Protein AF-0000000066257982 (afdb_homodimer)

Sequence (738 aa):
MASWPELIGALLARESLDSARTAWAMDQIMAGAATPAQIAGFAVALRAKGETPAEIGGLIAAMRAHAAPLRIPDEIRARAVDTCGTGGDRSNTVNLSTMAALVVAGAGVPVIKHGNRAASSACGSADLLAELGVAIDLPPAGVEACLRAAGIAFCFARIFHPAMRHVGGPRAEIGVPTAFNILGPLTNPAEPGAQAVGVADARLAPVVAQVLADRGTRALVFRGDDGLDELTPTTTSTIWVIPGGQPSAAGEAAGQTAAPPRREQFDPRDVGIHVPDIAVLRGADAPHNAAVTRALLAGEPGPVRDTVLLAAAASLVAAAGPTDAAITEQIAAALPRAAHAIDSGAAAAVLDRWTDASQAAAAAAAIARMASWPELIGALLARESLDSARTAWAMDQIMAGAATPAQIAGFAVALRAKGETPAEIGGLIAAMRAHAAPLRIPDEIRARAVDTCGTGGDRSNTVNLSTMAALVVAGAGVPVIKHGNRAASSACGSADLLAELGVAIDLPPAGVEACLRAAGIAFCFARIFHPAMRHVGGPRAEIGVPTAFNILGPLTNPAEPGAQAVGVADARLAPVVAQVLADRGTRALVFRGDDGLDELTPTTTSTIWVIPGGQPSAAGEAAGQTAAPPRREQFDPRDVGIHVPDIAVLRGADAPHNAAVTRALLAGEPGPVRDTVLLAAAASLVAAAGPTDAAITEQIAAALPRAAHAIDSGAAAAVLDRWTDASQAAAAAAAIAR

InterPro domains:
  IPR000312 Glycosyl transferase, family 3 [PF00591] (78-347)
  IPR005940 Anthranilate phosphoribosyl transferase [MF_00211] (6-357)
  IPR005940 Anthranilate phosphoribosyl transferase [PTHR43285] (3-359)
  IPR005940 Anthranilate phosphoribosyl transferase [TIGR01245] (10-355)
  IPR017459 Glycosyl transferase family 3, N-terminal domain [PF02885] (6-67)
  IPR035902 Nucleoside phosphorylase/phosphoribosyltransferase catalytic domain superfamily [G3DSA:3.40.1030.10] (75-364)
  IPR035902 Nucleoside phosphorylase/phosphoribosyltransferase catalytic domain superfamily [SSF52418] (80-359)
  IPR036320 Glycosyl transferase family 3, N-terminal domain superfamily [SSF47648] (4-70)

Solvent-accessible surface area (backbone atoms only — not comparable to full-atom values): 35624 Å² total; per-residue (Å²): 132,94,45,61,32,57,53,37,44,37,21,59,70,63,42,85,59,49,31,69,56,31,18,50,53,38,42,35,36,49,70,61,70,50,51,48,14,36,50,21,23,42,42,38,22,40,50,56,57,56,77,47,39,50,31,52,47,11,35,37,52,31,51,46,72,64,29,51,77,49,86,65,59,66,72,57,25,52,46,9,25,22,43,31,40,40,50,82,45,77,68,39,47,41,56,45,49,58,52,12,44,39,25,34,26,27,56,71,39,38,24,52,30,40,41,39,63,50,86,79,48,64,36,20,55,47,42,29,39,43,63,68,50,30,54,56,89,48,56,51,70,30,33,45,48,11,30,71,69,29,33,32,31,58,48,36,40,70,69,35,38,55,41,53,64,64,47,49,62,30,49,62,55,34,51,57,91,38,69,74,51,53,42,63,57,67,41,42,67,69,57,44,30,9,28,22,31,16,29,25,51,77,82,48,37,63,35,54,43,42,37,37,36,30,60,15,26,9,23,33,31,27,22,11,74,85,34,36,31,36,72,33,41,63,49,43,19,43,33,33,47,23,49,43,54,75,43,38,62,72,78,53,76,92,80,68,72,50,76,78,56,51,74,45,79,38,51,33,64,82,66,75,35,75,36,94,54,73,71,80,39,50,41,46,47,30,67,55,39,33,52,53,46,53,40,37,36,71,48,47,81,53,68,60,44,52,40,23,35,51,48,18,7,42,32,50,38,10,39,72,38,49,68,90,62,59,64,63,58,49,33,52,68,30,33,60,53,30,49,45,8,27,69,72,35,36,15,41,49,29,52,51,38,27,22,52,35,19,45,51,31,47,54,53,52,60,70,72,107,131,93,45,61,31,56,54,36,44,37,20,59,70,64,41,83,58,51,30,69,58,31,18,50,53,36,42,34,36,49,70,61,71,50,50,47,14,36,52,21,23,43,42,38,19,40,49,56,55,56,78,46,38,51,31,52,48,12,34,36,53,31,52,46,71,64,29,50,77,50,84,66,59,65,72,56,24,52,45,9,25,23,43,32,42,41,50,83,44,77,69,40,48,41,56,43,49,57,52,13,43,38,26,35,27,27,55,69,38,38,26,51,31,40,40,40,63,50,86,80,47,65,36,20,55,46,42,30,40,43,66,67,49,28,55,56,89,48,57,53,68,29,34,44,49,11,30,72,69,28,32,32,31,61,49,37,40,71,70,36,39,55,42,54,65,64,45,49,61,31,49,62,55,33,50,56,91,40,68,74,52,53,41,64,56,67,40,42,67,69,58,43,30,9,28,21,31,16,28,25,50,75,82,48,38,63,34,54,41,41,39,36,37,31,58,16,27,8,22,32,31,27,22,11,72,86,33,35,30,36,72,33,40,63,48,44,19,43,33,33,46,24,47,43,54,75,42,34,56,66,80,64,69,90,81,65,72,50,76,79,58,50,74,45,79,39,51,32,63,82,68,74,36,74,35,93,54,71,72,80,40,49,41,46,47,30,67,53,37,33,50,53,47,52,41,36,36,70,48,46,81,54,68,60,43,52,39,24,36,52,48,18,6,40,33,50,36,9,39,72,38,47,69,92,60,59,64,64,58,49,33,51,68,30,32,60,53,30,48,44,8,26,69,72,34,37,15,42,49,29,51,53,38,27,23,52,35,19,44,50,32,47,53,51,51,60,69,73,104

Secondary structure (DSSP, 8-state):
---HHHHHHHHHTTPPP-HHHHHHHHHHHHTT-S-HHHHHHHHHHHHHH---HHHHHHHHHHHHHTSPP----HHHHHH-EE----------B--HHHHHHHHHHHTT--EEEEE-S-SSSS--HHHHHHHHT---S--HHHHHHHHHHHSEEEEEHHHH-GGGHHHHHHHHHH-S--THHHHHHH--TT--SEEEEE---TTTHHHHHHHHHHHT-EEEEEEETTS-SS--SSS-EEEEEE---S---SSSSTT-PPPPPEEEEE-GGGGT---S-GGGGB--SHHHHHHHHHHHHTT--SHHHHHHHHHHHHHHHHHH---SS-HHHHHHHHHHHHHHHHHTSHHHHHHHHHHHHHHHHHHHHHHH-/---HHHHHHHHHTTPPP-HHHHHHHHHHHHTT-S-HHHHHHHHHHHHHH---HHHHHHHHHHHHHTSPP----HHHHHH-EE----------B--HHHHHHHHHHHTT--EEEEE-S-SSSS--HHHHHHHHT------HHHHHHHHHHHSEEEEEHHHH-GGGHHHHHHHHHH-S--THHHHHHH--TT--SEEEEE---TTTHHHHHHHHHHHT-EEEEEEETTS-SS--SSS-EEEEEE---S----SSSTT-PPPPPEEEEE-GGGGT---S-GGGGB--SHHHHHHHHHHHHTT--SHHHHHHHHHHHHHHHHHH---SS-HHHHHHHHHHHHHHHHHTSHHHHHHHHHHHHHHHHHHHHHHH-

Foldseek 3Di:
DADLCVQLVCLQVLHADALQNLLVVLLCLLVLNADLCSLLSNQVSCVVSADALRNLLSNLVNQLVSWAAADDDPVLQQLEEEQEALDDLLLQFQALSLLLQLLLVLLPTQYEYEWEADDRHQGINQLQLVLLQFQAQFANVLQNLLCVFQSYGYDYCCRTRVSCVSNVVSCVVVVDDGSVSGSRRVNRNSNHQFYEYFYLDPSCQQSSLQNCLLQQRQYKYKADPSRDSACDQAFKMKIFGHQGDDRNPPPDDDDDRPDRTDIDMDHNVLLPGHDNDSVVRRAHHNVRSNVVSVCQLQPPDDNSVSRSLLSNLRRNCSSVGPDPDDVNVSSSVSSVSSSCSSVVSSSVVSSVSSSVSSVVSVVVVVVVD/DADLCVQLVCLQVLHDDALQNLLVVLLCLLVLNADLCSLLSNQVSCVVSADALRSLLSNLVNQLVSWAAADDDPVLQQLEEEQEALDDLLLQFQALSLLLQLLLVLLPTAYEYEWEADDRHQGINQLQLVLLQFQAQFANVLQNLLCVFQSYGYDYCCRTRVSCVSNVVSCVVVVDDGSVSGSRRVNRNSNHQFYEYFYLDPRCQQSSLQNCLLQQRQYKYKADPSRDSACDQAFKMKIFGHQGDDRNPPVPDDDDGPDRTDIDIDHNVLLPGHDNDSVVRRAHHNVRSNVVSVCQLQPPDDNSVSRSLLSNLRRNCSSVGPDPDDVNVSSSVSSVSSSCSSVVSSSVVSSVSSSVSSVVSVVVVVVVD

Nearest PDB structures (foldseek):
  4zof-assembly1_B  TM=9.644E-01  e=3.241E-35  Mycobacterium tuberculosis H37Ra
  4zok-assembly1_B  TM=9.610E-01  e=4.147E-34  Mycobacterium tuberculosis H37Ra
  3twp-assembly2_B  TM=9.619E-01  e=1.072E-33  Mycobacterium tuberculosis
  5c2l-assembly1_B  TM=9.338E-01  e=2.385E-33  Mycobacterium tuberculosis H37Rv
  4m0r-assembly1_A  TM=9.349E-01  e=1.241E-32  Mycobacterium tuberculosis

Structure (mmCIF, N/CA/C/O backbone):
data_AF-0000000066257982-model_v1
#
loop_
_entity.id
_entity.type
_entity.pdbx_description
1 polymer 'Anthranilate phosphoribosyltransferase'
#
loop_
_atom_site.group_PDB
_atom_site.id
_atom_site.type_symbol
_atom_site.label_atom_id
_atom_site.label_alt_id
_atom_site.label_comp_id
_atom_site.label_asym_id
_atom_site.label_entity_id
_atom_site.label_seq_id
_atom_site.pdbx_PDB_ins_code
_atom_site.Cartn_x
_atom_site.Cartn_y
_atom_site.Cartn_z
_atom_site.occupancy
_atom_site.B_iso_or_equiv
_atom_site.auth_seq_id
_atom_site.auth_comp_id
_atom_site.auth_asym_id
_atom_site.auth_atom_id
_atom_site.pdbx_PDB_model_num
ATOM 1 N N . MET A 1 1 ? -21.641 -2.793 2.893 1 73.31 1 MET A N 1
ATOM 2 C CA . MET A 1 1 ? -21.047 -3.152 1.609 1 73.31 1 MET A CA 1
ATOM 3 C C . MET A 1 1 ? -19.547 -2.891 1.615 1 73.31 1 MET A C 1
ATOM 5 O O . MET A 1 1 ? -19.078 -1.96 2.273 1 73.31 1 MET A O 1
ATOM 9 N N . ALA A 1 2 ? -18.734 -3.85 0.991 1 91 2 ALA A N 1
ATOM 10 C CA . ALA A 1 2 ? -17.281 -3.744 0.947 1 91 2 ALA A CA 1
ATOM 11 C C . ALA A 1 2 ? -16.844 -2.5 0.179 1 91 2 ALA A C 1
ATOM 13 O O . ALA A 1 2 ? -17.5 -2.102 -0.791 1 91 2 ALA A O 1
ATOM 14 N N . SER A 1 3 ? -15.961 -1.744 0.708 1 97.88 3 SER A N 1
ATOM 15 C CA . SER A 1 3 ? -15.359 -0.593 0.042 1 97.88 3 SER A CA 1
ATOM 16 C C . SER A 1 3 ? -13.836 -0.628 0.14 1 97.88 3 SER A C 1
ATOM 18 O O . SER A 1 3 ? -13.281 -1.307 1.006 1 97.88 3 SER A O 1
ATOM 20 N N . TRP A 1 4 ? -13.203 0.033 -0.777 1 98.62 4 TRP A N 1
ATOM 21 C CA . TRP A 1 4 ? -11.742 0.035 -0.82 1 98.62 4 TRP A CA 1
ATOM 22 C C . TRP A 1 4 ? -11.164 0.583 0.479 1 98.62 4 TRP A C 1
ATOM 24 O O . TRP A 1 4 ? -10.266 -0.022 1.067 1 98.62 4 TRP A O 1
ATOM 34 N N . PRO A 1 5 ? -11.711 1.767 1.055 1 98.38 5 PRO A N 1
ATOM 35 C CA . PRO A 1 5 ? -11.172 2.248 2.33 1 98.38 5 PRO A CA 1
ATOM 36 C C . PRO A 1 5 ? -11.344 1.236 3.461 1 98.38 5 PRO A C 1
ATOM 38 O O . PRO A 1 5 ? -10.453 1.09 4.305 1 98.38 5 PRO A O 1
ATOM 41 N N . GLU A 1 6 ? -12.43 0.55 3.441 1 98.31 6 GLU A N 1
ATOM 42 C CA . GLU A 1 6 ? -12.672 -0.456 4.469 1 98.31 6 GLU A CA 1
ATOM 43 C C . GLU A 1 6 ? -11.672 -1.605 4.363 1 98.31 6 GLU A C 1
ATOM 45 O O . GLU A 1 6 ? -11.109 -2.043 5.371 1 98.31 6 GLU A O 1
ATOM 50 N N . LEU A 1 7 ? -11.43 -2.137 3.146 1 98.81 7 LEU A N 1
ATOM 51 C CA . LEU A 1 7 ? -10.516 -3.258 2.953 1 98.81 7 LEU A CA 1
ATOM 52 C C . LEU A 1 7 ? -9.086 -2.852 3.281 1 98.81 7 LEU A C 1
ATOM 54 O O . LEU A 1 7 ? -8.398 -3.539 4.039 1 98.81 7 LEU A O 1
ATOM 58 N N . ILE A 1 8 ? -8.656 -1.735 2.707 1 98.88 8 ILE A N 1
ATOM 59 C CA . ILE A 1 8 ? -7.285 -1.274 2.91 1 98.88 8 ILE A CA 1
ATOM 60 C C . ILE A 1 8 ? -7.074 -0.92 4.383 1 98.88 8 ILE A C 1
ATOM 62 O O . ILE A 1 8 ? -6.035 -1.242 4.961 1 98.88 8 ILE A O 1
ATOM 66 N N . GLY A 1 9 ? -8.094 -0.267 4.992 1 98.62 9 GLY A N 1
ATOM 67 C CA . GLY A 1 9 ? -8.016 0.058 6.41 1 98.62 9 GLY A CA 1
ATOM 68 C C . GLY A 1 9 ? -7.883 -1.165 7.297 1 98.62 9 GLY A C 1
ATOM 69 O O . GLY A 1 9 ? -7.07 -1.179 8.219 1 98.62 9 GLY A O 1
ATOM 70 N N . ALA A 1 10 ? -8.703 -2.203 7.031 1 98.69 10 ALA A N 1
ATOM 71 C CA . ALA A 1 10 ? -8.633 -3.443 7.797 1 98.69 10 ALA A CA 1
ATOM 72 C C . ALA A 1 10 ? -7.254 -4.078 7.688 1 98.69 10 ALA A C 1
ATOM 74 O O . ALA A 1 10 ? -6.676 -4.508 8.688 1 98.69 10 ALA A O 1
ATOM 75 N N . LEU A 1 11 ? -6.73 -4.121 6.492 1 98.88 11 LEU A N 1
ATOM 76 C CA . LEU A 1 11 ? -5.418 -4.719 6.266 1 98.88 11 LEU A CA 1
ATOM 77 C C . LEU A 1 11 ? -4.328 -3.934 6.988 1 98.88 11 LEU A C 1
ATOM 79 O O . LEU A 1 11 ? -3.426 -4.523 7.586 1 98.88 11 LEU A O 1
ATOM 83 N N . LEU A 1 12 ? -4.406 -2.604 6.953 1 98.62 12 LEU A N 1
ATOM 84 C CA . LEU A 1 12 ? -3.43 -1.762 7.633 1 98.62 12 LEU A CA 1
ATOM 85 C C . LEU A 1 12 ? -3.533 -1.92 9.148 1 98.62 12 LEU A C 1
ATOM 87 O O . LEU A 1 12 ? -2.561 -1.687 9.867 1 98.62 12 LEU A O 1
ATOM 91 N N . ALA A 1 13 ? -4.699 -2.305 9.633 1 98.12 13 ALA A N 1
ATOM 92 C CA . ALA A 1 13 ? -4.898 -2.598 11.047 1 98.12 13 ALA A CA 1
ATOM 93 C C . ALA A 1 13 ? -4.488 -4.031 11.375 1 98.12 13 ALA A C 1
ATOM 95 O O . ALA A 1 13 ? -4.738 -4.516 12.484 1 98.12 13 ALA A O 1
ATOM 96 N N . ARG A 1 14 ? -4.004 -4.793 10.398 1 98.31 14 ARG A N 1
ATOM 97 C CA . ARG A 1 14 ? -3.514 -6.16 10.531 1 98.31 14 ARG A CA 1
ATOM 98 C C . ARG A 1 14 ? -4.664 -7.133 10.75 1 98.31 14 ARG A C 1
ATOM 100 O O . ARG A 1 14 ? -4.512 -8.141 11.438 1 98.31 14 ARG A O 1
ATOM 107 N N . GLU A 1 15 ? -5.797 -6.754 10.25 1 98.56 15 GLU A N 1
ATOM 108 C CA . GLU A 1 15 ? -6.961 -7.633 10.258 1 98.56 15 GLU A CA 1
ATOM 109 C C . GLU A 1 15 ? -7.098 -8.383 8.938 1 98.56 15 GLU A C 1
ATOM 111 O O . GLU A 1 15 ? -7.07 -7.773 7.867 1 98.56 15 GLU A O 1
ATOM 116 N N . SER A 1 16 ? -7.262 -9.703 9.062 1 98.62 16 SER A N 1
ATOM 117 C CA . SER A 1 16 ? -7.426 -10.5 7.852 1 98.62 16 SER A CA 1
ATOM 118 C C . SER A 1 16 ? -8.828 -10.336 7.27 1 98.62 16 SER A C 1
ATOM 120 O O . SER A 1 16 ? -9.797 -10.203 8.008 1 98.62 16 SER A O 1
ATOM 122 N N . LEU A 1 17 ? -8.859 -10.32 6.008 1 98.56 17 LEU A N 1
ATOM 123 C CA . LEU A 1 17 ? -10.141 -10.312 5.305 1 98.56 17 LEU A CA 1
ATOM 124 C C . LEU A 1 17 ? -10.648 -11.727 5.082 1 98.56 17 LEU A C 1
ATOM 126 O O . LEU A 1 17 ? -9.852 -12.672 5 1 98.56 17 LEU A O 1
ATOM 130 N N . ASP A 1 18 ? -11.93 -11.875 5.031 1 97.69 18 ASP A N 1
ATOM 131 C CA . ASP A 1 18 ? -12.469 -13.172 4.617 1 97.69 18 ASP A CA 1
ATOM 132 C C . ASP A 1 18 ? -12.484 -13.297 3.096 1 97.69 18 ASP A C 1
ATOM 134 O O . ASP A 1 18 ? -12.172 -12.344 2.385 1 97.69 18 ASP A O 1
ATOM 138 N N . SER A 1 19 ? -12.859 -14.461 2.635 1 97.81 19 SER A N 1
ATOM 139 C CA . SER A 1 19 ? -12.828 -14.758 1.207 1 97.81 19 SER A CA 1
ATOM 140 C C . SER A 1 19 ? -13.82 -13.891 0.441 1 97.81 19 SER A C 1
ATOM 142 O O . SER A 1 19 ? -13.547 -13.484 -0.691 1 97.81 19 SER A O 1
ATOM 144 N N . ALA A 1 20 ? -14.914 -13.602 0.999 1 98.06 20 ALA A N 1
ATOM 145 C CA . ALA A 1 20 ? -15.93 -12.797 0.327 1 98.06 20 ALA A CA 1
ATOM 146 C C . ALA A 1 20 ? -15.422 -11.383 0.055 1 98.06 20 ALA A C 1
ATOM 148 O O . ALA A 1 20 ? -15.68 -10.82 -1.011 1 98.06 20 ALA A O 1
ATOM 149 N N . ARG A 1 21 ? -14.695 -10.797 1.01 1 98.5 21 ARG A N 1
ATOM 150 C CA . ARG A 1 21 ? -14.188 -9.438 0.875 1 98.5 21 ARG A CA 1
ATOM 151 C C . ARG A 1 21 ? -13.078 -9.375 -0.169 1 98.5 21 ARG A C 1
ATOM 153 O O . ARG A 1 21 ? -13.023 -8.43 -0.964 1 98.5 21 ARG A O 1
ATOM 160 N N . THR A 1 22 ? -12.203 -10.367 -0.177 1 98.69 22 THR A N 1
ATOM 161 C CA . THR A 1 22 ? -11.156 -10.344 -1.194 1 98.69 22 THR A CA 1
ATOM 162 C C . THR A 1 22 ? -11.734 -10.68 -2.568 1 98.69 22 THR A C 1
ATOM 164 O O . THR A 1 22 ? -11.258 -10.172 -3.586 1 98.69 22 THR A O 1
ATOM 167 N N . ALA A 1 23 ? -12.781 -11.523 -2.627 1 98.69 23 ALA A N 1
ATOM 168 C CA . ALA A 1 23 ? -13.469 -11.766 -3.893 1 98.69 23 ALA A CA 1
ATOM 169 C C . ALA A 1 23 ? -14.07 -10.477 -4.441 1 98.69 23 ALA A C 1
ATOM 171 O O . ALA A 1 23 ? -14 -10.211 -5.645 1 98.69 23 ALA A O 1
ATOM 172 N N . TRP A 1 24 ? -14.664 -9.656 -3.572 1 98.75 24 TRP A N 1
ATOM 173 C CA . TRP A 1 24 ? -15.203 -8.367 -3.99 1 98.75 24 TRP A CA 1
ATOM 174 C C . TRP A 1 24 ? -14.117 -7.496 -4.613 1 98.75 24 TRP A C 1
ATOM 176 O O . TRP A 1 24 ? -14.32 -6.918 -5.688 1 98.75 24 TRP A O 1
ATOM 186 N N . ALA A 1 25 ? -12.984 -7.395 -3.936 1 98.81 25 ALA A N 1
ATOM 187 C CA . ALA A 1 25 ? -11.875 -6.586 -4.438 1 98.81 25 ALA A CA 1
ATOM 188 C C . ALA A 1 25 ? -11.445 -7.047 -5.828 1 98.81 25 ALA A C 1
ATOM 190 O O . ALA A 1 25 ? -11.305 -6.23 -6.742 1 98.81 25 ALA A O 1
ATOM 191 N N . MET A 1 26 ? -11.281 -8.352 -5.977 1 98.81 26 MET A N 1
ATOM 192 C CA . MET A 1 26 ? -10.828 -8.898 -7.254 1 98.81 26 MET A CA 1
ATOM 193 C C . MET A 1 26 ? -11.883 -8.695 -8.336 1 98.81 26 MET A C 1
ATOM 195 O O . MET A 1 26 ? -11.547 -8.461 -9.5 1 98.81 26 MET A O 1
ATOM 199 N N . ASP A 1 27 ? -13.125 -8.844 -7.98 1 98.62 27 ASP A N 1
ATOM 200 C CA . ASP A 1 27 ? -14.203 -8.594 -8.93 1 98.62 27 ASP A CA 1
ATOM 201 C C . ASP A 1 27 ? -14.148 -7.16 -9.453 1 98.62 27 ASP A C 1
ATOM 203 O O . ASP A 1 27 ? -14.32 -6.926 -10.648 1 98.62 27 ASP A O 1
ATOM 207 N N . GLN A 1 28 ? -13.93 -6.172 -8.523 1 98.69 28 GLN A N 1
ATOM 208 C CA . GLN A 1 28 ? -13.781 -4.781 -8.93 1 98.69 28 GLN A CA 1
ATOM 209 C C . GLN A 1 28 ? -12.617 -4.617 -9.906 1 98.69 28 GLN A C 1
ATOM 211 O O . GLN A 1 28 ? -12.734 -3.893 -10.898 1 98.69 28 GLN A O 1
ATOM 216 N N . ILE A 1 29 ? -11.547 -5.27 -9.609 1 98.75 29 ILE A N 1
ATOM 217 C CA . ILE A 1 29 ? -10.344 -5.168 -10.43 1 98.75 29 ILE A CA 1
ATOM 218 C C . ILE A 1 29 ? -10.602 -5.777 -11.805 1 98.75 29 ILE A C 1
ATOM 220 O O . ILE A 1 29 ? -10.328 -5.148 -12.828 1 98.75 29 ILE A O 1
ATOM 224 N N . MET A 1 30 ? -11.188 -6.984 -11.836 1 98.25 30 MET A N 1
ATOM 225 C CA . MET A 1 30 ? -11.398 -7.711 -13.086 1 98.25 30 MET A CA 1
ATOM 226 C C . MET A 1 30 ? -12.438 -7.012 -13.953 1 98.25 30 MET A C 1
ATOM 228 O O . MET A 1 30 ? -12.383 -7.09 -15.188 1 98.25 30 MET A O 1
ATOM 232 N N . ALA A 1 31 ? -13.336 -6.312 -13.336 1 98.12 31 ALA A N 1
ATOM 233 C CA . ALA A 1 31 ? -14.375 -5.586 -14.07 1 98.12 31 ALA A CA 1
ATOM 234 C C . ALA A 1 31 ? -13.844 -4.254 -14.594 1 98.12 31 ALA A C 1
ATOM 236 O O . ALA A 1 31 ? -14.547 -3.527 -15.297 1 98.12 31 ALA A O 1
ATOM 237 N N . GLY A 1 32 ? -12.648 -3.896 -14.219 1 98.12 32 GLY A N 1
ATOM 238 C CA . GLY A 1 32 ? -12.07 -2.627 -14.633 1 98.12 32 GLY A CA 1
ATOM 239 C C . GLY A 1 32 ? -12.594 -1.446 -13.836 1 98.12 32 GLY A C 1
ATOM 240 O O . GLY A 1 32 ? -12.5 -0.3 -14.281 1 98.12 32 GLY A O 1
ATOM 241 N N . ALA A 1 33 ? -13.156 -1.739 -12.688 1 98.5 33 ALA A N 1
ATOM 242 C CA . ALA A 1 33 ? -13.789 -0.697 -11.891 1 98.5 33 ALA A CA 1
ATOM 243 C C . ALA A 1 33 ? -12.836 -0.146 -10.836 1 98.5 33 ALA A C 1
ATOM 245 O O . ALA A 1 33 ? -13.102 0.891 -10.227 1 98.5 33 ALA A O 1
ATOM 246 N N . ALA A 1 34 ? -11.711 -0.767 -10.555 1 98.75 34 ALA A N 1
ATOM 247 C CA . ALA A 1 34 ? -10.727 -0.323 -9.562 1 98.75 34 ALA A CA 1
ATOM 248 C C . ALA A 1 34 ? -9.664 0.567 -10.211 1 98.75 34 ALA A C 1
ATOM 250 O O . ALA A 1 34 ? -9.188 0.28 -11.305 1 98.75 34 ALA A O 1
ATOM 251 N N . THR A 1 35 ? -9.32 1.67 -9.578 1 98.75 35 THR A N 1
ATOM 252 C CA . THR A 1 35 ? -8.273 2.555 -10.07 1 98.75 35 THR A CA 1
ATOM 253 C C . THR A 1 35 ? -6.891 1.961 -9.789 1 98.75 35 THR A C 1
ATOM 255 O O . THR A 1 35 ? -6.746 1.081 -8.938 1 98.75 35 THR A O 1
ATOM 258 N N . PRO A 1 36 ? -5.832 2.453 -10.516 1 98.81 36 PRO A N 1
ATOM 259 C CA . PRO A 1 36 ? -4.469 1.988 -10.234 1 98.81 36 PRO A CA 1
ATOM 260 C C . PRO A 1 36 ? -4.066 2.178 -8.773 1 98.81 36 PRO A C 1
ATOM 262 O O . PRO A 1 36 ? -3.404 1.312 -8.195 1 98.81 36 PRO A O 1
ATOM 265 N N . ALA A 1 37 ? -4.496 3.248 -8.148 1 98.94 37 ALA A N 1
ATOM 266 C CA . ALA A 1 37 ? -4.18 3.516 -6.75 1 98.94 37 ALA A CA 1
ATOM 267 C C . ALA A 1 37 ? -4.84 2.49 -5.832 1 98.94 37 ALA A C 1
ATOM 269 O O . ALA A 1 37 ? -4.219 2.006 -4.883 1 98.94 37 ALA A O 1
ATOM 270 N N . GLN A 1 38 ? -6.09 2.203 -6.133 1 98.94 38 GLN A N 1
ATOM 271 C CA . GLN A 1 38 ? -6.816 1.213 -5.348 1 98.94 38 GLN A CA 1
ATOM 272 C C . GLN A 1 38 ? -6.176 -0.166 -5.469 1 98.94 38 GLN A C 1
ATOM 274 O O . GLN A 1 38 ? -5.988 -0.86 -4.465 1 98.94 38 GLN A O 1
ATOM 279 N N . ILE A 1 39 ? -5.793 -0.544 -6.691 1 98.94 39 ILE A N 1
ATOM 280 C CA . ILE A 1 39 ? -5.168 -1.837 -6.949 1 98.94 39 ILE A CA 1
ATOM 281 C C . ILE A 1 39 ? -3.846 -1.931 -6.191 1 98.94 39 ILE A C 1
ATOM 283 O O . ILE A 1 39 ? -3.611 -2.893 -5.453 1 98.94 39 ILE A O 1
ATOM 287 N N . ALA A 1 40 ? -3.016 -0.893 -6.316 1 98.88 40 ALA A N 1
ATOM 288 C CA . ALA A 1 40 ? -1.704 -0.877 -5.676 1 98.88 40 ALA A CA 1
ATOM 289 C C . ALA A 1 40 ? -1.84 -0.825 -4.156 1 98.88 40 ALA A C 1
ATOM 291 O O . ALA A 1 40 ? -1.158 -1.562 -3.439 1 98.88 40 ALA A O 1
ATOM 292 N N . GLY A 1 41 ? -2.748 0.061 -3.674 1 98.94 41 GLY A N 1
ATOM 293 C CA . GLY A 1 41 ? -2.961 0.157 -2.238 1 98.94 41 GLY A CA 1
ATOM 294 C C . 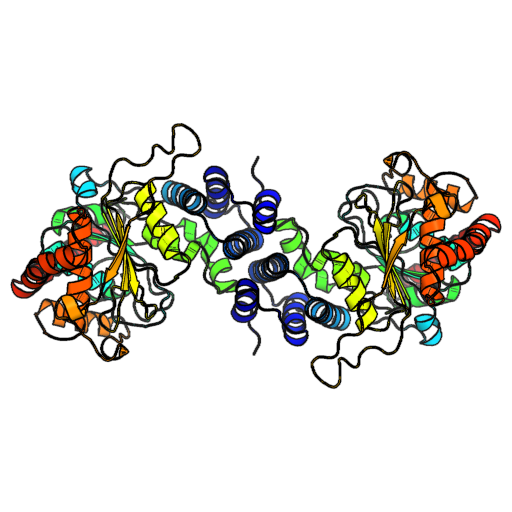GLY A 1 41 ? -3.402 -1.151 -1.611 1 98.94 41 GLY A C 1
ATOM 295 O O . GLY A 1 41 ? -2.891 -1.549 -0.562 1 98.94 41 GLY A O 1
ATOM 296 N N . PHE A 1 42 ? -4.344 -1.819 -2.277 1 98.88 42 PHE A N 1
ATOM 297 C CA . PHE A 1 42 ? -4.859 -3.094 -1.796 1 98.88 42 PHE A CA 1
ATOM 298 C C . PHE A 1 42 ? -3.771 -4.16 -1.812 1 98.88 42 PHE A C 1
ATOM 300 O O . PHE A 1 42 ? -3.553 -4.848 -0.812 1 98.88 42 PHE A O 1
ATOM 307 N N . ALA A 1 43 ? -3.059 -4.281 -2.912 1 98.94 43 ALA A N 1
ATOM 308 C CA . ALA A 1 43 ? -2.037 -5.312 -3.074 1 98.94 43 ALA A CA 1
ATOM 309 C C . ALA A 1 43 ? -0.91 -5.133 -2.062 1 98.94 43 ALA A C 1
ATOM 311 O O . ALA A 1 43 ? -0.457 -6.102 -1.448 1 98.94 43 ALA A O 1
ATOM 312 N N . VAL A 1 44 ? -0.471 -3.908 -1.856 1 98.94 44 VAL A N 1
ATOM 313 C CA . VAL A 1 44 ? 0.64 -3.607 -0.959 1 98.94 44 VAL A CA 1
ATOM 314 C C . VAL A 1 44 ? 0.206 -3.818 0.49 1 98.94 44 VAL A C 1
ATOM 316 O O . VAL A 1 44 ? 0.958 -4.375 1.295 1 98.94 44 VAL A O 1
ATOM 319 N N . ALA A 1 45 ? -1.046 -3.375 0.835 1 98.94 45 ALA A N 1
ATOM 320 C CA . ALA A 1 45 ? -1.549 -3.576 2.191 1 98.94 45 ALA A CA 1
ATOM 321 C C . ALA A 1 45 ? -1.657 -5.062 2.523 1 98.94 45 ALA A C 1
ATOM 323 O O . ALA A 1 45 ? -1.294 -5.488 3.623 1 98.94 45 ALA A O 1
ATOM 324 N N . LEU A 1 46 ? -2.166 -5.789 1.576 1 98.88 46 LEU A N 1
ATOM 325 C CA . LEU A 1 46 ? -2.303 -7.23 1.764 1 98.88 46 LEU A CA 1
ATOM 326 C C . LEU A 1 46 ? -0.943 -7.875 2.002 1 98.88 46 LEU A C 1
ATOM 328 O O . LEU A 1 46 ? -0.789 -8.688 2.922 1 98.88 46 LEU A O 1
ATOM 332 N N . ARG A 1 47 ? 0.038 -7.543 1.211 1 98.81 47 ARG A N 1
ATOM 333 C CA . ARG A 1 47 ? 1.396 -8.062 1.345 1 98.81 47 ARG A CA 1
ATOM 334 C C . ARG A 1 47 ? 2.006 -7.66 2.684 1 98.81 47 ARG A C 1
ATOM 336 O O . ARG A 1 47 ? 2.633 -8.477 3.355 1 98.81 47 ARG A O 1
ATOM 343 N N . ALA A 1 48 ? 1.833 -6.422 3.068 1 98.81 48 ALA A N 1
ATOM 344 C CA . ALA A 1 48 ? 2.408 -5.918 4.312 1 98.81 48 ALA A CA 1
ATOM 345 C C . ALA A 1 48 ? 1.842 -6.664 5.52 1 98.81 48 ALA A C 1
ATOM 347 O O . ALA A 1 48 ? 2.566 -6.949 6.477 1 98.81 48 ALA A O 1
ATOM 348 N N . LYS A 1 49 ? 0.582 -6.957 5.555 1 98.5 49 LYS A N 1
ATOM 349 C CA . LYS A 1 49 ? -0.088 -7.656 6.648 1 98.5 49 LYS A CA 1
ATOM 350 C C . LYS A 1 49 ? 0.346 -9.117 6.711 1 98.5 49 LYS A C 1
ATOM 352 O O . LYS A 1 49 ? 0.495 -9.68 7.801 1 98.5 49 LYS A O 1
ATOM 357 N N . GLY A 1 50 ? 0.537 -9.703 5.465 1 98.62 50 GLY A N 1
ATOM 358 C CA . GLY A 1 50 ? 0.705 -11.141 5.324 1 98.62 50 GLY A CA 1
ATOM 359 C C . GLY A 1 50 ? -0.547 -11.844 4.828 1 98.62 50 GLY A C 1
ATOM 360 O O . GLY A 1 50 ? -1.583 -11.82 5.496 1 98.62 50 GLY A O 1
ATOM 361 N N . GLU A 1 51 ? -0.525 -12.516 3.73 1 98.62 51 GLU A N 1
ATOM 362 C CA . GLU A 1 51 ? -1.664 -13.125 3.053 1 98.62 51 GLU A CA 1
ATOM 363 C C . GLU A 1 51 ? -2.117 -14.398 3.773 1 98.62 51 GLU A C 1
ATOM 365 O O . GLU A 1 51 ? -1.29 -15.172 4.258 1 98.62 51 GLU A O 1
ATOM 370 N N . THR A 1 52 ? -3.361 -14.633 3.873 1 98.44 52 THR A N 1
ATOM 371 C CA . THR A 1 52 ? -3.902 -15.883 4.402 1 98.44 52 THR A CA 1
ATOM 372 C C . THR A 1 52 ? -4.496 -16.734 3.281 1 98.44 52 THR A C 1
ATOM 374 O O . THR A 1 52 ? -4.836 -16.219 2.215 1 98.44 52 THR A O 1
ATOM 377 N N . PRO A 1 53 ? -4.676 -18.047 3.547 1 98.19 53 PRO A N 1
ATOM 378 C CA . PRO A 1 53 ? -5.297 -18.922 2.541 1 98.19 53 PRO A CA 1
ATOM 379 C C . PRO A 1 53 ? -6.711 -18.469 2.17 1 98.19 53 PRO A C 1
ATOM 381 O O . PRO A 1 53 ? -7.094 -18.531 0.998 1 98.19 53 PRO A O 1
ATOM 384 N N . ALA A 1 54 ? -7.465 -18.016 3.145 1 97.88 54 ALA A N 1
ATOM 385 C CA . ALA A 1 54 ? -8.828 -17.562 2.875 1 97.88 54 ALA A CA 1
ATOM 386 C C . ALA A 1 54 ? -8.828 -16.344 1.947 1 97.88 54 ALA A C 1
ATOM 388 O O . ALA A 1 54 ? -9.641 -16.266 1.024 1 97.88 54 ALA A O 1
ATOM 389 N N . GLU A 1 55 ? -7.934 -15.383 2.225 1 98.69 55 GLU A N 1
ATOM 390 C CA . GLU A 1 55 ? -7.812 -14.195 1.387 1 98.69 55 GLU A CA 1
ATOM 391 C C . GLU A 1 55 ? -7.434 -14.562 -0.045 1 98.69 55 GLU A C 1
ATOM 393 O O . GLU A 1 55 ? -8.039 -14.07 -0.999 1 98.69 55 GLU A O 1
ATOM 398 N N . ILE A 1 56 ? -6.457 -15.453 -0.198 1 98.75 56 ILE A N 1
ATOM 399 C CA . ILE A 1 56 ? -6.031 -15.906 -1.515 1 98.75 56 ILE A CA 1
ATOM 400 C C . ILE A 1 56 ? -7.168 -16.672 -2.189 1 98.75 56 ILE A C 1
ATOM 402 O O . ILE A 1 56 ? -7.398 -16.516 -3.393 1 98.75 56 ILE A O 1
ATOM 406 N N . GLY A 1 57 ? -7.887 -17.484 -1.398 1 98.06 57 GLY A N 1
ATOM 407 C CA . GLY A 1 57 ? -9.023 -18.219 -1.933 1 98.06 57 GLY A CA 1
ATOM 408 C C . GLY A 1 57 ? -10.07 -17.328 -2.568 1 98.06 57 GLY A C 1
ATOM 409 O O . GLY A 1 57 ? -10.602 -17.641 -3.635 1 98.06 57 GLY A O 1
ATOM 410 N N . GLY A 1 58 ? -10.352 -16.188 -1.896 1 98.38 58 GLY A N 1
ATOM 411 C CA . GLY A 1 58 ? -11.312 -15.242 -2.457 1 98.38 58 GLY A CA 1
ATOM 412 C C . GLY A 1 58 ? -10.844 -14.625 -3.762 1 98.38 58 GLY A C 1
ATOM 413 O O . GLY A 1 58 ? -11.625 -14.477 -4.699 1 98.38 58 GLY A O 1
ATOM 414 N N . LEU A 1 59 ? -9.562 -14.25 -3.834 1 98.75 59 LEU A N 1
ATOM 415 C CA . LEU A 1 59 ? -9 -13.703 -5.066 1 98.75 59 LEU A CA 1
ATOM 416 C C . LEU A 1 59 ? -9.117 -14.711 -6.207 1 98.75 59 LEU A C 1
ATOM 418 O O . LEU A 1 59 ? -9.516 -14.352 -7.316 1 98.75 59 LEU A O 1
ATOM 422 N N . ILE A 1 60 ? -8.828 -15.961 -5.945 1 98.31 60 ILE A N 1
ATOM 423 C CA . ILE A 1 60 ? -8.875 -17.031 -6.93 1 98.31 60 ILE A CA 1
ATOM 424 C C . ILE A 1 60 ? -10.305 -17.219 -7.434 1 98.31 60 ILE A C 1
ATOM 426 O O . ILE A 1 60 ? -10.531 -17.312 -8.641 1 98.31 60 ILE A O 1
ATOM 430 N N . ALA A 1 61 ? -11.219 -17.281 -6.516 1 97.38 61 ALA A N 1
ATOM 431 C CA . ALA A 1 61 ? -12.617 -17.516 -6.883 1 97.38 61 ALA A CA 1
ATOM 432 C C . ALA A 1 61 ? -13.102 -16.453 -7.871 1 97.38 61 ALA A C 1
ATOM 434 O O . ALA A 1 61 ? -13.727 -16.781 -8.883 1 97.38 61 ALA A O 1
ATOM 435 N N . ALA A 1 62 ? -12.805 -15.219 -7.574 1 98 62 ALA A N 1
ATOM 436 C CA . ALA A 1 62 ? -13.219 -14.133 -8.453 1 98 62 ALA A CA 1
ATOM 437 C C . ALA A 1 62 ? -12.516 -14.211 -9.805 1 98 62 ALA A C 1
ATOM 439 O O . ALA A 1 62 ? -13.125 -14 -10.852 1 98 62 ALA A O 1
ATOM 440 N N . MET A 1 63 ? -11.234 -14.5 -9.805 1 97.69 63 MET A N 1
ATOM 441 C CA . MET A 1 63 ? -10.477 -14.594 -11.047 1 97.69 63 MET A CA 1
ATOM 442 C C . MET A 1 63 ? -11.016 -15.711 -11.93 1 97.69 63 MET A C 1
ATOM 444 O O . MET A 1 63 ? -11.156 -15.539 -13.148 1 97.69 63 MET A O 1
ATOM 448 N N . ARG A 1 64 ? -11.352 -16.797 -11.352 1 96.12 64 ARG A N 1
ATOM 449 C CA . ARG A 1 64 ? -11.891 -17.922 -12.109 1 96.12 64 ARG A CA 1
ATOM 450 C C . ARG A 1 64 ? -13.266 -17.594 -12.672 1 96.12 64 ARG A C 1
ATOM 452 O O . ARG A 1 64 ? -13.609 -18.016 -13.781 1 96.12 64 ARG A O 1
ATOM 459 N N . ALA A 1 65 ? -14.008 -16.875 -11.898 1 95.94 65 ALA A N 1
ATOM 460 C CA . ALA A 1 65 ? -15.344 -16.484 -12.352 1 95.94 65 ALA A CA 1
ATOM 461 C C . ALA A 1 65 ? -15.266 -15.594 -13.586 1 95.94 65 ALA A C 1
ATOM 463 O O . ALA A 1 65 ? -16.188 -15.57 -14.406 1 95.94 65 ALA A O 1
ATOM 464 N N . HIS A 1 66 ? -14.18 -14.93 -13.773 1 97.06 66 HIS A N 1
ATOM 465 C CA . HIS A 1 66 ? -14.023 -14.016 -14.898 1 97.06 66 HIS A CA 1
ATOM 466 C C . HIS A 1 66 ? -13.219 -14.664 -16.031 1 97.06 66 HIS A C 1
ATOM 468 O O . HIS A 1 66 ? -12.992 -14.039 -17.062 1 97.06 66 HIS A O 1
ATOM 474 N N . ALA A 1 67 ? -12.742 -15.906 -15.859 1 96.56 67 ALA A N 1
ATOM 475 C CA . ALA A 1 67 ? -11.93 -16.594 -16.859 1 96.56 67 ALA A CA 1
ATOM 476 C C . ALA A 1 67 ? -12.797 -17.094 -18.016 1 96.56 67 ALA A C 1
ATOM 478 O O . ALA A 1 67 ? -14 -17.281 -17.859 1 96.56 67 ALA A O 1
ATOM 479 N N . ALA A 1 68 ? -12.195 -17.234 -19.203 1 95.25 68 ALA A N 1
ATOM 480 C CA . ALA A 1 68 ? -12.883 -17.891 -20.328 1 95.25 68 ALA A CA 1
ATOM 481 C C . ALA A 1 68 ? -13.234 -19.344 -19.969 1 95.25 68 ALA A C 1
ATOM 483 O O . ALA A 1 68 ? -12.438 -20.062 -19.359 1 95.25 68 ALA A O 1
ATOM 484 N N . PRO A 1 69 ? -14.352 -19.719 -20.328 1 91 69 PRO A N 1
ATOM 485 C CA . PRO A 1 69 ? -14.797 -21.078 -19.969 1 91 69 PRO A CA 1
ATOM 486 C C . PRO A 1 69 ? -14.047 -22.172 -20.734 1 91 69 PRO A C 1
ATOM 488 O O . PRO A 1 69 ? -13.805 -22.031 -21.938 1 91 69 PRO A O 1
ATOM 491 N N . LEU A 1 70 ? -13.594 -23.094 -20.031 1 93.88 70 LEU A N 1
ATOM 492 C CA . LEU A 1 70 ? -12.961 -24.281 -20.594 1 93.88 70 LEU A CA 1
ATOM 493 C C . LEU A 1 70 ? -13.68 -25.547 -20.141 1 93.88 70 LEU A C 1
ATOM 495 O O . LEU A 1 70 ? -13.828 -25.781 -18.938 1 93.88 70 LEU A O 1
ATOM 499 N N . ARG A 1 71 ? -14.148 -26.297 -21.125 1 89.19 71 ARG A N 1
ATOM 500 C CA . ARG A 1 71 ? -14.922 -27.5 -20.828 1 89.19 71 ARG A CA 1
ATOM 501 C C . ARG A 1 71 ? -14.055 -28.75 -20.969 1 89.19 71 ARG A C 1
ATOM 503 O O . ARG A 1 71 ? -13.695 -29.141 -22.078 1 89.19 71 ARG A O 1
ATOM 510 N N . ILE A 1 72 ? -13.734 -29.281 -19.844 1 94.44 72 ILE A N 1
ATOM 511 C CA . ILE A 1 72 ? -12.961 -30.516 -19.766 1 94.44 72 ILE A CA 1
ATOM 512 C C . ILE A 1 72 ? -13.812 -31.609 -19.109 1 94.44 72 ILE A C 1
ATOM 514 O O . ILE A 1 72 ? -14.445 -31.391 -18.078 1 94.44 72 ILE A O 1
ATOM 518 N N . PRO A 1 73 ? -13.883 -32.781 -19.75 1 94.56 73 PRO A N 1
ATOM 519 C CA . PRO A 1 73 ? -14.594 -33.875 -19.078 1 94.56 73 PRO A CA 1
ATOM 520 C C . PRO A 1 73 ? -14.086 -34.125 -17.656 1 94.56 73 PRO A C 1
ATOM 522 O O . PRO A 1 73 ? -12.875 -34.062 -17.406 1 94.56 73 PRO A O 1
ATOM 525 N N . ASP A 1 74 ? -14.984 -34.5 -16.766 1 95.81 74 ASP A N 1
ATOM 526 C CA . ASP A 1 74 ? -14.672 -34.625 -15.352 1 95.81 74 ASP A CA 1
ATOM 527 C C . ASP A 1 74 ? -13.609 -35.719 -15.125 1 95.81 74 ASP A C 1
ATOM 529 O O . ASP A 1 74 ? -12.742 -35.562 -14.266 1 95.81 74 ASP A O 1
ATOM 533 N N . GLU A 1 75 ? -13.734 -36.719 -15.891 1 95.75 75 GLU A N 1
ATOM 534 C CA . GLU A 1 75 ? -12.797 -37.812 -15.727 1 95.75 75 GLU A CA 1
ATOM 535 C C . GLU A 1 75 ? -11.375 -37.375 -16.078 1 95.75 75 GLU A C 1
ATOM 537 O O . GLU A 1 75 ? -10.414 -37.75 -15.391 1 95.75 75 GLU A O 1
ATOM 542 N N . ILE A 1 76 ? -11.242 -36.625 -17.141 1 96.69 76 ILE A N 1
ATOM 543 C CA . ILE A 1 76 ? -9.938 -36.125 -17.562 1 96.69 76 ILE A CA 1
ATOM 544 C C . ILE A 1 76 ? -9.422 -35.094 -16.562 1 96.69 76 ILE A C 1
ATOM 546 O O . ILE A 1 76 ? -8.258 -35.125 -16.156 1 96.69 76 ILE A O 1
ATOM 550 N N . ARG A 1 77 ? -10.352 -34.219 -16.125 1 96.56 77 ARG A N 1
ATOM 551 C CA . ARG A 1 77 ? -10.023 -33.188 -15.141 1 96.56 77 ARG A CA 1
ATOM 552 C C . ARG A 1 77 ? -9.445 -33.812 -13.875 1 96.56 77 ARG A C 1
ATOM 554 O O . ARG A 1 77 ? -8.414 -33.375 -13.367 1 96.56 77 ARG A O 1
ATOM 561 N N . ALA A 1 78 ? -10.062 -34.844 -13.391 1 96.38 78 ALA A N 1
ATOM 562 C CA . ALA A 1 78 ? -9.672 -35.5 -12.141 1 96.38 78 ALA A CA 1
ATOM 563 C C . ALA A 1 78 ? -8.273 -36.094 -12.258 1 96.38 78 ALA A C 1
ATOM 565 O O . ALA A 1 78 ? -7.52 -36.125 -11.281 1 96.38 78 ALA A O 1
ATOM 566 N N . ARG A 1 79 ? -7.914 -36.5 -13.445 1 97.44 79 ARG A N 1
ATOM 567 C CA . ARG A 1 79 ? -6.648 -37.188 -13.641 1 97.44 79 ARG A CA 1
ATOM 568 C C . ARG A 1 79 ? -5.543 -36.219 -14.039 1 97.44 79 ARG A C 1
ATOM 570 O O . ARG A 1 79 ? -4.359 -36.562 -13.945 1 97.44 79 ARG A O 1
ATOM 577 N N . ALA A 1 80 ? -5.938 -35.062 -14.461 1 98.56 80 ALA A N 1
ATOM 578 C CA . ALA A 1 80 ? -4.988 -34.125 -15.055 1 98.56 80 ALA A CA 1
ATOM 579 C C . ALA A 1 80 ? -4.148 -33.438 -13.977 1 98.56 80 ALA A C 1
ATOM 581 O O . ALA A 1 80 ? -4.605 -33.281 -12.844 1 98.56 80 ALA A O 1
ATOM 582 N N . VAL A 1 81 ? -2.951 -33.094 -14.344 1 98.75 81 VAL A N 1
ATOM 583 C CA . VAL A 1 81 ? -2.041 -32.406 -13.438 1 98.75 81 VAL A CA 1
ATOM 584 C C . VAL A 1 81 ? -1.54 -31.125 -14.094 1 98.75 81 VAL A C 1
ATOM 586 O O . VAL A 1 81 ? -1.374 -31.078 -15.32 1 98.75 81 VAL A O 1
ATOM 589 N N . ASP A 1 82 ? -1.414 -30.078 -13.336 1 98.5 82 ASP A N 1
ATOM 590 C CA . ASP A 1 82 ? -0.756 -28.828 -13.727 1 98.5 82 ASP A CA 1
ATOM 591 C C . ASP A 1 82 ? 0.645 -28.734 -13.125 1 98.5 82 ASP A C 1
ATOM 593 O O . ASP A 1 82 ? 0.833 -29 -11.938 1 98.5 82 ASP A O 1
ATOM 597 N N . THR A 1 83 ? 1.621 -28.328 -13.867 1 96.44 83 THR A N 1
ATOM 598 C CA . THR A 1 83 ? 3.01 -28.266 -13.422 1 96.44 83 THR A CA 1
ATOM 599 C C . THR A 1 83 ? 3.484 -26.812 -13.328 1 96.44 83 THR A C 1
ATOM 601 O O . THR A 1 83 ? 4.684 -26.562 -13.234 1 96.44 83 THR A O 1
ATOM 604 N N . CYS A 1 84 ? 2.596 -25.891 -13.422 1 89.19 84 CYS A N 1
ATOM 605 C CA . CYS A 1 84 ? 2.943 -24.469 -13.438 1 89.19 84 CYS A CA 1
ATOM 606 C C . CYS A 1 84 ? 3.484 -24.016 -12.086 1 89.19 84 CYS A C 1
ATOM 608 O O . CYS A 1 84 ? 2.885 -24.312 -11.047 1 89.19 84 CYS A O 1
ATOM 610 N N . GLY A 1 85 ? 4.602 -23.344 -12.07 1 91.38 85 GLY A N 1
ATOM 611 C CA . GLY A 1 85 ? 5.164 -22.703 -10.891 1 91.38 85 GLY A CA 1
ATOM 612 C C . GLY A 1 85 ? 4.879 -21.219 -10.812 1 91.38 85 GLY A C 1
ATOM 613 O O . GLY A 1 85 ? 4.277 -20.656 -11.727 1 91.38 85 GLY A O 1
ATOM 614 N N . THR A 1 86 ? 5.297 -20.656 -9.766 1 92.5 86 THR A N 1
ATOM 615 C CA . THR A 1 86 ? 5.031 -19.234 -9.562 1 92.5 86 THR A CA 1
ATOM 616 C C . THR A 1 86 ? 6.039 -18.375 -10.328 1 92.5 86 THR A C 1
ATOM 618 O O . THR A 1 86 ? 5.793 -17.203 -10.586 1 92.5 86 THR A O 1
ATOM 621 N N . GLY A 1 87 ? 7.164 -18.969 -10.609 1 89.69 87 GLY A N 1
ATOM 622 C CA . GLY A 1 87 ? 8.258 -18.125 -11.047 1 89.69 87 GLY A CA 1
ATOM 623 C C . GLY A 1 87 ? 8.773 -17.188 -9.969 1 89.69 87 GLY A C 1
ATOM 624 O O . GLY A 1 87 ? 8.492 -17.391 -8.781 1 89.69 87 GLY A O 1
ATOM 625 N N . GLY A 1 88 ? 9.742 -16.328 -10.422 1 88.31 88 GLY A N 1
ATOM 626 C CA . GLY A 1 88 ? 10.195 -15.273 -9.531 1 88.31 88 GLY A CA 1
ATOM 627 C C . GLY A 1 88 ? 11.422 -15.656 -8.727 1 88.31 88 GLY A C 1
ATOM 628 O O . GLY A 1 88 ? 11.844 -14.906 -7.84 1 88.31 88 GLY A O 1
ATOM 629 N N . ASP A 1 89 ? 11.969 -16.797 -9.039 1 89.5 89 ASP A N 1
ATOM 630 C CA . ASP A 1 89 ? 13.148 -17.203 -8.289 1 89.5 89 ASP A CA 1
ATOM 631 C C . ASP A 1 89 ? 14.406 -16.531 -8.844 1 89.5 89 ASP A C 1
ATOM 633 O O . ASP A 1 89 ? 15.461 -16.547 -8.195 1 89.5 89 ASP A O 1
ATOM 637 N N . ARG A 1 90 ? 14.328 -15.891 -10.047 1 85.19 90 ARG A N 1
ATOM 638 C CA . ARG A 1 90 ? 15.375 -15.109 -10.695 1 85.19 90 ARG A CA 1
ATOM 639 C C . ARG A 1 90 ? 16.594 -15.977 -11.008 1 85.19 90 ARG A C 1
ATOM 641 O O . ARG A 1 90 ? 17.703 -15.477 -11.086 1 85.19 90 ARG A O 1
ATOM 648 N N . SER A 1 91 ? 16.391 -17.281 -11.109 1 89.38 91 SER A N 1
ATOM 649 C CA . SER A 1 91 ? 17.484 -18.203 -11.367 1 89.38 91 SER A CA 1
ATOM 650 C C . SER A 1 91 ? 17.75 -18.328 -12.867 1 89.38 91 SER A C 1
ATOM 652 O O . SER A 1 91 ? 18.844 -18.766 -13.273 1 89.38 91 SER A O 1
ATOM 654 N N . ASN A 1 92 ? 16.797 -18.062 -13.664 1 92.38 92 ASN A N 1
ATOM 655 C CA . ASN A 1 92 ? 16.906 -18.078 -15.117 1 92.38 92 ASN A CA 1
ATOM 656 C C . ASN A 1 92 ? 17.297 -19.453 -15.641 1 92.38 92 ASN A C 1
ATOM 658 O O . ASN A 1 92 ? 18.156 -19.562 -16.516 1 92.38 92 ASN A O 1
ATOM 662 N N . THR A 1 93 ? 16.812 -20.469 -15.031 1 93.94 93 THR A N 1
ATOM 663 C CA . THR A 1 93 ? 17.031 -21.828 -15.539 1 93.94 93 THR A CA 1
ATOM 664 C C . THR A 1 93 ? 16.25 -22.047 -16.828 1 93.94 93 THR A C 1
ATOM 666 O O . THR A 1 93 ? 15.391 -21.25 -17.188 1 93.94 93 THR A O 1
ATOM 669 N N . VAL A 1 94 ? 16.656 -23.141 -17.531 1 95.81 94 VAL A N 1
ATOM 670 C CA . VAL A 1 94 ? 15.836 -23.578 -18.641 1 95.81 94 VAL A CA 1
ATOM 671 C C . VAL A 1 94 ? 14.422 -23.875 -18.156 1 95.81 94 VAL A C 1
ATOM 673 O O . VAL A 1 94 ? 14.188 -24.047 -16.969 1 95.81 94 VAL A O 1
ATOM 676 N N . ASN A 1 95 ? 13.453 -23.859 -19.016 1 95.44 95 ASN A N 1
ATOM 677 C CA . ASN A 1 95 ? 12.055 -24.047 -18.641 1 95.44 95 ASN A CA 1
ATOM 678 C C . ASN A 1 95 ? 11.758 -25.484 -18.234 1 95.44 95 ASN A C 1
ATOM 680 O O . ASN A 1 95 ? 11.086 -26.203 -18.969 1 95.44 95 ASN A O 1
ATOM 684 N N . LEU A 1 96 ? 12.148 -25.812 -17.062 1 96.75 96 LEU A N 1
ATOM 685 C CA . LEU A 1 96 ? 12.133 -27.172 -16.531 1 96.75 96 LEU A CA 1
ATOM 686 C C . LEU A 1 96 ? 10.703 -27.688 -16.391 1 96.75 96 LEU A C 1
ATOM 688 O O . LEU A 1 96 ? 10.422 -28.844 -16.703 1 96.75 96 LEU A O 1
ATOM 692 N N . SER A 1 97 ? 9.781 -26.844 -15.961 1 96.75 97 SER A N 1
ATOM 693 C CA . SER A 1 97 ? 8.422 -27.281 -15.672 1 96.75 97 SER A CA 1
ATOM 694 C C . SER A 1 97 ? 7.684 -27.672 -16.953 1 96.75 97 SER A C 1
ATOM 696 O O . SER A 1 97 ? 6.875 -28.594 -16.938 1 96.75 97 SER A O 1
ATOM 698 N N . THR A 1 98 ? 7.926 -26.891 -18.062 1 98 98 THR A N 1
ATOM 699 C CA . THR A 1 98 ? 7.301 -27.25 -19.328 1 98 98 THR A CA 1
ATOM 700 C C . THR A 1 98 ? 7.859 -28.562 -19.859 1 98 98 THR A C 1
ATOM 702 O O . THR A 1 98 ? 7.113 -29.375 -20.406 1 98 98 THR A O 1
ATOM 705 N N . MET A 1 99 ? 9.172 -28.766 -19.719 1 98.62 99 MET A N 1
ATOM 706 C CA . MET A 1 99 ? 9.766 -30.047 -20.094 1 98.62 99 MET A CA 1
ATOM 707 C C . MET A 1 99 ? 9.164 -31.188 -19.266 1 98.62 99 MET A C 1
ATOM 709 O O . MET A 1 99 ? 8.859 -32.25 -19.812 1 98.62 99 MET A O 1
ATOM 713 N N . ALA A 1 100 ? 9.039 -30.922 -17.984 1 98.81 100 ALA A N 1
ATOM 714 C CA . ALA A 1 100 ? 8.422 -31.922 -17.125 1 98.81 100 ALA A CA 1
ATOM 715 C C . ALA A 1 100 ? 7.008 -32.25 -17.594 1 98.81 100 ALA A C 1
ATOM 717 O O . ALA A 1 100 ? 6.582 -33.406 -17.516 1 98.81 100 ALA A O 1
ATOM 718 N N . ALA A 1 101 ? 6.258 -31.266 -18.031 1 98.88 101 ALA A N 1
ATOM 719 C CA . ALA A 1 101 ? 4.902 -31.484 -18.531 1 98.88 101 ALA A CA 1
ATOM 720 C C . ALA A 1 101 ? 4.887 -32.5 -19.672 1 98.88 101 ALA A C 1
ATOM 722 O O . ALA A 1 101 ? 4.023 -33.375 -19.734 1 98.88 101 ALA A O 1
ATOM 723 N N . LEU A 1 102 ? 5.816 -32.375 -20.641 1 98.88 102 LEU A N 1
ATOM 724 C CA . LEU A 1 102 ? 5.922 -33.281 -21.766 1 98.88 102 LEU A CA 1
ATOM 725 C C . LEU A 1 102 ? 6.207 -34.688 -21.281 1 98.88 102 LEU A C 1
ATOM 727 O O . LEU A 1 102 ? 5.605 -35.656 -21.766 1 98.88 102 LEU A O 1
ATOM 731 N N . VAL A 1 103 ? 7.117 -34.812 -20.328 1 98.94 103 VAL A N 1
ATOM 732 C CA . VAL A 1 103 ? 7.512 -36.094 -19.797 1 98.94 103 VAL A CA 1
ATOM 733 C C . VAL A 1 103 ? 6.328 -36.75 -19.094 1 98.94 103 VAL A C 1
ATOM 735 O O . VAL A 1 103 ? 6.055 -37.938 -19.281 1 98.94 103 VAL A O 1
ATOM 738 N N . VAL A 1 104 ? 5.613 -36.031 -18.281 1 98.94 104 VAL A N 1
ATOM 739 C CA . VAL A 1 104 ? 4.461 -36.531 -17.547 1 98.94 104 VAL A CA 1
ATOM 740 C C . VAL A 1 104 ? 3.381 -37 -18.516 1 98.94 104 VAL A C 1
ATOM 742 O O . VAL A 1 104 ? 2.799 -38.062 -18.344 1 98.94 104 VAL A O 1
ATOM 745 N N . ALA A 1 105 ? 3.088 -36.219 -19.562 1 98.94 105 ALA A N 1
ATOM 746 C CA . ALA A 1 105 ? 2.133 -36.625 -20.578 1 98.94 105 ALA A CA 1
ATOM 747 C C . ALA A 1 105 ? 2.594 -37.875 -21.281 1 98.94 105 ALA A C 1
ATOM 749 O O . ALA A 1 105 ? 1.787 -38.781 -21.562 1 98.94 105 ALA A O 1
ATOM 750 N N . GLY A 1 106 ? 3.867 -37.969 -21.578 1 98.88 106 GLY A N 1
ATOM 751 C CA . GLY A 1 106 ? 4.441 -39.156 -22.188 1 98.88 106 GLY A CA 1
ATOM 752 C C . GLY A 1 106 ? 4.312 -40.375 -21.312 1 98.88 106 GLY A C 1
ATOM 753 O O . GLY A 1 106 ? 4.344 -41.5 -21.812 1 98.88 106 GLY A O 1
ATOM 754 N N . ALA A 1 107 ? 4.23 -40.125 -20.047 1 98.88 107 ALA A N 1
ATOM 755 C CA . ALA A 1 107 ? 4.062 -41.219 -19.094 1 98.88 107 ALA A CA 1
ATOM 756 C C . ALA A 1 107 ? 2.594 -41.625 -18.969 1 98.88 107 ALA A C 1
ATOM 758 O O . ALA A 1 107 ? 2.246 -42.5 -18.172 1 98.88 107 ALA A O 1
ATOM 759 N N . GLY A 1 108 ? 1.731 -40.906 -19.688 1 98.5 108 GLY A N 1
ATOM 760 C CA . GLY A 1 108 ? 0.346 -41.344 -19.781 1 98.5 108 GLY A CA 1
ATOM 761 C C . GLY A 1 108 ? -0.585 -40.594 -18.859 1 98.5 108 GLY A C 1
ATOM 762 O O . GLY A 1 108 ? -1.749 -40.969 -18.703 1 98.5 108 GLY A O 1
ATOM 763 N N . VAL A 1 109 ? -0.172 -39.594 -18.203 1 98.81 109 VAL A N 1
ATOM 764 C CA . VAL A 1 109 ? -0.988 -38.75 -17.328 1 98.81 109 VAL A CA 1
ATOM 765 C C . VAL A 1 109 ? -1.4 -37.469 -18.078 1 98.81 109 VAL A C 1
ATOM 767 O O . VAL A 1 109 ? -0.552 -36.781 -18.625 1 98.81 109 VAL A O 1
ATOM 770 N N . PRO A 1 110 ? -2.703 -37.156 -18.172 1 98.81 110 PRO A N 1
ATOM 771 C CA . PRO A 1 110 ? -3.104 -35.938 -18.828 1 98.81 110 PRO A CA 1
ATOM 772 C C . PRO A 1 110 ? -2.533 -34.688 -18.156 1 98.81 110 PRO A C 1
ATOM 774 O O . PRO A 1 110 ? -2.49 -34.625 -16.922 1 98.81 110 PRO A O 1
ATOM 777 N N . VAL A 1 111 ? -2.041 -33.75 -18.953 1 98.88 111 VAL A N 1
ATOM 778 C CA . VAL A 1 111 ? -1.476 -32.531 -18.422 1 98.88 111 VAL A CA 1
ATOM 779 C C . VAL A 1 111 ? -2.246 -31.328 -18.984 1 98.88 111 VAL A C 1
ATOM 781 O O . VAL A 1 111 ? -2.473 -31.234 -20.203 1 98.88 111 VAL A O 1
ATOM 784 N N . ILE A 1 112 ? -2.738 -30.469 -18.172 1 98.56 112 ILE A N 1
ATOM 785 C CA . ILE A 1 112 ? -3.264 -29.156 -18.547 1 98.56 112 ILE A CA 1
ATOM 786 C C . ILE A 1 112 ? -2.447 -28.062 -17.859 1 98.56 112 ILE A C 1
ATOM 788 O O . ILE A 1 112 ? -2.689 -27.734 -16.688 1 98.56 112 ILE A O 1
ATOM 792 N N . LYS A 1 113 ? -1.513 -27.516 -18.562 1 98.31 113 LYS A N 1
ATOM 793 C CA . LYS A 1 113 ? -0.575 -26.547 -17.984 1 98.31 113 LYS A CA 1
ATOM 794 C C . LYS A 1 113 ? -1.07 -25.109 -18.188 1 98.31 113 LYS A C 1
ATOM 796 O O . LYS A 1 113 ? -1.475 -24.734 -19.297 1 98.31 113 LYS A O 1
ATOM 801 N N . HIS A 1 114 ? -1.185 -24.438 -17.125 1 97.38 114 HIS A N 1
ATOM 802 C CA . HIS A 1 114 ? -1.421 -23 -17.172 1 97.38 114 HIS A CA 1
ATOM 803 C C . HIS A 1 114 ? -0.108 -22.219 -17.25 1 97.38 114 HIS A C 1
ATOM 805 O O . HIS A 1 114 ? 0.932 -22.719 -16.812 1 97.38 114 HIS A O 1
ATOM 811 N N . GLY A 1 115 ? -0.107 -21.109 -17.938 1 95.38 115 GLY A N 1
ATOM 812 C CA . GLY A 1 115 ? 1.144 -20.375 -18.016 1 95.38 115 GLY A CA 1
ATOM 813 C C . GLY A 1 115 ? 1.041 -19.094 -18.812 1 95.38 115 GLY A C 1
ATOM 814 O O . GLY A 1 115 ? -0.05 -18.703 -19.25 1 95.38 115 GLY A O 1
ATOM 815 N N . ASN A 1 116 ? 2.162 -18.469 -18.891 1 93.75 116 ASN A N 1
ATOM 816 C CA . ASN A 1 116 ? 2.281 -17.172 -19.547 1 93.75 116 ASN A CA 1
ATOM 817 C C . ASN A 1 116 ? 3.658 -16.984 -20.172 1 93.75 116 ASN A C 1
ATOM 819 O O . ASN A 1 116 ? 4.477 -17.906 -20.172 1 93.75 116 ASN A O 1
ATOM 823 N N . ARG A 1 117 ? 3.801 -15.875 -20.859 1 90.94 117 ARG A N 1
ATOM 824 C CA . ARG A 1 117 ? 5.117 -15.453 -21.312 1 90.94 117 ARG A CA 1
ATOM 825 C C . ARG A 1 117 ? 6.004 -15.047 -20.141 1 90.94 117 ARG A C 1
ATOM 827 O O . ARG A 1 117 ? 5.523 -14.883 -19.016 1 90.94 117 ARG A O 1
ATOM 834 N N . ALA A 1 118 ? 7.273 -14.938 -20.453 1 84.81 118 ALA A N 1
ATOM 835 C CA . ALA A 1 118 ? 8.234 -14.609 -19.406 1 84.81 118 ALA A CA 1
ATOM 836 C C . ALA A 1 118 ? 7.953 -13.227 -18.828 1 84.81 118 ALA A C 1
ATOM 838 O O . ALA A 1 118 ? 7.758 -12.258 -19.562 1 84.81 118 ALA A O 1
ATOM 839 N N . ALA A 1 119 ? 7.969 -13.164 -17.469 1 72.69 119 ALA A N 1
ATOM 840 C CA . ALA A 1 119 ? 7.93 -11.883 -16.766 1 72.69 119 ALA A CA 1
ATOM 841 C C . ALA A 1 119 ? 9.305 -11.508 -16.234 1 72.69 119 ALA A C 1
ATOM 843 O O . ALA A 1 119 ? 9.734 -10.359 -16.344 1 72.69 119 ALA A O 1
ATOM 844 N N . SER A 1 120 ? 9.984 -12.516 -15.617 1 70.88 120 SER A N 1
ATOM 845 C CA . SER A 1 120 ? 11.273 -12.266 -14.984 1 70.88 120 SER A CA 1
ATOM 846 C C . SER A 1 120 ? 12.359 -13.172 -15.562 1 70.88 120 SER A C 1
ATOM 848 O O . SER A 1 120 ? 13.547 -12.938 -15.352 1 70.88 120 SER A O 1
ATOM 850 N N . SER A 1 121 ? 11.945 -14.258 -16.297 1 77.31 121 SER A N 1
ATOM 851 C CA . SER A 1 121 ? 12.898 -15.164 -16.922 1 77.31 121 SER A CA 1
ATOM 852 C C . SER A 1 121 ? 13.148 -14.797 -18.375 1 77.31 121 SER A C 1
ATOM 854 O O . SER A 1 121 ? 12.492 -13.906 -18.922 1 77.31 121 SER A O 1
ATOM 856 N N . ALA A 1 122 ? 14.102 -15.539 -18.938 1 83.81 122 ALA A N 1
ATOM 857 C CA . ALA A 1 122 ? 14.43 -15.273 -20.328 1 83.81 122 ALA A CA 1
ATOM 858 C C . ALA A 1 122 ? 13.445 -15.977 -21.266 1 83.81 122 ALA A C 1
ATOM 860 O O . ALA A 1 122 ? 13.297 -15.586 -22.422 1 83.81 122 ALA A O 1
ATOM 861 N N . CYS A 1 123 ? 12.766 -17.016 -20.672 1 92 123 CYS A N 1
ATOM 862 C CA . CYS A 1 123 ? 11.875 -17.828 -21.5 1 92 123 CYS A CA 1
ATOM 863 C C . CYS A 1 123 ? 10.758 -18.438 -20.656 1 92 123 CYS A C 1
ATOM 865 O O . CYS A 1 123 ? 11.008 -19.312 -19.828 1 92 123 CYS A O 1
ATOM 867 N N . GLY A 1 124 ? 9.562 -18 -20.891 1 93.25 124 GLY A N 1
ATOM 868 C CA . GLY A 1 124 ? 8.406 -18.578 -20.219 1 93.25 124 GLY A CA 1
ATOM 869 C C . GLY A 1 124 ? 7.84 -19.781 -20.938 1 93.25 124 GLY A C 1
ATOM 870 O O . GLY A 1 124 ? 8.359 -20.203 -21.969 1 93.25 124 GLY A O 1
ATOM 871 N N . SER A 1 125 ? 6.832 -20.406 -20.359 1 96.19 125 SER A N 1
ATOM 872 C CA . SER A 1 125 ? 6.211 -21.594 -20.922 1 96.19 125 SER A CA 1
ATOM 873 C C . SER A 1 125 ? 5.664 -21.312 -22.328 1 96.19 125 SER A C 1
ATOM 875 O O . SER A 1 125 ? 5.852 -22.109 -23.25 1 96.19 125 SER A O 1
ATOM 877 N N . ALA A 1 126 ? 4.992 -20.125 -22.453 1 96.94 126 ALA A N 1
ATOM 878 C CA . ALA A 1 126 ? 4.41 -19.75 -23.75 1 96.94 126 ALA A CA 1
ATOM 879 C C . ALA A 1 126 ? 5.496 -19.562 -24.797 1 96.94 126 ALA A C 1
ATOM 881 O O . ALA A 1 126 ? 5.336 -19.984 -25.953 1 96.94 126 ALA A O 1
ATOM 882 N N . ASP A 1 127 ? 6.59 -18.938 -24.469 1 97.12 127 ASP A N 1
ATOM 883 C CA . ASP A 1 127 ? 7.703 -18.703 -25.375 1 97.12 127 ASP A CA 1
ATOM 884 C C . ASP A 1 127 ? 8.305 -20.016 -25.875 1 97.12 127 ASP A C 1
ATOM 886 O O . ASP A 1 127 ? 8.539 -20.188 -27.078 1 97.12 127 ASP A O 1
ATOM 890 N N . LEU A 1 128 ? 8.547 -20.891 -24.984 1 98 128 LEU A N 1
ATOM 891 C CA . LEU A 1 128 ? 9.141 -22.188 -25.312 1 98 128 LEU A CA 1
ATOM 892 C C . LEU A 1 128 ? 8.219 -22.984 -26.219 1 98 128 LEU A C 1
ATOM 894 O O . LEU A 1 128 ? 8.664 -23.516 -27.25 1 98 128 LEU A O 1
ATOM 898 N N . LEU A 1 129 ? 6.957 -23.062 -25.812 1 98.62 129 LEU A N 1
ATOM 899 C CA . LEU A 1 129 ? 6 -23.875 -26.562 1 98.62 129 LEU A CA 1
ATOM 900 C C . LEU A 1 129 ? 5.844 -23.344 -27.984 1 98.62 129 LEU A C 1
ATOM 902 O O . LEU A 1 129 ? 5.812 -24.125 -28.938 1 98.62 129 LEU A O 1
ATOM 906 N N . ALA A 1 130 ? 5.75 -22.047 -28.078 1 98.38 130 ALA A N 1
ATOM 907 C CA . ALA A 1 130 ? 5.66 -21.438 -29.406 1 98.38 130 ALA A CA 1
ATOM 908 C C . ALA A 1 130 ? 6.879 -21.797 -30.25 1 98.38 130 ALA A C 1
ATOM 910 O O . ALA A 1 130 ? 6.746 -22.109 -31.438 1 98.38 130 ALA A O 1
ATOM 911 N N . GLU A 1 131 ? 8.047 -21.703 -29.688 1 98.38 131 GLU A N 1
ATOM 912 C CA . GLU A 1 131 ? 9.289 -22.016 -30.375 1 98.38 131 GLU A CA 1
ATOM 913 C C . GLU A 1 131 ? 9.328 -23.469 -30.812 1 98.38 131 GLU A C 1
ATOM 915 O O . GLU A 1 131 ? 9.914 -23.812 -31.844 1 98.38 131 GLU A O 1
ATOM 920 N N . LEU A 1 132 ? 8.703 -24.375 -30.047 1 98.75 132 LEU A N 1
ATOM 921 C CA . LEU A 1 132 ? 8.688 -25.797 -30.328 1 98.75 132 LEU A CA 1
ATOM 922 C C . LEU A 1 132 ? 7.625 -26.141 -31.375 1 98.75 132 LEU A C 1
ATOM 924 O O . LEU A 1 132 ? 7.535 -27.281 -31.812 1 98.75 132 LEU A O 1
ATOM 928 N N . GLY A 1 133 ? 6.773 -25.156 -31.688 1 98.5 133 GLY A N 1
ATOM 929 C CA . GLY A 1 133 ? 5.836 -25.344 -32.781 1 98.5 133 GLY A CA 1
ATOM 930 C C . GLY A 1 133 ? 4.398 -25.5 -32.312 1 98.5 133 GLY A C 1
ATOM 931 O O . GLY A 1 133 ? 3.492 -25.672 -33.125 1 98.5 133 GLY A O 1
ATOM 932 N N . VAL A 1 134 ? 4.168 -25.406 -31.062 1 98.81 134 VAL A N 1
ATOM 933 C CA . VAL A 1 134 ? 2.814 -25.484 -30.516 1 98.81 134 VAL A CA 1
ATOM 934 C C . VAL A 1 134 ? 2.105 -24.141 -30.688 1 98.81 134 VAL A C 1
ATOM 936 O O . VAL A 1 134 ? 2.645 -23.109 -30.297 1 98.81 134 VAL A O 1
ATOM 939 N N . ALA A 1 135 ? 0.901 -24.125 -31.266 1 98.62 135 ALA A N 1
ATOM 940 C CA . ALA A 1 135 ? 0.079 -22.922 -31.266 1 98.62 135 ALA A CA 1
ATOM 941 C C . ALA A 1 135 ? -0.441 -22.609 -29.859 1 98.62 135 ALA A C 1
ATOM 943 O O . ALA A 1 135 ? -1.207 -23.391 -29.297 1 98.62 135 ALA A O 1
ATOM 944 N N . ILE A 1 136 ? -0.068 -21.484 -29.328 1 97.62 136 ILE A N 1
ATOM 945 C CA . ILE A 1 136 ? -0.332 -21.25 -27.906 1 97.62 136 ILE A CA 1
ATOM 946 C C . ILE A 1 136 ? -1.577 -20.375 -27.75 1 97.62 136 ILE A C 1
ATOM 948 O O . ILE A 1 136 ? -2.223 -20.391 -26.703 1 97.62 136 ILE A O 1
ATOM 952 N N . ASP A 1 137 ? -1.918 -19.578 -28.75 1 96.94 137 ASP A N 1
ATOM 953 C CA . ASP A 1 137 ? -3.02 -18.625 -28.641 1 96.94 137 ASP A CA 1
ATOM 954 C C . ASP A 1 137 ? -4.32 -19.234 -29.156 1 96.94 137 ASP A C 1
ATOM 956 O O . ASP A 1 137 ? -4.996 -18.641 -30 1 96.94 137 ASP A O 1
ATOM 960 N N . LEU A 1 138 ? -4.695 -20.328 -28.672 1 97.75 138 LEU A N 1
ATOM 961 C CA . LEU A 1 138 ? -5.887 -21.047 -29.078 1 97.75 138 LEU A CA 1
ATOM 962 C C . LEU A 1 138 ? -7.09 -20.656 -28.234 1 97.75 138 LEU A C 1
ATOM 964 O O . LEU A 1 138 ? -6.965 -20.438 -27.031 1 97.75 138 LEU A O 1
ATOM 968 N N . PRO A 1 139 ? -8.289 -20.562 -28.859 1 96.69 139 PRO A N 1
ATOM 969 C CA . PRO A 1 139 ? -9.5 -20.484 -28.047 1 96.69 139 PRO A CA 1
ATOM 970 C C . PRO A 1 139 ? -9.758 -21.766 -27.25 1 96.69 139 PRO A C 1
ATOM 972 O O . PRO A 1 139 ? -9.133 -22.797 -27.516 1 96.69 139 PRO A O 1
ATOM 975 N N . PRO A 1 140 ? -10.672 -21.734 -26.312 1 96.88 140 PRO A N 1
ATOM 976 C CA . PRO A 1 140 ? -10.93 -22.891 -25.453 1 96.88 140 PRO A CA 1
ATOM 977 C C . PRO A 1 140 ? -11.164 -24.172 -26.25 1 96.88 140 PRO A C 1
ATOM 979 O O . PRO A 1 140 ? -10.633 -25.234 -25.891 1 96.88 140 PRO A O 1
ATOM 982 N N . ALA A 1 141 ? -11.883 -24.078 -27.328 1 96.19 141 ALA A N 1
ATOM 983 C CA . ALA A 1 141 ? -12.18 -25.266 -28.125 1 96.19 141 ALA A CA 1
ATOM 984 C C . ALA A 1 141 ? -10.898 -25.891 -28.672 1 96.19 141 ALA A C 1
ATOM 986 O O . ALA A 1 141 ? -10.797 -27.125 -28.797 1 96.19 141 ALA A O 1
ATOM 987 N N . GLY A 1 142 ? -10 -25.078 -29.109 1 97.81 142 GLY A N 1
ATOM 988 C CA . GLY A 1 142 ? -8.719 -25.578 -29.594 1 97.81 142 GLY A CA 1
ATOM 989 C C . GLY A 1 142 ? -7.895 -26.25 -28.516 1 97.81 142 GLY A C 1
ATOM 990 O O . GLY A 1 142 ? -7.223 -27.25 -28.766 1 97.81 142 GLY A O 1
ATOM 991 N N . VAL A 1 143 ? -7.906 -25.703 -27.312 1 98.19 143 VAL A N 1
ATOM 992 C CA . VAL A 1 143 ? -7.203 -26.266 -26.156 1 98.19 143 VAL A CA 1
ATOM 993 C C . VAL A 1 143 ? -7.781 -27.641 -25.828 1 98.19 143 VAL A C 1
ATOM 995 O O . VAL A 1 143 ? -7.035 -28.594 -25.578 1 98.19 143 VAL A O 1
ATOM 998 N N . GLU A 1 144 ? -9.102 -27.781 -25.891 1 97.38 144 GLU A N 1
ATOM 999 C CA . GLU A 1 144 ? -9.781 -29.062 -25.672 1 97.38 144 GLU A CA 1
ATOM 1000 C C . GLU A 1 144 ? -9.359 -30.094 -26.703 1 97.38 144 GLU A C 1
ATOM 1002 O O . GLU A 1 144 ? -9.133 -31.266 -26.375 1 97.38 144 GLU A O 1
ATOM 1007 N N . ALA A 1 145 ? -9.281 -29.656 -27.938 1 97.06 145 ALA A N 1
ATOM 1008 C CA . ALA A 1 145 ? -8.883 -30.547 -29.031 1 97.06 145 ALA A CA 1
ATOM 1009 C C . ALA A 1 145 ? -7.469 -31.062 -28.812 1 97.06 145 ALA A C 1
ATOM 1011 O O . ALA A 1 145 ? -7.184 -32.219 -29.094 1 97.06 145 ALA A O 1
ATOM 1012 N N . CYS A 1 146 ? -6.574 -30.219 -28.391 1 98.5 146 CYS A N 1
ATOM 1013 C CA . CYS A 1 146 ? -5.195 -30.625 -28.109 1 98.5 146 CYS A CA 1
ATOM 1014 C C . CYS A 1 146 ? -5.145 -31.672 -27.016 1 98.5 146 CYS A C 1
ATOM 1016 O O . CYS A 1 146 ? -4.418 -32.656 -27.141 1 98.5 146 CYS A O 1
ATOM 1018 N N . LEU A 1 147 ? -5.926 -31.406 -25.953 1 98.31 147 LEU A N 1
ATOM 1019 C CA . LEU A 1 147 ? -5.957 -32.344 -24.844 1 98.31 147 LEU A CA 1
ATOM 1020 C C . LEU A 1 147 ? -6.426 -33.719 -25.312 1 98.31 147 LEU A C 1
ATOM 1022 O O . LEU A 1 147 ? -5.855 -34.75 -24.922 1 98.31 147 LEU A O 1
ATOM 1026 N N . ARG A 1 148 ? -7.41 -33.781 -26.156 1 96.75 148 ARG A N 1
ATOM 1027 C CA . ARG A 1 148 ? -7.957 -35.031 -26.672 1 96.75 148 ARG A CA 1
ATOM 1028 C C . ARG A 1 148 ? -6.941 -35.75 -27.547 1 96.75 148 ARG A C 1
ATOM 1030 O O . ARG A 1 148 ? -6.781 -36.969 -27.453 1 96.75 148 ARG A O 1
ATOM 1037 N N . ALA A 1 149 ? -6.27 -35.031 -28.328 1 98.12 149 ALA A N 1
ATOM 1038 C CA . ALA A 1 149 ? -5.414 -35.625 -29.359 1 98.12 149 ALA A CA 1
ATOM 1039 C C . ALA A 1 149 ? -4.062 -36.031 -28.781 1 98.12 149 ALA A C 1
ATOM 1041 O O . ALA A 1 149 ? -3.473 -37.031 -29.203 1 98.12 149 ALA A O 1
ATOM 1042 N N . ALA A 1 150 ? -3.58 -35.25 -27.797 1 98.5 150 ALA A N 1
ATOM 1043 C CA . ALA A 1 150 ? -2.18 -35.406 -27.406 1 98.5 150 ALA A CA 1
ATOM 1044 C C . ALA A 1 150 ? -2.049 -35.719 -25.922 1 98.5 150 ALA A C 1
ATOM 1046 O O . ALA A 1 150 ? -0.967 -36.094 -25.453 1 98.5 150 ALA A O 1
ATOM 1047 N N . GLY A 1 151 ? -3.137 -35.594 -25.172 1 98.25 151 GLY A N 1
ATOM 1048 C CA . GLY A 1 151 ? -3.086 -35.844 -23.734 1 98.25 151 GLY A CA 1
ATOM 1049 C C . GLY A 1 151 ? -2.482 -34.688 -22.953 1 98.25 151 GLY A C 1
ATOM 1050 O O . GLY A 1 151 ? -2.236 -34.812 -21.75 1 98.25 151 GLY A O 1
ATOM 1051 N N . ILE A 1 152 ? -2.166 -33.594 -23.625 1 98.69 152 ILE A N 1
ATOM 1052 C CA . ILE A 1 152 ? -1.57 -32.406 -23.031 1 98.69 152 ILE A CA 1
ATOM 1053 C C . ILE A 1 152 ? -2.164 -31.156 -23.656 1 98.69 152 ILE A C 1
ATOM 1055 O O . ILE A 1 152 ? -2.533 -31.156 -24.844 1 98.69 152 ILE A O 1
ATOM 1059 N N . ALA A 1 153 ? -2.342 -30.109 -22.875 1 98.19 153 ALA A N 1
ATOM 1060 C CA . ALA A 1 153 ? -2.859 -28.828 -23.344 1 98.19 153 ALA A CA 1
ATOM 1061 C C . ALA A 1 153 ? -2.24 -27.672 -22.578 1 98.19 153 ALA A C 1
ATOM 1063 O O . ALA A 1 153 ? -1.676 -27.859 -21.5 1 98.19 153 ALA A O 1
ATOM 1064 N N . PHE A 1 154 ? -2.314 -26.484 -23.141 1 98.5 154 PHE A N 1
ATOM 1065 C CA . PHE A 1 154 ? -1.78 -25.25 -22.562 1 98.5 154 PHE A CA 1
ATOM 1066 C C . PHE A 1 154 ? -2.859 -24.188 -22.469 1 98.5 154 PHE A C 1
ATOM 1068 O O . PHE A 1 154 ? -3.484 -23.844 -23.484 1 98.5 154 PHE A O 1
ATOM 1075 N N . CYS A 1 155 ? -3.145 -23.781 -21.297 1 98.25 155 CYS A N 1
ATOM 1076 C CA . CYS A 1 155 ? -4.031 -22.641 -21.078 1 98.25 155 CYS A CA 1
ATOM 1077 C C . CYS A 1 155 ? -3.238 -21.344 -20.969 1 98.25 155 CYS A C 1
ATOM 1079 O O . CYS A 1 155 ? -2.73 -21.016 -19.906 1 98.25 155 CYS A O 1
ATOM 1081 N N . PHE A 1 156 ? -3.207 -20.609 -22.047 1 97.88 156 PHE A N 1
ATOM 1082 C CA . PHE A 1 156 ? -2.465 -19.344 -22.109 1 97.88 156 PHE A CA 1
ATOM 1083 C C . PHE A 1 156 ? -3.166 -18.266 -21.312 1 97.88 156 PHE A C 1
ATOM 1085 O O . PHE A 1 156 ? -4.285 -17.859 -21.641 1 97.88 156 PHE A O 1
ATOM 1092 N N . ALA A 1 157 ? -2.492 -17.797 -20.328 1 96.81 157 ALA A N 1
ATOM 1093 C CA . ALA A 1 157 ? -3.098 -16.891 -19.375 1 96.81 157 ALA A CA 1
ATOM 1094 C C . ALA A 1 157 ? -3.746 -15.695 -20.078 1 96.81 157 ALA A C 1
ATOM 1096 O O . ALA A 1 157 ? -4.82 -15.242 -19.672 1 96.81 157 ALA A O 1
ATOM 1097 N N . ARG A 1 158 ? -3.199 -15.172 -21.172 1 95.62 158 ARG A N 1
ATOM 1098 C CA . ARG A 1 158 ? -3.699 -13.992 -21.859 1 95.62 158 ARG A CA 1
ATOM 1099 C C . ARG A 1 158 ? -5.051 -14.273 -22.516 1 95.62 158 ARG A C 1
ATOM 1101 O O . ARG A 1 158 ? -5.867 -13.359 -22.672 1 95.62 158 ARG A O 1
ATOM 1108 N N . ILE A 1 159 ? -5.262 -15.516 -22.875 1 96.88 159 ILE A N 1
ATOM 1109 C CA . ILE A 1 159 ? -6.516 -15.891 -23.516 1 96.88 159 ILE A CA 1
ATOM 1110 C C . ILE A 1 159 ? -7.586 -16.156 -22.469 1 96.88 159 ILE A C 1
ATOM 1112 O O . ILE A 1 159 ? -8.734 -15.75 -22.625 1 96.88 159 ILE A O 1
ATOM 1116 N N . PHE A 1 160 ? -7.215 -16.75 -21.406 1 97.75 160 PHE A N 1
ATOM 1117 C CA . PHE A 1 160 ? -8.203 -17.281 -20.469 1 97.75 160 PHE A CA 1
ATOM 1118 C C . PHE A 1 160 ? -8.477 -16.266 -19.344 1 97.75 160 PHE A C 1
ATOM 1120 O O . PHE A 1 160 ? -9.5 -16.359 -18.672 1 97.75 160 PHE A O 1
ATOM 1127 N N . HIS A 1 161 ? -7.562 -15.344 -19.109 1 97.44 161 HIS A N 1
ATOM 1128 C CA . HIS A 1 161 ? -7.727 -14.312 -18.094 1 97.44 161 HIS A CA 1
ATOM 1129 C C . HIS A 1 161 ? -7.5 -12.922 -18.688 1 97.44 161 HIS A C 1
ATOM 1131 O O . HIS A 1 161 ? -6.645 -12.172 -18.203 1 97.44 161 HIS A O 1
ATOM 1137 N N . PRO A 1 162 ? -8.266 -12.539 -19.656 1 96.19 162 PRO A N 1
ATOM 1138 C CA . PRO A 1 162 ? -8.047 -11.242 -20.312 1 96.19 162 PRO A CA 1
ATOM 1139 C C . PRO A 1 162 ? -8.219 -10.07 -19.344 1 96.19 162 PRO A C 1
ATOM 1141 O O . PRO A 1 162 ? -7.594 -9.023 -19.531 1 96.19 162 PRO A O 1
ATOM 1144 N N . ALA A 1 163 ? -8.977 -10.227 -18.281 1 96.69 163 ALA A N 1
ATOM 1145 C CA . ALA A 1 163 ? -9.258 -9.156 -17.328 1 96.69 163 ALA A CA 1
ATOM 1146 C C . ALA A 1 163 ? -8.008 -8.781 -16.547 1 96.69 163 ALA A C 1
ATOM 1148 O O . ALA A 1 163 ? -7.969 -7.727 -15.898 1 96.69 163 ALA A O 1
ATOM 1149 N N . MET A 1 164 ? -6.984 -9.617 -16.578 1 96.38 164 MET A N 1
ATOM 1150 C CA . MET A 1 164 ? -5.746 -9.336 -15.852 1 96.38 164 MET A CA 1
ATOM 1151 C C . MET A 1 164 ? -5.031 -8.125 -16.453 1 96.38 164 MET A C 1
ATOM 1153 O O . MET A 1 164 ? -4.113 -7.578 -15.836 1 96.38 164 MET A O 1
ATOM 1157 N N . ARG A 1 165 ? -5.457 -7.684 -17.656 1 96.06 165 ARG A N 1
ATOM 1158 C CA . ARG A 1 165 ? -4.91 -6.469 -18.25 1 96.06 165 ARG A CA 1
ATOM 1159 C C . ARG A 1 165 ? -5.113 -5.266 -17.344 1 96.06 165 ARG A C 1
ATOM 1161 O O . ARG A 1 165 ? -4.355 -4.297 -17.406 1 96.06 165 ARG A O 1
ATOM 1168 N N . HIS A 1 166 ? -6.102 -5.332 -16.469 1 97.19 166 HIS A N 1
ATOM 1169 C CA . HIS A 1 166 ? -6.434 -4.215 -15.602 1 97.19 166 HIS A CA 1
ATOM 1170 C C . HIS A 1 166 ? -5.418 -4.082 -14.469 1 97.19 166 HIS A C 1
ATOM 1172 O O . HIS A 1 166 ? -5.363 -3.051 -13.797 1 97.19 166 HIS A O 1
ATOM 1178 N N . VAL A 1 167 ? -4.602 -5.094 -14.242 1 97.19 167 VAL A N 1
ATOM 1179 C CA . VAL A 1 167 ? -3.713 -5.059 -13.086 1 97.19 167 VAL A CA 1
ATOM 1180 C C . VAL A 1 167 ? -2.262 -4.961 -13.555 1 97.19 167 VAL A C 1
ATOM 1182 O O . VAL A 1 167 ? -1.378 -4.582 -12.781 1 97.19 167 VAL A O 1
ATOM 1185 N N . GLY A 1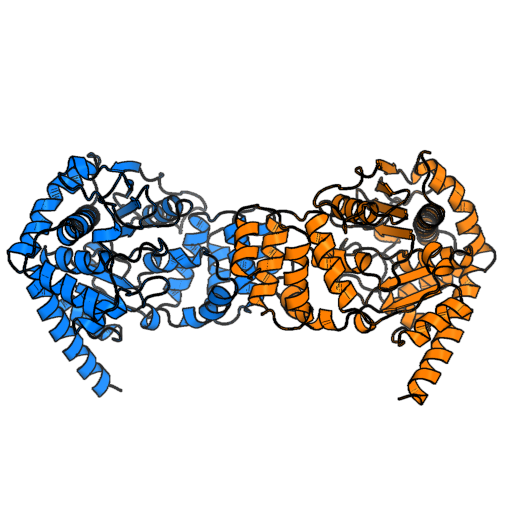 168 ? -2.018 -5.234 -14.828 1 96.56 168 GLY A N 1
ATOM 1186 C CA . GLY A 1 168 ? -0.659 -5.262 -15.352 1 96.56 168 GLY A CA 1
ATOM 1187 C C . GLY A 1 168 ? 0.107 -3.98 -15.078 1 96.56 168 GLY A C 1
ATOM 1188 O O . GLY A 1 168 ? 1.231 -4.02 -14.57 1 96.56 168 GLY A O 1
ATOM 1189 N N . GLY A 1 169 ? -0.507 -2.826 -15.406 1 97.19 169 GLY A N 1
ATOM 1190 C CA . GLY A 1 169 ? 0.117 -1.526 -15.211 1 97.19 169 GLY A CA 1
ATOM 1191 C C . GLY A 1 169 ? 0.541 -1.275 -13.781 1 97.19 169 GLY A C 1
ATOM 1192 O O . GLY A 1 169 ? 1.73 -1.114 -13.492 1 97.19 169 GLY A O 1
ATOM 1193 N N . PRO A 1 170 ? -0.419 -1.32 -12.828 1 98.56 170 PRO A N 1
ATOM 1194 C CA . PRO A 1 170 ? -0.097 -1.086 -11.422 1 98.56 170 PRO A CA 1
ATOM 1195 C C . PRO A 1 170 ? 0.967 -2.045 -10.891 1 98.56 170 PRO A C 1
ATOM 1197 O O . PRO A 1 170 ? 1.845 -1.637 -10.125 1 98.56 170 PRO A O 1
ATOM 1200 N N . ARG A 1 171 ? 0.925 -3.279 -11.258 1 97.75 171 ARG A N 1
ATOM 1201 C CA . ARG A 1 171 ? 1.911 -4.254 -10.805 1 97.75 171 ARG A CA 1
ATOM 1202 C C . ARG A 1 171 ? 3.311 -3.879 -11.273 1 97.75 171 ARG A C 1
ATOM 1204 O O . ARG A 1 171 ? 4.27 -3.926 -10.5 1 97.75 171 ARG A O 1
ATOM 1211 N N . ALA A 1 172 ? 3.424 -3.529 -12.516 1 97 172 ALA A N 1
ATOM 1212 C CA . ALA A 1 172 ? 4.719 -3.146 -13.078 1 97 172 ALA A CA 1
ATOM 1213 C C . ALA A 1 172 ? 5.25 -1.877 -12.422 1 97 172 ALA A C 1
ATOM 1215 O O . ALA A 1 172 ? 6.453 -1.74 -12.203 1 97 172 ALA A O 1
ATOM 1216 N N . GLU A 1 173 ? 4.402 -0.972 -12.133 1 98.44 173 GLU A N 1
ATOM 1217 C CA . GLU A 1 173 ? 4.77 0.332 -11.586 1 98.44 173 GLU A CA 1
ATOM 1218 C C . GLU A 1 173 ? 5.273 0.208 -10.156 1 98.44 173 GLU A C 1
ATOM 1220 O O . GLU A 1 173 ? 6.25 0.86 -9.773 1 98.44 173 GLU A O 1
ATOM 1225 N N . ILE A 1 174 ? 4.613 -0.579 -9.305 1 98.19 174 ILE A N 1
ATOM 1226 C CA . ILE A 1 174 ? 5.09 -0.737 -7.934 1 98.19 174 ILE A CA 1
ATOM 1227 C C . ILE A 1 174 ? 6.332 -1.629 -7.918 1 98.19 174 ILE A C 1
ATOM 1229 O O . ILE A 1 174 ? 7.234 -1.431 -7.105 1 98.19 174 ILE A O 1
ATOM 1233 N N . GLY A 1 175 ? 6.332 -2.672 -8.727 1 97 175 GLY A N 1
ATOM 1234 C CA . GLY A 1 175 ? 7.547 -3.402 -9.047 1 97 175 GLY A CA 1
ATOM 1235 C C . GLY A 1 175 ? 8 -4.332 -7.941 1 97 175 GLY A C 1
ATOM 1236 O O . GLY A 1 175 ? 9.195 -4.582 -7.785 1 97 175 GLY A O 1
ATOM 1237 N N . VAL A 1 176 ? 7.078 -4.754 -7.055 1 97.06 176 VAL A N 1
ATOM 1238 C CA . VAL A 1 176 ? 7.406 -5.695 -5.988 1 97.06 176 VAL A CA 1
ATOM 1239 C C . VAL A 1 176 ? 6.461 -6.891 -6.047 1 97.06 176 VAL A C 1
ATOM 1241 O O . VAL A 1 176 ? 5.332 -6.777 -6.535 1 97.06 176 VAL A O 1
ATOM 1244 N N . PRO A 1 177 ? 6.875 -8.055 -5.57 1 96.19 177 PRO A N 1
ATOM 1245 C CA . PRO A 1 177 ? 5.98 -9.211 -5.531 1 96.19 177 PRO A CA 1
ATOM 1246 C C . PRO A 1 177 ? 4.812 -9.023 -4.566 1 96.19 177 PRO A C 1
ATOM 1248 O O . PRO A 1 177 ? 4.988 -8.461 -3.482 1 96.19 177 PRO A O 1
ATOM 1251 N N . THR A 1 178 ? 3.658 -9.398 -4.969 1 97.5 178 THR A N 1
ATOM 1252 C CA . THR A 1 178 ? 2.43 -9.383 -4.184 1 97.5 178 THR A CA 1
ATOM 1253 C C . THR A 1 178 ? 1.671 -10.695 -4.344 1 97.5 178 THR A C 1
ATOM 1255 O O . THR A 1 178 ? 2.189 -11.656 -4.926 1 97.5 178 THR A O 1
ATOM 1258 N N . ALA A 1 179 ? 0.472 -10.75 -3.84 1 98.06 179 ALA A N 1
ATOM 1259 C CA . ALA A 1 179 ? -0.374 -11.93 -3.971 1 98.06 179 ALA A CA 1
ATOM 1260 C C . ALA A 1 179 ? -0.572 -12.305 -5.438 1 98.06 179 ALA A C 1
ATOM 1262 O O . ALA A 1 179 ? -0.754 -13.477 -5.77 1 98.06 179 ALA A O 1
ATOM 1263 N N . PHE A 1 180 ? -0.454 -11.32 -6.301 1 97.44 180 PHE A N 1
ATOM 1264 C CA . PHE A 1 180 ? -0.699 -11.547 -7.719 1 97.44 180 PHE A CA 1
ATOM 1265 C C . PHE A 1 180 ? 0.352 -12.484 -8.305 1 97.44 180 PHE A C 1
ATOM 1267 O O . PHE A 1 180 ? 0.134 -13.094 -9.359 1 97.44 180 PHE A O 1
ATOM 1274 N N . ASN A 1 181 ? 1.494 -12.641 -7.578 1 95.5 181 ASN A N 1
ATOM 1275 C CA . ASN A 1 181 ? 2.594 -13.453 -8.086 1 95.5 181 ASN A CA 1
ATOM 1276 C C . ASN A 1 181 ? 2.324 -14.945 -7.895 1 95.5 181 ASN A C 1
ATOM 1278 O O . ASN A 1 181 ? 3.02 -15.781 -8.469 1 95.5 181 ASN A O 1
ATOM 1282 N N . ILE A 1 182 ? 1.276 -15.273 -7.125 1 97.31 182 ILE A N 1
ATOM 1283 C CA . ILE A 1 182 ? 1.015 -16.688 -6.902 1 97.31 182 ILE A CA 1
ATOM 1284 C C . ILE A 1 182 ? -0.35 -17.062 -7.48 1 97.31 182 ILE A C 1
ATOM 1286 O O . ILE A 1 182 ? -0.762 -18.219 -7.422 1 97.31 182 ILE A O 1
ATOM 1290 N N . LEU A 1 183 ? -1.053 -16.109 -8.055 1 97.75 183 LEU A N 1
ATOM 1291 C CA . LEU A 1 183 ? -2.4 -16.406 -8.523 1 97.75 183 LEU A CA 1
ATOM 1292 C C . LEU A 1 183 ? -2.359 -17.188 -9.836 1 97.75 183 LEU A C 1
ATOM 1294 O O . LEU A 1 183 ? -3.256 -18 -10.109 1 97.75 183 LEU A O 1
ATOM 1298 N N . GLY A 1 184 ? -1.348 -16.984 -10.625 1 95.12 184 GLY A N 1
ATOM 1299 C CA . GLY A 1 184 ? -1.218 -17.688 -11.891 1 95.12 184 GLY A CA 1
ATOM 1300 C C . GLY A 1 184 ? -1.423 -19.188 -11.758 1 95.12 184 GLY A C 1
ATOM 1301 O O . GLY A 1 184 ? -2.402 -19.734 -12.273 1 95.12 184 GLY A O 1
ATOM 1302 N N . PRO A 1 185 ? -0.592 -19.797 -11.008 1 96 185 PRO A N 1
ATOM 1303 C CA . PRO A 1 185 ? -0.689 -21.25 -10.859 1 96 185 PRO A CA 1
ATOM 1304 C C . PRO A 1 185 ? -1.972 -21.688 -10.156 1 96 185 PRO A C 1
ATOM 1306 O O . PRO A 1 185 ? -2.379 -22.844 -10.273 1 96 185 PRO A O 1
ATOM 1309 N N . LEU A 1 186 ? -2.646 -20.812 -9.516 1 97.94 186 LEU A N 1
ATOM 1310 C CA . LEU A 1 186 ? -3.779 -21.203 -8.688 1 97.94 186 LEU A CA 1
ATOM 1311 C C . LEU A 1 186 ? -5.098 -20.969 -9.414 1 97.94 186 LEU A C 1
ATOM 1313 O O . LEU A 1 186 ? -6.164 -21.312 -8.914 1 97.94 186 LEU A O 1
ATOM 1317 N N . THR A 1 187 ? -5.02 -20.438 -10.617 1 97.5 187 THR A N 1
ATOM 1318 C CA . THR A 1 187 ? -6.262 -20.031 -11.266 1 97.5 187 THR A CA 1
ATOM 1319 C C . THR A 1 187 ? -6.422 -20.734 -12.609 1 97.5 187 THR A C 1
ATOM 1321 O O . THR A 1 187 ? -7.09 -20.234 -13.508 1 97.5 187 THR A O 1
ATOM 1324 N N . ASN A 1 188 ? -5.738 -21.859 -12.773 1 97.31 188 ASN A N 1
ATOM 1325 C CA . ASN A 1 188 ? -5.941 -22.672 -13.969 1 97.31 188 ASN A CA 1
ATOM 1326 C C . ASN A 1 188 ? -7.426 -22.891 -14.25 1 97.31 188 ASN A C 1
ATOM 1328 O O . ASN A 1 188 ? -8.148 -23.453 -13.422 1 97.31 188 ASN A O 1
ATOM 1332 N N . PRO A 1 189 ? -7.875 -22.422 -15.461 1 96.62 189 PRO A N 1
ATOM 1333 C CA . PRO A 1 189 ? -9.312 -22.484 -15.734 1 96.62 189 PRO A CA 1
ATOM 1334 C C . PRO A 1 189 ? -9.828 -23.922 -15.859 1 96.62 189 PRO A C 1
ATOM 1336 O O . PRO A 1 189 ? -11.031 -24.156 -15.75 1 96.62 189 PRO A O 1
ATOM 1339 N N . ALA A 1 190 ? -8.969 -24.875 -16.094 1 96.75 190 ALA A N 1
ATOM 1340 C CA . ALA A 1 190 ? -9.367 -26.281 -16.219 1 96.75 190 ALA A CA 1
ATOM 1341 C C . ALA A 1 190 ? -9.578 -26.922 -14.859 1 96.75 190 ALA A C 1
ATOM 1343 O O . ALA A 1 190 ? -10.18 -28 -14.758 1 96.75 190 ALA A O 1
ATOM 1344 N N . GLU A 1 191 ? -8.961 -26.328 -13.82 1 95.56 191 GLU A N 1
ATOM 1345 C CA . GLU A 1 191 ? -9.055 -26.828 -12.453 1 95.56 191 GLU A CA 1
ATOM 1346 C C . GLU A 1 191 ? -8.641 -28.297 -12.375 1 95.56 191 GLU A C 1
ATOM 1348 O O . GLU A 1 191 ? -9.367 -29.125 -11.836 1 95.56 191 GLU A O 1
ATOM 1353 N N . PRO A 1 192 ? -7.477 -28.562 -12.82 1 97.25 192 PRO A N 1
ATOM 1354 C CA . PRO A 1 192 ? -7.055 -29.969 -12.789 1 97.25 192 PRO A CA 1
ATOM 1355 C C . PRO A 1 192 ? -7.074 -30.547 -11.383 1 97.25 192 PRO A C 1
ATOM 1357 O O . PRO A 1 192 ? -6.883 -29.828 -10.398 1 97.25 192 PRO A O 1
ATOM 1360 N N . GLY A 1 193 ? -7.238 -31.828 -11.305 1 97.44 193 GLY A N 1
ATOM 1361 C CA . GLY A 1 193 ? -7.371 -32.5 -10.031 1 97.44 193 GLY A CA 1
ATOM 1362 C C . GLY A 1 193 ? -6.066 -32.625 -9.266 1 97.44 193 GLY A C 1
ATOM 1363 O O . GLY A 1 193 ? -6.062 -32.906 -8.07 1 97.44 193 GLY A O 1
ATOM 1364 N N . ALA A 1 194 ? -4.988 -32.312 -9.914 1 98.56 194 ALA A N 1
ATOM 1365 C CA . ALA A 1 194 ? -3.68 -32.406 -9.273 1 98.56 194 ALA A CA 1
ATOM 1366 C C . ALA A 1 194 ? -2.771 -31.281 -9.719 1 98.56 194 ALA A C 1
ATOM 1368 O O . ALA A 1 194 ? -2.986 -30.672 -10.773 1 98.56 194 ALA A O 1
ATOM 1369 N N . GLN A 1 195 ? -1.788 -31.031 -8.859 1 98.62 195 GLN A N 1
ATOM 1370 C CA . GLN A 1 195 ? -0.837 -29.969 -9.203 1 98.62 195 GLN A CA 1
ATOM 1371 C C . GLN A 1 195 ? 0.524 -30.234 -8.562 1 98.62 195 GLN A C 1
ATOM 1373 O O . GLN A 1 195 ? 0.602 -30.672 -7.414 1 98.62 195 GLN A O 1
ATOM 1378 N N . ALA A 1 196 ? 1.548 -30.094 -9.281 1 98.69 196 ALA A N 1
ATOM 1379 C CA . ALA A 1 196 ? 2.912 -29.906 -8.797 1 98.69 196 ALA A CA 1
ATOM 1380 C C . ALA A 1 196 ? 3.373 -28.469 -9 1 98.69 196 ALA A C 1
ATOM 1382 O O . ALA A 1 196 ? 3.535 -28.016 -10.133 1 98.69 196 ALA A O 1
ATOM 1383 N N . VAL A 1 197 ? 3.553 -27.766 -7.898 1 98.25 197 VAL A N 1
ATOM 1384 C CA . VAL A 1 197 ? 3.768 -26.328 -8.07 1 98.25 197 VAL A CA 1
ATOM 1385 C C . VAL A 1 197 ? 4.957 -25.891 -7.223 1 98.25 197 VAL A C 1
ATOM 1387 O O . VAL A 1 197 ? 4.992 -26.125 -6.012 1 98.25 197 VAL A O 1
ATOM 1390 N N . GLY A 1 198 ? 5.949 -25.297 -7.875 1 97.94 198 GLY A N 1
ATOM 1391 C CA . GLY A 1 198 ? 7.055 -24.641 -7.199 1 97.94 198 GLY A CA 1
ATOM 1392 C C . GLY A 1 198 ? 6.75 -23.203 -6.812 1 97.94 198 GLY A C 1
ATOM 1393 O O . GLY A 1 198 ? 6.168 -22.453 -7.598 1 97.94 198 GLY A O 1
ATOM 1394 N N . VAL A 1 199 ? 7.121 -22.844 -5.602 1 98.06 199 VAL A N 1
ATOM 1395 C CA . VAL A 1 199 ? 6.871 -21.5 -5.09 1 98.06 199 VAL A CA 1
ATOM 1396 C C . VAL A 1 199 ? 8.188 -20.859 -4.645 1 98.06 199 VAL A C 1
ATOM 1398 O O . VAL A 1 199 ? 8.844 -21.375 -3.732 1 98.06 199 VAL A O 1
ATOM 1401 N N . ALA A 1 200 ? 8.523 -19.766 -5.254 1 95.88 200 ALA A N 1
ATOM 1402 C CA . ALA A 1 200 ? 9.797 -19.109 -4.945 1 95.88 200 ALA A CA 1
ATOM 1403 C C . ALA A 1 200 ? 9.727 -18.391 -3.607 1 95.88 200 ALA A C 1
ATOM 1405 O O . ALA A 1 200 ? 10.688 -18.406 -2.834 1 95.88 200 ALA A O 1
ATOM 1406 N N . ASP A 1 201 ? 8.594 -17.75 -3.381 1 96.12 201 ASP A N 1
ATOM 1407 C CA . ASP A 1 201 ? 8.414 -16.938 -2.178 1 96.12 201 ASP A CA 1
ATOM 1408 C C . ASP A 1 201 ? 8.203 -17.812 -0.95 1 96.12 201 ASP A C 1
ATOM 1410 O O . ASP A 1 201 ? 7.156 -18.453 -0.805 1 96.12 201 ASP A O 1
ATOM 1414 N N . ALA A 1 202 ? 9.156 -17.797 -0.047 1 96.88 202 ALA A N 1
ATOM 1415 C CA . ALA A 1 202 ? 9.141 -18.656 1.134 1 96.88 202 ALA A CA 1
ATOM 1416 C C . ALA A 1 202 ? 7.922 -18.359 2.006 1 96.88 202 ALA A C 1
ATOM 1418 O O . ALA A 1 202 ? 7.371 -19.266 2.637 1 96.88 202 ALA A O 1
ATOM 1419 N N . ARG A 1 203 ? 7.48 -17.109 2.012 1 95.81 203 ARG A N 1
ATOM 1420 C CA . ARG A 1 203 ? 6.336 -16.719 2.822 1 95.81 203 ARG A CA 1
ATOM 1421 C C . ARG A 1 203 ? 5.043 -17.312 2.275 1 95.81 203 ARG A C 1
ATOM 1423 O O . ARG A 1 203 ? 4.145 -17.672 3.041 1 95.81 203 ARG A O 1
ATOM 1430 N N . LEU A 1 204 ? 4.961 -17.484 0.994 1 98 204 LEU A N 1
ATOM 1431 C CA . LEU A 1 204 ? 3.688 -17.797 0.352 1 98 204 LEU A CA 1
ATOM 1432 C C . LEU A 1 204 ? 3.564 -19.281 0.073 1 98 204 LEU A C 1
ATOM 1434 O O . LEU A 1 204 ? 2.467 -19.781 -0.181 1 98 204 LEU A O 1
ATOM 1438 N N . ALA A 1 205 ? 4.68 -20 0.168 1 98.19 205 ALA A N 1
ATOM 1439 C CA . ALA A 1 205 ? 4.656 -21.438 -0.131 1 98.19 205 ALA A CA 1
ATOM 1440 C C . ALA A 1 205 ? 3.646 -22.156 0.752 1 98.19 205 ALA A C 1
ATOM 1442 O O . ALA A 1 205 ? 2.777 -22.875 0.252 1 98.19 205 ALA A O 1
ATOM 1443 N N . PRO A 1 206 ? 3.674 -21.938 2.078 1 98.12 206 PRO A N 1
ATOM 1444 C CA . PRO A 1 206 ? 2.67 -22.609 2.906 1 98.12 206 PRO A CA 1
ATOM 1445 C C . PRO A 1 206 ? 1.248 -22.125 2.613 1 98.12 206 PRO A C 1
ATOM 1447 O O . PRO A 1 206 ? 0.295 -22.906 2.75 1 98.12 206 PRO A O 1
ATOM 1450 N N . VAL A 1 207 ? 1.063 -20.859 2.211 1 98.5 207 VAL A N 1
ATOM 1451 C CA . VAL A 1 207 ? -0.245 -20.328 1.864 1 98.5 207 VAL A CA 1
ATOM 1452 C C . VAL A 1 207 ? -0.792 -21.031 0.63 1 98.5 207 VAL A C 1
ATOM 1454 O O . VAL A 1 207 ? -1.946 -21.469 0.615 1 98.5 207 VAL A O 1
ATOM 1457 N N . VAL A 1 208 ? 0.044 -21.203 -0.369 1 98.56 208 VAL A N 1
ATOM 1458 C CA . VAL A 1 208 ? -0.328 -21.906 -1.593 1 98.56 208 VAL A CA 1
ATOM 1459 C C . VAL A 1 208 ? -0.729 -23.344 -1.262 1 98.56 208 VAL A C 1
ATOM 1461 O O . VAL A 1 208 ? -1.751 -23.828 -1.745 1 98.56 208 VAL A O 1
ATOM 1464 N N . ALA A 1 209 ? 0.054 -23.984 -0.409 1 98.44 209 ALA A N 1
ATOM 1465 C CA . ALA A 1 209 ? -0.225 -25.359 -0.016 1 98.44 209 ALA A CA 1
ATOM 1466 C C . ALA A 1 209 ? -1.59 -25.469 0.657 1 98.44 209 ALA A C 1
ATOM 1468 O O . ALA A 1 209 ? -2.377 -26.359 0.331 1 98.44 209 ALA A O 1
ATOM 1469 N N . GLN A 1 210 ? -1.84 -24.562 1.541 1 98.06 210 GLN A N 1
ATOM 1470 C CA . GLN A 1 210 ? -3.1 -24.625 2.275 1 98.06 210 GLN A CA 1
ATOM 1471 C C . GLN A 1 210 ? -4.285 -24.344 1.354 1 98.06 210 GLN A C 1
ATOM 1473 O O . GLN A 1 210 ? -5.352 -24.938 1.508 1 98.06 210 GLN A O 1
ATOM 1478 N N . VAL A 1 211 ? -4.121 -23.438 0.469 1 97.81 211 VAL A N 1
ATOM 1479 C CA . VAL A 1 211 ? -5.18 -23.141 -0.492 1 97.81 211 VAL A CA 1
ATOM 1480 C C . VAL A 1 211 ? -5.531 -24.391 -1.279 1 97.81 211 VAL A C 1
ATOM 1482 O O . VAL A 1 211 ? -6.711 -24.719 -1.455 1 97.81 211 VAL A O 1
ATOM 1485 N N . LEU A 1 212 ? -4.562 -25.078 -1.76 1 97.69 212 LEU A N 1
ATOM 1486 C CA . LEU A 1 212 ? -4.801 -26.312 -2.523 1 97.69 212 LEU A CA 1
ATOM 1487 C C . LEU A 1 212 ? -5.43 -27.375 -1.646 1 97.69 212 LEU A C 1
ATOM 1489 O O . LEU A 1 212 ? -6.32 -28.109 -2.092 1 97.69 212 LEU A O 1
ATOM 1493 N N . ALA A 1 213 ? -4.961 -27.5 -0.424 1 97.12 213 ALA A N 1
ATOM 1494 C CA . ALA A 1 213 ? -5.562 -28.438 0.516 1 97.12 213 ALA A CA 1
ATOM 1495 C C . ALA A 1 213 ? -7.043 -28.125 0.731 1 97.12 213 ALA A C 1
ATOM 1497 O O . ALA A 1 213 ? -7.883 -29.016 0.707 1 97.12 213 ALA A O 1
ATOM 1498 N N . ASP A 1 214 ? -7.32 -26.859 0.927 1 96.06 214 ASP A N 1
ATOM 1499 C CA . ASP A 1 214 ? -8.688 -26.422 1.171 1 96.06 214 ASP A CA 1
ATOM 1500 C C . ASP A 1 214 ? -9.586 -26.75 -0.02 1 96.06 214 ASP A C 1
ATOM 1502 O O . ASP A 1 214 ? -10.781 -27.016 0.149 1 96.06 214 ASP A O 1
ATOM 1506 N N . ARG A 1 215 ? -8.984 -26.797 -1.182 1 94.56 215 ARG A N 1
ATOM 1507 C CA . ARG A 1 215 ? -9.734 -27.047 -2.408 1 94.56 215 ARG A CA 1
ATOM 1508 C C . ARG A 1 215 ? -9.852 -28.547 -2.678 1 94.56 215 ARG A C 1
ATOM 1510 O O . ARG A 1 215 ? -10.586 -28.969 -3.574 1 94.56 215 ARG A O 1
ATOM 1517 N N . GLY A 1 216 ? -9.086 -29.281 -1.965 1 94.94 216 GLY A N 1
ATOM 1518 C CA . GLY A 1 216 ? -9.102 -30.734 -2.148 1 94.94 216 GLY A CA 1
ATOM 1519 C C . GLY A 1 216 ? -8.258 -31.188 -3.318 1 94.94 216 GLY A C 1
ATOM 1520 O O . GLY A 1 216 ? -8.406 -32.312 -3.795 1 94.94 216 GLY A O 1
ATOM 1521 N N . THR A 1 217 ? -7.418 -30.391 -3.807 1 96.69 217 THR A N 1
ATOM 1522 C CA . THR A 1 217 ? -6.539 -30.719 -4.926 1 96.69 217 THR A CA 1
ATOM 1523 C C . THR A 1 217 ? -5.379 -31.594 -4.465 1 96.69 217 THR A C 1
ATOM 1525 O O . THR A 1 217 ? -4.715 -31.281 -3.475 1 96.69 217 THR A O 1
ATOM 1528 N N . ARG A 1 218 ? -5.172 -32.688 -5.137 1 98.06 218 ARG A N 1
ATOM 1529 C CA . ARG A 1 218 ? -3.947 -33.438 -4.902 1 98.06 218 ARG A CA 1
ATOM 1530 C C . ARG A 1 218 ? -2.725 -32.656 -5.383 1 98.06 218 ARG A C 1
ATOM 1532 O O . ARG A 1 218 ? -2.678 -32.219 -6.527 1 98.06 218 ARG A O 1
ATOM 1539 N N . ALA A 1 219 ? -1.714 -32.531 -4.41 1 98.56 219 ALA A N 1
ATOM 1540 C CA . ALA A 1 219 ? -0.651 -31.625 -4.859 1 98.56 219 ALA A CA 1
ATOM 1541 C C . ALA A 1 219 ? 0.642 -31.875 -4.09 1 98.56 219 ALA A C 1
ATOM 1543 O O . ALA A 1 219 ? 0.615 -32.406 -2.979 1 98.56 219 ALA A O 1
ATOM 1544 N N . LEU A 1 220 ? 1.689 -31.594 -4.734 1 98.81 220 LEU A N 1
ATOM 1545 C CA . LEU A 1 220 ? 2.969 -31.312 -4.094 1 98.81 220 LEU A CA 1
ATOM 1546 C C . LEU A 1 220 ? 3.371 -29.859 -4.316 1 98.81 220 LEU A C 1
ATOM 1548 O O . LEU A 1 220 ? 3.521 -29.422 -5.461 1 98.81 220 LEU A O 1
ATOM 1552 N N . VAL A 1 221 ? 3.469 -29.125 -3.217 1 98.81 221 VAL A N 1
ATOM 1553 C CA . VAL A 1 221 ? 4.023 -27.781 -3.24 1 98.81 221 VAL A CA 1
ATOM 1554 C C . VAL A 1 221 ? 5.469 -27.812 -2.744 1 98.81 221 VAL A C 1
ATOM 1556 O O . VAL A 1 221 ? 5.77 -28.438 -1.729 1 98.81 221 VAL A O 1
ATOM 1559 N N . PHE A 1 222 ? 6.332 -27.172 -3.496 1 98.75 222 PHE A N 1
ATOM 1560 C CA . PHE A 1 222 ? 7.723 -27.297 -3.064 1 98.75 222 PHE A CA 1
ATOM 1561 C C . PHE A 1 222 ? 8.492 -26 -3.346 1 98.75 222 PHE A C 1
ATOM 1563 O O . PHE A 1 222 ? 8.055 -25.172 -4.148 1 98.75 222 PHE A O 1
ATOM 1570 N N . ARG A 1 223 ? 9.57 -25.828 -2.686 1 98.25 223 ARG A N 1
ATOM 1571 C CA . ARG A 1 223 ? 10.547 -24.75 -2.824 1 98.25 223 ARG A CA 1
ATOM 1572 C C . ARG A 1 223 ? 11.953 -25.234 -2.498 1 98.25 223 ARG A C 1
ATOM 1574 O O . ARG A 1 223 ? 12.18 -25.844 -1.447 1 98.25 223 ARG A O 1
ATOM 1581 N N . GLY A 1 224 ? 12.844 -25 -3.479 1 98 224 GLY A N 1
ATOM 1582 C CA . GLY A 1 224 ? 14.234 -25.234 -3.123 1 98 224 GLY A CA 1
ATOM 1583 C C . GLY A 1 224 ? 14.719 -24.375 -1.978 1 98 224 GLY A C 1
ATOM 1584 O O . GLY A 1 224 ? 14.383 -23.188 -1.905 1 98 224 GLY A O 1
ATOM 1585 N N . ASP A 1 225 ? 15.477 -24.969 -1.095 1 97.62 225 ASP A N 1
ATOM 1586 C CA . ASP A 1 225 ? 15.992 -24.188 0.024 1 97.62 225 ASP A CA 1
ATOM 1587 C C . ASP A 1 225 ? 17.016 -23.172 -0.451 1 97.62 225 ASP A C 1
ATOM 1589 O O . ASP A 1 225 ? 17.453 -22.297 0.319 1 97.62 225 ASP A O 1
ATOM 1593 N N . ASP A 1 226 ? 17.375 -23.281 -1.715 1 96.12 226 ASP A N 1
ATOM 1594 C CA . ASP A 1 226 ? 18.203 -22.266 -2.359 1 96.12 226 ASP A CA 1
ATOM 1595 C C . ASP A 1 226 ? 17.328 -21.188 -3.002 1 96.12 226 ASP A C 1
ATOM 1597 O O . ASP A 1 226 ? 17.844 -20.266 -3.639 1 96.12 226 ASP A O 1
ATOM 1601 N N . GLY A 1 227 ? 15.984 -21.281 -2.971 1 95.56 227 GLY A N 1
ATOM 1602 C CA . GLY A 1 227 ? 15.078 -20.266 -3.486 1 95.56 227 GLY A CA 1
ATOM 1603 C C . GLY A 1 227 ? 14.461 -20.641 -4.82 1 95.56 227 GLY A C 1
ATOM 1604 O O . GLY A 1 227 ? 13.586 -19.938 -5.328 1 95.56 227 GLY A O 1
ATOM 1605 N N . LEU A 1 228 ? 14.859 -21.734 -5.336 1 95.06 228 LEU A N 1
ATOM 1606 C CA . LEU A 1 228 ? 14.352 -22.188 -6.625 1 95.06 228 LEU A CA 1
ATOM 1607 C C . LEU A 1 228 ? 12.883 -22.562 -6.531 1 95.06 228 LEU A C 1
ATOM 1609 O O . LEU A 1 228 ? 12.461 -23.203 -5.566 1 95.06 228 LEU A O 1
ATOM 1613 N N . ASP A 1 229 ? 12.016 -22.141 -7.516 1 96.25 229 ASP A N 1
ATOM 1614 C CA . ASP A 1 229 ? 10.617 -22.547 -7.547 1 96.25 229 ASP A CA 1
ATOM 1615 C C . ASP A 1 229 ? 10.453 -23.891 -8.242 1 96.25 229 ASP A C 1
ATOM 1617 O O . ASP A 1 229 ? 9.555 -24.062 -9.07 1 96.25 229 ASP A O 1
ATOM 1621 N N . GLU A 1 230 ? 11.375 -24.781 -8.047 1 94.44 230 GLU A N 1
ATOM 1622 C CA . GLU A 1 230 ? 11.422 -26.188 -8.438 1 94.44 230 GLU A CA 1
ATOM 1623 C C . GLU A 1 230 ? 12.031 -27.047 -7.336 1 94.44 230 GLU A C 1
ATOM 1625 O O . GLU A 1 230 ? 12.633 -26.516 -6.395 1 94.44 230 GLU A O 1
ATOM 1630 N N . LEU A 1 231 ? 11.758 -28.375 -7.406 1 97.19 231 LEU A N 1
ATOM 1631 C CA . LEU A 1 231 ? 12.641 -29.234 -6.625 1 97.19 231 LEU A CA 1
ATOM 1632 C C . LEU A 1 231 ? 14.086 -29.062 -7.066 1 97.19 231 LEU A C 1
ATOM 1634 O O . LEU A 1 231 ? 14.445 -29.438 -8.188 1 97.19 231 LEU A O 1
ATOM 1638 N N . THR A 1 232 ? 14.875 -28.516 -6.152 1 97.38 232 THR A N 1
ATOM 1639 C CA . THR A 1 232 ? 16.234 -28.188 -6.559 1 97.38 232 THR A CA 1
ATOM 1640 C C . THR A 1 232 ? 17.125 -29.422 -6.555 1 97.38 232 THR A C 1
ATOM 1642 O O . THR A 1 232 ? 16.984 -30.281 -5.672 1 97.38 232 THR A O 1
ATOM 1645 N N . PRO A 1 233 ? 17.953 -29.562 -7.582 1 97.69 233 PRO A N 1
ATOM 1646 C CA . PRO A 1 233 ? 18.938 -30.656 -7.586 1 97.69 233 PRO A CA 1
ATOM 1647 C C . PRO A 1 233 ? 20.234 -30.266 -6.863 1 97.69 233 PRO A C 1
ATOM 1649 O O . PRO A 1 233 ? 21.172 -31.062 -6.816 1 97.69 233 PRO A O 1
ATOM 1652 N N . THR A 1 234 ? 20.328 -29.062 -6.332 1 97.19 234 THR A N 1
ATOM 1653 C CA . THR A 1 234 ? 21.609 -28.547 -5.852 1 97.19 234 THR A CA 1
ATOM 1654 C C . THR A 1 234 ? 21.703 -28.672 -4.332 1 97.19 234 THR A C 1
ATOM 1656 O O . THR A 1 234 ? 22.797 -28.75 -3.777 1 97.19 234 THR A O 1
ATOM 1659 N N . THR A 1 235 ? 20.641 -28.562 -3.664 1 97.38 235 THR A N 1
ATOM 1660 C CA . THR A 1 235 ? 20.531 -28.672 -2.215 1 97.38 235 THR A CA 1
ATOM 1661 C C . THR A 1 235 ? 19.156 -29.219 -1.819 1 97.38 235 THR A C 1
ATOM 1663 O O . THR A 1 235 ? 18.438 -29.781 -2.646 1 97.38 235 THR A O 1
ATOM 1666 N N . THR A 1 236 ? 18.734 -29.062 -0.631 1 98.31 236 THR A N 1
ATOM 1667 C CA . THR A 1 236 ? 17.484 -29.609 -0.152 1 98.31 236 THR A CA 1
ATOM 1668 C C . THR A 1 236 ? 16.312 -28.719 -0.552 1 98.31 236 THR A C 1
ATOM 1670 O O . THR A 1 236 ? 16.5 -27.547 -0.895 1 98.31 236 THR A O 1
ATOM 1673 N N . SER A 1 237 ? 15.18 -29.312 -0.654 1 98.69 237 SER A N 1
ATOM 1674 C CA . SER A 1 237 ? 13.914 -28.625 -0.866 1 98.69 237 SER A CA 1
ATOM 1675 C C . SER A 1 237 ? 12.93 -28.922 0.255 1 98.69 237 SER A C 1
ATOM 1677 O O . SER A 1 237 ? 13.047 -29.938 0.946 1 98.69 237 SER A O 1
ATOM 1679 N N . THR A 1 238 ? 12.062 -28 0.479 1 98.81 238 THR A N 1
ATOM 1680 C CA . THR A 1 238 ? 10.898 -28.234 1.33 1 98.81 238 THR A CA 1
ATOM 1681 C C . THR A 1 238 ? 9.672 -28.562 0.49 1 98.81 238 THR A C 1
ATOM 1683 O O . THR A 1 238 ? 9.398 -27.906 -0.516 1 98.81 238 THR A O 1
ATOM 1686 N N . ILE A 1 239 ? 8.961 -29.656 0.912 1 98.81 239 ILE A N 1
ATOM 1687 C CA . ILE A 1 239 ? 7.785 -30.109 0.175 1 98.81 239 ILE A CA 1
ATOM 1688 C C . ILE A 1 239 ? 6.574 -30.125 1.102 1 98.81 239 ILE A C 1
ATOM 1690 O O . ILE A 1 239 ? 6.656 -30.609 2.232 1 98.81 239 ILE A O 1
ATOM 1694 N N . TRP A 1 240 ? 5.504 -29.5 0.734 1 98.75 240 TRP A N 1
ATOM 1695 C CA . TRP A 1 240 ? 4.191 -29.672 1.346 1 98.75 240 TRP A CA 1
ATOM 1696 C C . TRP A 1 240 ? 3.365 -30.703 0.587 1 98.75 240 TRP A C 1
ATOM 1698 O O . TRP A 1 240 ? 3.17 -30.578 -0.625 1 98.75 240 TRP A O 1
ATOM 1708 N N . VAL A 1 241 ? 2.904 -31.688 1.277 1 98.69 241 VAL A N 1
ATOM 1709 C CA . VAL A 1 241 ? 2.25 -32.844 0.683 1 98.69 241 VAL A CA 1
ATOM 1710 C C . VAL A 1 241 ? 0.74 -32.75 0.894 1 98.69 241 VAL A C 1
ATOM 1712 O O . VAL A 1 241 ? 0.269 -32.688 2.031 1 98.69 241 VAL A O 1
ATOM 1715 N N . ILE A 1 242 ? -0.004 -32.812 -0.236 1 97.88 242 ILE A N 1
ATOM 1716 C CA . ILE A 1 242 ? -1.455 -32.688 -0.176 1 97.88 242 ILE A CA 1
ATOM 1717 C C . ILE A 1 242 ? -2.115 -33.875 -0.824 1 97.88 242 ILE A C 1
ATOM 1719 O O . ILE A 1 242 ? -2.209 -33.969 -2.051 1 97.88 242 ILE A O 1
ATOM 1723 N N . PRO A 1 243 ? -2.588 -34.781 -0.166 1 95.31 243 PRO A N 1
ATOM 1724 C CA . PRO A 1 243 ? -3.178 -36 -0.717 1 95.31 243 PRO A CA 1
ATOM 1725 C C . PRO A 1 243 ? -4.484 -35.75 -1.463 1 95.31 243 PRO A C 1
ATOM 1727 O O . PRO A 1 243 ? -4.887 -36.562 -2.312 1 95.31 243 PRO A O 1
ATOM 1730 N N . GLY A 1 244 ? -5.117 -34.719 -1.333 1 88.19 244 GLY A N 1
ATOM 1731 C CA . GLY A 1 244 ? -6.418 -34.438 -1.924 1 88.19 244 GLY A CA 1
ATOM 1732 C C . GLY A 1 244 ? -7.574 -34.906 -1.057 1 88.19 244 GLY A C 1
ATOM 1733 O O . GLY A 1 244 ? -7.363 -35.406 0.058 1 88.19 244 GLY A O 1
ATOM 1734 N N . GLY A 1 245 ? -8.727 -34.656 -1.486 1 82.12 245 GLY A N 1
ATOM 1735 C CA . GLY A 1 245 ? -9.938 -35.031 -0.762 1 82.12 245 GLY A CA 1
ATOM 1736 C C . GLY A 1 245 ? -11.086 -34.062 -0.986 1 82.12 245 GLY A C 1
ATOM 1737 O O . GLY A 1 245 ? -11.156 -33.406 -2.029 1 82.12 245 GLY A O 1
ATOM 1738 N N . GLN A 1 246 ? -11.961 -34.281 -0.214 1 73.19 246 GLN A N 1
ATOM 1739 C CA . GLN A 1 246 ? -13.141 -33.438 -0.335 1 73.19 246 GLN A CA 1
ATOM 1740 C C . GLN A 1 246 ? -12.805 -31.984 0.05 1 73.19 246 GLN A C 1
ATOM 1742 O O . GLN A 1 246 ? -12.141 -31.75 1.061 1 73.19 246 GLN A O 1
ATOM 1747 N N . PRO A 1 247 ? -13.086 -31.188 -1.011 1 72.19 247 PRO A N 1
ATOM 1748 C CA . PRO A 1 247 ? -12.867 -29.781 -0.665 1 72.19 247 PRO A CA 1
ATOM 1749 C C . PRO A 1 247 ? -13.539 -29.391 0.649 1 72.19 247 PRO A C 1
ATOM 1751 O O . PRO A 1 247 ? -14.562 -29.969 1.025 1 72.19 247 PRO A O 1
ATOM 1754 N N . SER A 1 248 ? -12.852 -28.75 1.312 1 57.88 248 SER A N 1
ATOM 1755 C CA . SER A 1 248 ? -13.484 -28.25 2.531 1 57.88 248 SER A CA 1
ATOM 1756 C C . SER A 1 248 ? -14.734 -27.438 2.221 1 57.88 248 SER A C 1
ATOM 1758 O O . SER A 1 248 ? -14.828 -26.812 1.157 1 57.88 248 SER A O 1
ATOM 1760 N N . ALA A 1 249 ? -15.953 -27.938 2.266 1 43.19 249 ALA A N 1
ATOM 1761 C CA . ALA A 1 249 ? -17.188 -27.172 2.078 1 43.19 249 ALA A CA 1
ATOM 1762 C C . ALA A 1 249 ? -16.953 -25.688 2.283 1 43.19 249 ALA A C 1
ATOM 1764 O O . ALA A 1 249 ? -16.75 -25.234 3.412 1 43.19 249 ALA A O 1
ATOM 1765 N N . ALA A 1 250 ? -16.375 -25.031 1.458 1 43.38 250 ALA A N 1
ATOM 1766 C CA . ALA A 1 250 ? -16.547 -23.594 1.662 1 43.38 250 ALA A CA 1
ATOM 1767 C C . ALA A 1 250 ? -18 -23.25 1.98 1 43.38 250 ALA A C 1
ATOM 1769 O O . ALA A 1 250 ? -18.297 -22.109 2.346 1 43.38 250 ALA A O 1
ATOM 1770 N N . GLY A 1 251 ? -18.953 -23.672 1.175 1 35.34 251 GLY A N 1
ATOM 1771 C CA . GLY A 1 251 ? -20.328 -23.25 1.375 1 35.34 251 GLY A CA 1
ATOM 1772 C C . GLY A 1 251 ? -20.828 -23.469 2.791 1 35.34 251 GLY A C 1
ATOM 1773 O O . GLY A 1 251 ? -21.922 -23.016 3.15 1 35.34 251 GLY A O 1
ATOM 1774 N N . GLU A 1 252 ? -20.844 -24.609 3.23 1 33.62 252 GLU A N 1
ATOM 1775 C CA . GLU A 1 252 ? -21.5 -24.547 4.531 1 33.62 252 GLU A CA 1
ATOM 1776 C C . GLU A 1 252 ? -20.766 -23.594 5.473 1 33.62 252 GLU A C 1
ATOM 1778 O O . GLU A 1 252 ? -19.734 -23.047 5.113 1 33.62 252 GLU A O 1
ATOM 1783 N N . ALA A 1 253 ? -20.812 -24.047 6.988 1 31.3 253 ALA A N 1
ATOM 1784 C CA . ALA A 1 253 ? -20.516 -23.062 8.016 1 31.3 253 ALA A CA 1
ATOM 1785 C C . ALA A 1 253 ? -19.141 -22.422 7.777 1 31.3 253 ALA A C 1
ATOM 1787 O O . ALA A 1 253 ? -18.203 -23.094 7.363 1 31.3 253 ALA A O 1
ATOM 1788 N N . ALA A 1 254 ? -18.844 -21.203 7.672 1 34.25 254 ALA A N 1
ATOM 1789 C CA . ALA A 1 254 ? -17.938 -20.156 8.156 1 34.25 254 ALA A CA 1
ATOM 1790 C C . ALA A 1 254 ? -16.906 -20.719 9.125 1 34.25 254 ALA A C 1
ATOM 1792 O O . ALA A 1 254 ? -17.25 -21.203 10.203 1 34.25 254 ALA A O 1
ATOM 1793 N N . GLY A 1 255 ? -15.516 -21.469 8.578 1 47.28 255 GLY A N 1
ATOM 1794 C CA . GLY A 1 255 ? -14.445 -21.641 9.547 1 47.28 255 GLY A CA 1
ATOM 1795 C C . GLY A 1 255 ? -13.602 -22.875 9.297 1 47.28 255 GLY A C 1
ATOM 1796 O O . GLY A 1 255 ? -12.617 -23.109 9.992 1 47.28 255 GLY A O 1
ATOM 1797 N N . GLN A 1 256 ? -14.156 -24.047 8.547 1 54.91 256 GLN A N 1
ATOM 1798 C CA . GLN A 1 256 ? -13.32 -25.219 8.781 1 54.91 256 GLN A CA 1
ATOM 1799 C C . GLN A 1 256 ? -12.219 -25.312 7.727 1 54.91 256 GLN A C 1
ATOM 1801 O O . GLN A 1 256 ? -12.5 -25.453 6.535 1 54.91 256 GLN A O 1
ATOM 1806 N N . THR A 1 257 ? -11.094 -24.844 7.824 1 74.88 257 THR A N 1
ATOM 1807 C CA . THR A 1 257 ? -9.836 -25.016 7.094 1 74.88 257 THR A CA 1
ATOM 1808 C C . THR A 1 257 ? -9.32 -26.438 7.258 1 74.88 257 THR A C 1
ATOM 1810 O O . THR A 1 257 ? -9.477 -27.047 8.32 1 74.88 257 THR A O 1
ATOM 1813 N N . ALA A 1 258 ? -9.07 -27.125 5.941 1 82.94 258 ALA A N 1
ATOM 1814 C CA . ALA A 1 258 ? -8.422 -28.422 6 1 82.94 258 ALA A CA 1
ATOM 1815 C C . ALA A 1 258 ? -7.223 -28.406 6.941 1 82.94 258 ALA A C 1
ATOM 1817 O O . ALA A 1 258 ? -6.738 -27.328 7.312 1 82.94 258 ALA A O 1
ATOM 1818 N N . ALA A 1 259 ? -6.895 -29.609 7.387 1 86.75 259 ALA A N 1
ATOM 1819 C CA . ALA A 1 259 ? -5.676 -29.734 8.188 1 86.75 259 ALA A CA 1
ATOM 1820 C C . ALA A 1 259 ? -4.461 -29.219 7.41 1 86.75 259 ALA A C 1
ATOM 1822 O O . ALA A 1 259 ? -4.41 -29.344 6.184 1 86.75 259 ALA A O 1
ATOM 1823 N N . PRO A 1 260 ? -3.541 -28.656 8.125 1 92.31 260 PRO A N 1
ATOM 1824 C CA . PRO A 1 260 ? -2.322 -28.188 7.457 1 92.31 260 PRO A CA 1
ATOM 1825 C C . PRO A 1 260 ? -1.562 -29.312 6.762 1 92.31 260 PRO A C 1
ATOM 1827 O O . PRO A 1 260 ? -1.448 -30.406 7.305 1 92.31 260 PRO A O 1
ATOM 1830 N N . PRO A 1 261 ? -1.144 -29.016 5.566 1 96.62 261 PRO A N 1
ATOM 1831 C CA . PRO A 1 261 ? -0.405 -30.047 4.836 1 96.62 261 PRO A CA 1
ATOM 1832 C C . PRO A 1 261 ? 0.854 -30.5 5.57 1 96.62 261 PRO A C 1
ATOM 1834 O O . PRO A 1 261 ? 1.493 -29.703 6.262 1 96.62 261 PRO A O 1
ATOM 1837 N N . ARG A 1 262 ? 1.117 -31.75 5.359 1 97.12 262 ARG A N 1
ATOM 1838 C CA . ARG A 1 262 ? 2.373 -32.281 5.863 1 97.12 262 ARG A CA 1
ATOM 1839 C C . ARG A 1 262 ? 3.566 -31.688 5.137 1 97.12 262 ARG A C 1
ATOM 1841 O O . ARG A 1 262 ? 3.535 -31.516 3.914 1 97.12 262 ARG A O 1
ATOM 1848 N N . ARG A 1 263 ? 4.547 -31.234 5.945 1 98.25 263 ARG A N 1
ATOM 1849 C CA . ARG A 1 263 ? 5.773 -30.656 5.414 1 98.25 263 ARG A CA 1
ATOM 1850 C C . ARG A 1 263 ? 6.945 -31.625 5.547 1 98.25 263 ARG A C 1
ATOM 1852 O O . ARG A 1 263 ? 7.176 -32.188 6.617 1 98.25 263 ARG A O 1
ATOM 1859 N N . GLU A 1 264 ? 7.68 -31.859 4.461 1 98.56 264 GLU A N 1
ATOM 1860 C CA . GLU A 1 264 ? 8.828 -32.75 4.465 1 98.56 264 GLU A CA 1
ATOM 1861 C C . GLU A 1 264 ? 10.023 -32.125 3.766 1 98.56 264 GLU A C 1
ATOM 1863 O O . GLU A 1 264 ? 9.859 -31.25 2.904 1 98.56 264 GLU A O 1
ATOM 1868 N N . GLN A 1 265 ? 11.195 -32.562 4.207 1 98.44 265 GLN A N 1
ATOM 1869 C CA . GLN A 1 265 ? 12.422 -32.188 3.502 1 98.44 265 GLN A CA 1
ATOM 1870 C C . GLN A 1 265 ? 12.789 -33.219 2.451 1 98.44 265 GLN A C 1
ATOM 1872 O O . GLN A 1 265 ? 12.641 -34.438 2.686 1 98.44 265 GLN A O 1
ATOM 1877 N N . PHE A 1 266 ? 13.266 -32.75 1.364 1 98.62 266 PHE A N 1
ATOM 1878 C CA . PHE A 1 266 ? 13.688 -33.625 0.27 1 98.62 266 PHE A CA 1
ATOM 1879 C C . PHE A 1 266 ? 15.125 -33.312 -0.127 1 98.62 266 PHE A C 1
ATOM 1881 O O . PHE A 1 266 ? 15.484 -32.188 -0.407 1 98.62 266 PHE A O 1
ATOM 1888 N N . ASP A 1 267 ? 15.906 -34.312 -0.103 1 98.56 267 ASP A N 1
ATOM 1889 C CA . ASP A 1 267 ? 17.281 -34.219 -0.582 1 98.56 267 ASP A CA 1
ATOM 1890 C C . ASP A 1 267 ? 17.453 -35 -1.89 1 98.56 267 ASP A C 1
ATOM 1892 O O . ASP A 1 267 ? 17.328 -36.219 -1.915 1 98.56 267 ASP A O 1
ATOM 1896 N N . PRO A 1 268 ? 17.719 -34.281 -2.967 1 98.25 268 PRO A N 1
ATOM 1897 C CA . PRO A 1 268 ? 17.859 -34.969 -4.25 1 98.25 268 PRO A CA 1
ATOM 1898 C C . PRO A 1 268 ? 18.922 -36.062 -4.227 1 98.25 268 PRO A C 1
ATOM 1900 O O . PRO A 1 268 ? 18.875 -37 -5.008 1 98.25 268 PRO A O 1
ATOM 1903 N N . ARG A 1 269 ? 19.922 -36 -3.328 1 97.5 269 ARG A N 1
ATOM 1904 C CA . ARG A 1 269 ? 20.969 -37 -3.193 1 97.5 269 ARG A CA 1
ATOM 1905 C C . ARG A 1 269 ? 20.359 -38.344 -2.803 1 97.5 269 ARG A C 1
ATOM 1907 O O . ARG A 1 269 ? 20.906 -39.406 -3.164 1 97.5 269 ARG A O 1
ATOM 1914 N N . ASP A 1 270 ? 19.281 -38.312 -2.127 1 98.44 270 ASP A N 1
ATOM 1915 C CA . ASP A 1 270 ? 18.641 -39.5 -1.624 1 98.44 270 ASP A CA 1
ATOM 1916 C C . ASP A 1 270 ? 18.031 -40.312 -2.764 1 98.44 270 ASP A C 1
ATOM 1918 O O . ASP A 1 270 ? 17.688 -41.5 -2.584 1 98.44 270 ASP A O 1
ATOM 1922 N N . VAL A 1 271 ? 17.922 -39.719 -3.922 1 98.38 271 VAL A N 1
ATOM 1923 C CA . VAL A 1 271 ? 17.359 -40.438 -5.059 1 98.38 271 VAL A CA 1
ATOM 1924 C C . VAL A 1 271 ? 18.375 -40.469 -6.199 1 98.38 271 VAL A C 1
ATOM 1926 O O . VAL A 1 271 ? 18.016 -40.688 -7.355 1 98.38 271 VAL A O 1
ATOM 1929 N N . GLY A 1 272 ? 19.547 -40.094 -5.891 1 97 272 GLY A N 1
ATOM 1930 C CA . GLY A 1 272 ? 20.656 -40.281 -6.82 1 97 272 GLY A CA 1
ATOM 1931 C C . GLY A 1 272 ? 20.844 -39.125 -7.762 1 97 272 GLY A C 1
ATOM 1932 O O . GLY A 1 272 ? 21.453 -39.25 -8.82 1 97 272 GLY A O 1
ATOM 1933 N N . ILE A 1 273 ? 20.281 -37.938 -7.434 1 97.25 273 ILE A N 1
ATOM 1934 C CA . ILE A 1 273 ? 20.391 -36.75 -8.281 1 97.25 273 ILE A CA 1
ATOM 1935 C C . ILE A 1 273 ? 21.062 -35.625 -7.516 1 97.25 273 ILE A C 1
ATOM 1937 O O . ILE A 1 273 ? 20.562 -35.188 -6.469 1 97.25 273 ILE A O 1
ATOM 1941 N N . HIS A 1 274 ? 22.188 -35.219 -8.078 1 92.38 274 HIS A N 1
ATOM 1942 C CA . HIS A 1 274 ? 22.875 -34.094 -7.48 1 92.38 274 HIS A CA 1
ATOM 1943 C C . HIS A 1 274 ? 23.578 -33.25 -8.547 1 92.38 274 HIS A C 1
ATOM 1945 O O . HIS A 1 274 ? 24.25 -33.812 -9.43 1 92.38 274 HIS A O 1
ATOM 1951 N N . VAL A 1 275 ? 23.281 -31.953 -8.5 1 91.62 275 VAL A N 1
ATOM 1952 C CA . VAL A 1 275 ? 23.922 -30.969 -9.367 1 91.62 275 VAL A CA 1
ATOM 1953 C C . VAL A 1 275 ? 24.703 -29.969 -8.523 1 91.62 275 VAL A C 1
ATOM 1955 O O . VAL A 1 275 ? 24.125 -29.234 -7.723 1 91.62 275 VAL A O 1
ATOM 1958 N N . PRO A 1 276 ? 25.969 -29.938 -8.68 1 87.81 276 PRO A N 1
ATOM 1959 C CA . PRO A 1 276 ? 26.781 -29.125 -7.781 1 87.81 276 PRO A CA 1
ATOM 1960 C C . PRO A 1 276 ? 26.625 -27.625 -8.039 1 87.81 276 PRO A C 1
ATOM 1962 O O . PRO A 1 276 ? 26.812 -26.812 -7.125 1 87.81 276 PRO A O 1
ATOM 1965 N N . ASP A 1 277 ? 26.375 -27.297 -9.312 1 93.56 277 ASP A N 1
ATOM 1966 C CA . ASP A 1 277 ? 26.281 -25.891 -9.672 1 93.56 277 ASP A CA 1
ATOM 1967 C C . ASP A 1 277 ? 25.031 -25.594 -10.5 1 93.56 277 ASP A C 1
ATOM 1969 O O . ASP A 1 277 ? 24.875 -26.125 -11.602 1 93.56 277 ASP A O 1
ATOM 1973 N N . ILE A 1 278 ? 24.234 -24.688 -9.969 1 94 278 ILE A N 1
ATOM 1974 C CA . ILE A 1 278 ? 22.953 -24.359 -10.586 1 94 278 ILE A CA 1
ATOM 1975 C C . ILE A 1 278 ? 23.188 -23.75 -11.961 1 94 278 ILE A C 1
ATOM 1977 O O . ILE A 1 278 ? 22.297 -23.766 -12.82 1 94 278 ILE A O 1
ATOM 1981 N N . ALA A 1 279 ? 24.375 -23.219 -12.219 1 94.69 279 ALA A N 1
ATOM 1982 C CA . ALA A 1 279 ? 24.703 -22.5 -13.453 1 94.69 279 ALA A CA 1
ATOM 1983 C C . ALA A 1 279 ? 24.578 -23.422 -14.672 1 94.69 279 ALA A C 1
ATOM 1985 O O . ALA A 1 279 ? 24.344 -22.938 -15.781 1 94.69 279 ALA A O 1
ATOM 1986 N N . VAL A 1 280 ? 24.688 -24.703 -14.477 1 95.31 280 VAL A N 1
ATOM 1987 C CA . VAL A 1 280 ? 24.641 -25.656 -15.578 1 95.31 280 VAL A CA 1
ATOM 1988 C C . VAL A 1 280 ? 23.203 -25.766 -16.094 1 95.31 280 VAL A C 1
ATOM 1990 O O . VAL A 1 280 ? 22.969 -26.312 -17.172 1 95.31 280 VAL A O 1
ATOM 1993 N N . LEU A 1 281 ? 22.25 -25.266 -15.328 1 96.44 281 LEU A N 1
ATOM 1994 C CA . LEU A 1 281 ? 20.844 -25.312 -15.711 1 96.44 281 LEU A CA 1
ATOM 1995 C C . LEU A 1 281 ? 20.406 -23.984 -16.312 1 96.44 281 LEU A C 1
ATOM 1997 O O . LEU A 1 281 ? 19.219 -23.766 -16.578 1 96.44 281 LEU A O 1
ATOM 2001 N N . ARG A 1 282 ? 21.359 -23.062 -16.469 1 95.38 282 ARG A N 1
ATOM 2002 C CA . ARG A 1 282 ? 21.031 -21.734 -16.969 1 95.38 282 ARG A CA 1
ATOM 2003 C C . ARG A 1 282 ? 20.438 -21.797 -18.359 1 95.38 282 ARG A C 1
ATOM 2005 O O . ARG A 1 282 ? 20.984 -22.469 -19.25 1 95.38 282 ARG A O 1
ATOM 2012 N N . GLY A 1 283 ? 19.359 -21.188 -18.5 1 94.88 283 GLY A N 1
ATOM 2013 C CA . GLY A 1 283 ? 18.719 -21.078 -19.797 1 94.88 283 GLY A CA 1
ATOM 2014 C C . GLY A 1 283 ? 19.047 -19.781 -20.516 1 94.88 283 GLY A C 1
ATOM 2015 O O . GLY A 1 283 ? 19.969 -19.062 -20.109 1 94.88 283 GLY A O 1
ATOM 2016 N N . ALA A 1 284 ? 18.453 -19.547 -21.594 1 94.94 284 ALA A N 1
ATOM 2017 C CA . ALA A 1 284 ? 18.547 -18.344 -22.406 1 94.94 284 ALA A CA 1
ATOM 2018 C C . ALA A 1 284 ? 17.234 -18.078 -23.156 1 94.94 284 ALA A C 1
ATOM 2020 O O . ALA A 1 284 ? 16.156 -18.25 -22.594 1 94.94 284 ALA A O 1
ATOM 2021 N N . ASP A 1 285 ? 17.344 -17.672 -24.359 1 95.62 285 ASP A N 1
ATOM 2022 C CA . ASP A 1 285 ? 16.141 -17.312 -25.094 1 95.62 285 ASP A CA 1
ATOM 2023 C C . ASP A 1 285 ? 15.391 -18.562 -25.547 1 95.62 285 ASP A C 1
ATOM 2025 O O . ASP A 1 285 ? 15.781 -19.688 -25.219 1 95.62 285 ASP A O 1
ATOM 2029 N N . ALA A 1 286 ? 14.281 -18.391 -26.203 1 97.25 286 ALA A N 1
ATOM 2030 C CA . ALA A 1 286 ? 13.367 -19.453 -26.594 1 97.25 286 ALA A CA 1
ATOM 2031 C C . ALA A 1 286 ? 14.078 -20.469 -27.484 1 97.25 286 ALA A C 1
ATOM 2033 O O . ALA A 1 286 ? 13.922 -21.688 -27.297 1 97.25 286 ALA A O 1
ATOM 2034 N N . PRO A 1 287 ? 14.875 -20.078 -28.453 1 97.94 287 PRO A N 1
ATOM 2035 C CA . PRO A 1 287 ? 15.578 -21.062 -29.266 1 97.94 287 PRO A CA 1
ATOM 2036 C C . PRO A 1 287 ? 16.5 -21.953 -28.453 1 97.94 287 PRO A C 1
ATOM 2038 O O . PRO A 1 287 ? 16.562 -23.156 -28.688 1 97.94 287 PRO A O 1
ATOM 2041 N N . HIS A 1 288 ? 17.188 -21.328 -27.578 1 98.12 288 HIS A N 1
ATOM 2042 C CA . HIS A 1 288 ? 18.062 -22.125 -26.719 1 98.12 288 HIS A CA 1
ATOM 2043 C C . HIS A 1 288 ? 17.266 -23.141 -25.906 1 98.12 288 HIS A C 1
ATOM 2045 O O . HIS A 1 288 ? 17.625 -24.328 -25.875 1 98.12 288 HIS A O 1
ATOM 2051 N N . ASN A 1 289 ? 16.266 -22.734 -25.234 1 98.19 289 ASN A N 1
ATOM 2052 C CA . ASN A 1 289 ? 15.43 -23.641 -24.438 1 98.19 289 ASN A CA 1
ATOM 2053 C C . ASN A 1 289 ? 14.812 -24.734 -25.297 1 98.19 289 ASN A C 1
ATOM 2055 O O . ASN A 1 289 ? 14.672 -25.875 -24.844 1 98.19 289 ASN A O 1
ATOM 2059 N N . ALA A 1 290 ? 14.414 -24.391 -26.547 1 98.62 290 ALA A N 1
ATOM 2060 C CA . ALA A 1 290 ? 13.859 -25.375 -27.453 1 98.62 290 ALA A CA 1
ATOM 2061 C C . ALA A 1 290 ? 14.898 -26.438 -27.812 1 98.62 290 ALA A C 1
ATOM 2063 O O . ALA A 1 290 ? 14.578 -27.641 -27.875 1 98.62 290 ALA A O 1
ATOM 2064 N N . ALA A 1 291 ? 16.078 -26.016 -28.047 1 98.62 291 ALA A N 1
ATOM 2065 C CA . ALA A 1 291 ? 17.156 -26.953 -28.344 1 98.62 291 ALA A CA 1
ATOM 2066 C C . ALA A 1 291 ? 17.406 -27.891 -27.172 1 98.62 291 ALA A C 1
ATOM 2068 O O . ALA A 1 291 ? 17.594 -29.094 -27.359 1 98.62 291 ALA A O 1
ATOM 2069 N N . VAL A 1 292 ? 17.422 -27.297 -26 1 98.62 292 VAL A N 1
ATOM 2070 C CA . VAL A 1 292 ? 17.625 -28.094 -24.781 1 98.62 292 VAL A CA 1
ATOM 2071 C C . VAL A 1 292 ? 16.469 -29.094 -24.625 1 98.62 292 VAL A C 1
ATOM 2073 O O . VAL A 1 292 ? 16.703 -30.25 -24.25 1 98.62 292 VAL A O 1
ATOM 2076 N N . THR A 1 293 ? 15.289 -28.672 -24.906 1 98.81 293 THR A N 1
ATOM 2077 C CA . THR A 1 293 ? 14.117 -29.547 -24.812 1 98.81 293 THR A CA 1
ATOM 2078 C C . THR A 1 293 ? 14.219 -30.703 -25.812 1 98.81 293 THR A C 1
ATOM 2080 O O . THR A 1 293 ? 13.961 -31.859 -25.453 1 98.81 293 THR A O 1
ATOM 2083 N N . ARG A 1 294 ? 14.578 -30.422 -27.062 1 98.75 294 ARG A N 1
ATOM 2084 C CA . ARG A 1 294 ? 14.719 -31.453 -28.078 1 98.75 294 ARG A CA 1
ATOM 2085 C C . ARG A 1 294 ? 15.805 -32.438 -27.688 1 98.75 294 ARG A C 1
ATOM 2087 O O . ARG A 1 294 ? 15.664 -33.656 -27.922 1 98.75 294 ARG A O 1
ATOM 2094 N N . ALA A 1 295 ? 16.875 -31.922 -27.125 1 98.75 295 ALA A N 1
ATOM 2095 C CA . ALA A 1 295 ? 17.938 -32.812 -26.656 1 98.75 295 ALA A CA 1
ATOM 2096 C C . ALA A 1 295 ? 17.453 -33.719 -25.547 1 98.75 295 ALA A C 1
ATOM 2098 O O . ALA A 1 295 ? 17.781 -34.906 -25.531 1 98.75 295 ALA A O 1
ATOM 2099 N N . LEU A 1 296 ? 16.719 -33.188 -24.656 1 98.75 296 LEU A N 1
ATOM 2100 C CA . LEU A 1 296 ? 16.141 -33.969 -23.578 1 98.75 296 LEU A CA 1
ATOM 2101 C C . LEU A 1 296 ? 15.242 -35.062 -24.141 1 98.75 296 LEU A C 1
ATOM 2103 O O . LEU A 1 296 ? 15.352 -36.219 -23.719 1 98.75 296 LEU A O 1
ATOM 2107 N N . LEU A 1 297 ? 14.359 -34.719 -25.078 1 98.75 297 LEU A N 1
ATOM 2108 C CA . LEU A 1 297 ? 13.391 -35.656 -25.625 1 98.75 297 LEU A CA 1
ATOM 2109 C C . LEU A 1 297 ? 14.094 -36.719 -26.438 1 98.75 297 LEU A C 1
ATOM 2111 O O . LEU A 1 297 ? 13.562 -37.844 -26.609 1 98.75 297 LEU A O 1
ATOM 2115 N N . ALA A 1 298 ? 15.258 -36.406 -26.891 1 98.5 298 ALA A N 1
ATOM 2116 C CA . ALA A 1 298 ? 16.062 -37.375 -27.625 1 98.5 298 ALA A CA 1
ATOM 2117 C C . ALA A 1 298 ? 16.844 -38.281 -26.688 1 98.5 298 ALA A C 1
ATOM 2119 O O . ALA A 1 298 ? 17.531 -39.188 -27.125 1 98.5 298 ALA A O 1
ATOM 2120 N N . GLY A 1 299 ? 16.75 -37.969 -25.391 1 98.38 299 GLY A N 1
ATOM 2121 C CA . GLY A 1 299 ? 17.312 -38.875 -24.406 1 98.38 299 GLY A CA 1
ATOM 2122 C C . GLY A 1 299 ? 18.672 -38.438 -23.891 1 98.38 299 GLY A C 1
ATOM 2123 O O . GLY A 1 299 ? 19.375 -39.188 -23.219 1 98.38 299 GLY A O 1
ATOM 2124 N N . GLU A 1 300 ? 19.062 -37.25 -24.172 1 98.19 300 GLU A N 1
ATOM 2125 C CA . GLU A 1 300 ? 20.359 -36.75 -23.734 1 98.19 300 GLU A CA 1
ATOM 2126 C C . GLU A 1 300 ? 20.484 -36.781 -22.219 1 98.19 300 GLU A C 1
ATOM 2128 O O . GLU A 1 300 ? 19.609 -36.25 -21.516 1 98.19 300 GLU A O 1
ATOM 2133 N N . PRO A 1 301 ? 21.469 -37.469 -21.672 1 97.69 301 PRO A N 1
ATOM 2134 C CA . PRO A 1 301 ? 21.672 -37.469 -20.219 1 97.69 301 PRO A CA 1
ATOM 2135 C C . PRO A 1 301 ? 22.234 -36.125 -19.703 1 97.69 301 PRO A C 1
ATOM 2137 O O . PRO A 1 301 ? 22.703 -35.312 -20.5 1 97.69 301 PRO A O 1
ATOM 2140 N N . GLY A 1 302 ? 22.188 -35.906 -18.375 1 97.38 302 GLY A N 1
ATOM 2141 C CA . GLY A 1 302 ? 22.812 -34.719 -17.781 1 97.38 302 GLY A CA 1
ATOM 2142 C C . GLY A 1 302 ? 21.922 -34.031 -16.766 1 97.38 302 GLY A C 1
ATOM 2143 O O . GLY A 1 302 ? 20.859 -34.531 -16.406 1 97.38 302 GLY A O 1
ATOM 2144 N N . PRO A 1 303 ? 22.406 -32.875 -16.312 1 97.81 303 PRO A N 1
ATOM 2145 C CA . PRO A 1 303 ? 21.75 -32.156 -15.219 1 97.81 303 PRO A CA 1
ATOM 2146 C C . PRO A 1 303 ? 20.328 -31.719 -15.57 1 97.81 303 PRO A C 1
ATOM 2148 O O . PRO A 1 303 ? 19.438 -31.766 -14.727 1 97.81 303 PRO A O 1
ATOM 2151 N N . VAL A 1 304 ? 20.141 -31.266 -16.797 1 98.19 304 VAL A N 1
ATOM 2152 C CA . VAL A 1 304 ? 18.812 -30.844 -17.203 1 98.19 304 VAL A CA 1
ATOM 2153 C C . VAL A 1 304 ? 17.844 -32.031 -17.125 1 98.19 304 VAL A C 1
ATOM 2155 O O . VAL A 1 304 ? 16.766 -31.891 -16.547 1 98.19 304 VAL A O 1
ATOM 2158 N N . ARG A 1 305 ? 18.234 -33.125 -17.688 1 98.38 305 ARG A N 1
ATOM 2159 C CA . ARG A 1 305 ? 17.406 -34.344 -17.641 1 98.38 305 ARG A CA 1
ATOM 2160 C C . ARG A 1 305 ? 17.109 -34.719 -16.203 1 98.38 305 ARG A C 1
ATOM 2162 O O . ARG A 1 305 ? 15.961 -35 -15.852 1 98.38 305 ARG A O 1
ATOM 2169 N N . ASP A 1 306 ? 18.141 -34.719 -15.383 1 98.19 306 ASP A N 1
ATOM 2170 C CA . ASP A 1 306 ? 17.984 -35.125 -13.984 1 98.19 306 ASP A CA 1
ATOM 2171 C C . ASP A 1 306 ? 16.969 -34.219 -13.281 1 98.19 306 ASP A C 1
ATOM 2173 O O . ASP A 1 306 ? 16.125 -34.719 -12.523 1 98.19 306 ASP A O 1
ATOM 2177 N N . THR A 1 307 ? 17.078 -32.938 -13.492 1 98.19 307 THR A N 1
ATOM 2178 C CA . THR A 1 307 ? 16.172 -32 -12.844 1 98.19 307 THR A CA 1
ATOM 2179 C C . THR A 1 307 ? 14.758 -32.156 -13.367 1 98.19 307 THR A C 1
ATOM 2181 O O . THR A 1 307 ? 13.789 -32.062 -12.602 1 98.19 307 THR A O 1
ATOM 2184 N N . VAL A 1 308 ? 14.617 -32.344 -14.664 1 98.62 308 VAL A N 1
ATOM 2185 C CA . VAL A 1 308 ? 13.305 -32.562 -15.273 1 98.62 308 VAL A CA 1
ATOM 2186 C C . VAL A 1 308 ? 12.68 -33.844 -14.727 1 98.62 308 VAL A C 1
ATOM 2188 O O . VAL A 1 308 ? 11.477 -33.875 -14.469 1 98.62 308 VAL A O 1
ATOM 2191 N N . LEU A 1 309 ? 13.484 -34.875 -14.539 1 98.75 309 LEU A N 1
ATOM 2192 C CA . LEU A 1 309 ? 12.992 -36.125 -13.977 1 98.75 309 LEU A CA 1
ATOM 2193 C C . LEU A 1 309 ? 12.445 -35.906 -12.57 1 98.75 309 LEU A C 1
ATOM 2195 O O . LEU A 1 309 ? 11.422 -36.469 -12.203 1 98.75 309 LEU A O 1
ATOM 2199 N N . LEU A 1 310 ? 13.117 -35.094 -11.773 1 98.56 310 LEU A N 1
ATOM 2200 C CA . LEU A 1 310 ? 12.617 -34.75 -10.438 1 98.56 310 LEU A CA 1
ATOM 2201 C C . LEU A 1 310 ? 11.258 -34.094 -10.516 1 98.56 310 LEU A C 1
ATOM 2203 O O . LEU A 1 310 ? 10.32 -34.469 -9.805 1 98.56 310 LEU A O 1
ATOM 2207 N N . ALA A 1 311 ? 11.172 -33.094 -11.383 1 98.44 311 ALA A N 1
ATOM 2208 C CA . ALA A 1 311 ? 9.922 -32.344 -11.539 1 98.44 311 ALA A CA 1
ATOM 2209 C C . ALA A 1 311 ? 8.805 -33.281 -12.039 1 98.44 311 ALA A C 1
ATOM 2211 O O . ALA A 1 311 ? 7.672 -33.188 -11.555 1 98.44 311 ALA A O 1
ATOM 2212 N N . ALA A 1 312 ? 9.117 -34.094 -13 1 98.88 312 ALA A N 1
ATOM 2213 C CA . ALA A 1 312 ? 8.141 -35.031 -13.562 1 98.88 312 ALA A CA 1
ATOM 2214 C C . ALA A 1 312 ? 7.695 -36.031 -12.516 1 98.88 312 ALA A C 1
ATOM 2216 O O . ALA A 1 312 ? 6.504 -36.344 -12.406 1 98.88 312 ALA A O 1
ATOM 2217 N N . ALA A 1 313 ? 8.656 -36.562 -11.789 1 98.88 313 ALA A N 1
ATOM 2218 C CA . ALA A 1 313 ? 8.328 -37.531 -10.75 1 98.88 313 ALA A CA 1
ATOM 2219 C C . ALA A 1 313 ? 7.41 -36.938 -9.695 1 98.88 313 ALA A C 1
ATOM 2221 O O . ALA A 1 313 ? 6.445 -37.562 -9.258 1 98.88 313 ALA A O 1
ATOM 2222 N N . ALA A 1 314 ? 7.73 -35.719 -9.281 1 98.81 314 ALA A N 1
ATOM 2223 C CA . ALA A 1 314 ? 6.871 -35.031 -8.336 1 98.81 314 ALA A CA 1
ATOM 2224 C C . ALA A 1 314 ? 5.457 -34.875 -8.898 1 98.81 314 ALA A C 1
ATOM 2226 O O . ALA A 1 314 ? 4.473 -35.062 -8.18 1 98.81 314 ALA A O 1
ATOM 2227 N N . SER A 1 315 ? 5.332 -34.531 -10.148 1 98.88 315 SER A N 1
ATOM 2228 C CA . SER A 1 315 ? 4.039 -34.344 -10.805 1 98.88 315 SER A CA 1
ATOM 2229 C C . SER A 1 315 ? 3.275 -35.656 -10.883 1 98.88 315 SER A C 1
ATOM 2231 O O . SER A 1 315 ? 2.057 -35.688 -10.703 1 98.88 315 SER A O 1
ATOM 2233 N N . LEU A 1 316 ? 3.992 -36.719 -11.172 1 98.88 316 LEU A N 1
ATOM 2234 C CA . LEU A 1 316 ? 3.371 -38.031 -11.227 1 98.88 316 LEU A CA 1
ATOM 2235 C C . LEU A 1 316 ? 2.844 -38.438 -9.852 1 98.88 316 LEU A C 1
ATOM 2237 O O . LEU A 1 316 ? 1.754 -39 -9.75 1 98.88 316 LEU A O 1
ATOM 2241 N N . VAL A 1 317 ? 3.625 -38.156 -8.828 1 98.81 317 VAL A N 1
ATOM 2242 C CA . VAL A 1 317 ? 3.189 -38.469 -7.465 1 98.81 317 VAL A CA 1
ATOM 2243 C C . VAL A 1 317 ? 1.934 -37.656 -7.141 1 98.81 317 VAL A C 1
ATOM 2245 O O . VAL A 1 317 ? 0.966 -38.188 -6.602 1 98.81 317 VAL A O 1
ATOM 2248 N N . ALA A 1 318 ? 1.92 -36.375 -7.473 1 98.75 318 ALA A N 1
ATOM 2249 C CA . ALA A 1 318 ? 0.748 -35.531 -7.238 1 98.75 318 ALA A CA 1
ATOM 2250 C C . ALA A 1 318 ? -0.473 -36.094 -7.973 1 98.75 318 ALA A C 1
ATOM 2252 O O . ALA A 1 318 ? -1.566 -36.156 -7.41 1 98.75 318 ALA A O 1
ATOM 2253 N N . ALA A 1 319 ? -0.283 -36.438 -9.234 1 98.5 319 ALA A N 1
ATOM 2254 C CA . ALA A 1 319 ? -1.379 -36.938 -10.062 1 98.5 319 ALA A CA 1
ATOM 2255 C C . ALA A 1 319 ? -1.963 -38.219 -9.477 1 98.5 319 ALA A C 1
ATOM 2257 O O . ALA A 1 319 ? -3.182 -38.406 -9.484 1 98.5 319 ALA A O 1
ATOM 2258 N N . ALA A 1 320 ? -1.069 -39.062 -9.008 1 97.38 320 ALA A N 1
ATOM 2259 C CA . ALA A 1 320 ? -1.501 -40.344 -8.469 1 97.38 320 ALA A CA 1
ATOM 2260 C C . ALA A 1 320 ? -2.188 -40.188 -7.117 1 97.38 320 ALA A C 1
ATOM 2262 O O . ALA A 1 320 ? -3.053 -40.969 -6.746 1 97.38 320 ALA A O 1
ATOM 2263 N N . GLY A 1 321 ? -1.837 -39.125 -6.387 1 96.94 321 GLY A N 1
ATOM 2264 C CA . GLY A 1 321 ? -2.311 -38.906 -5.023 1 96.94 321 GLY A CA 1
ATOM 2265 C C . GLY A 1 321 ? -1.302 -39.344 -3.975 1 96.94 321 GLY A C 1
ATOM 2266 O O . GLY A 1 321 ? -1.215 -40.531 -3.637 1 96.94 321 GLY A O 1
ATOM 2267 N N . PRO A 1 322 ? -0.642 -38.344 -3.402 1 97.56 322 PRO A N 1
ATOM 2268 C CA . PRO A 1 322 ? 0.365 -38.688 -2.398 1 97.56 322 PRO A CA 1
ATOM 2269 C C . PRO A 1 322 ? -0.209 -39.5 -1.249 1 97.56 322 PRO A C 1
ATOM 2271 O O . PRO A 1 322 ? -1.34 -39.281 -0.819 1 97.56 322 PRO A O 1
ATOM 2274 N N . THR A 1 323 ? 0.588 -40.438 -0.78 1 96.56 323 THR A N 1
ATOM 2275 C CA . THR A 1 323 ? 0.192 -41.312 0.338 1 96.56 323 THR A CA 1
ATOM 2276 C C . THR A 1 323 ? 0.894 -40.875 1.622 1 96.56 323 THR A C 1
ATOM 2278 O O . THR A 1 323 ? 1.524 -39.812 1.663 1 96.56 323 THR A O 1
ATOM 2281 N N . ASP A 1 324 ? 0.756 -41.656 2.654 1 96.25 324 ASP A N 1
ATOM 2282 C CA . ASP A 1 324 ? 1.369 -41.344 3.939 1 96.25 324 ASP A CA 1
ATOM 2283 C C . ASP A 1 324 ? 2.846 -41.75 3.955 1 96.25 324 ASP A C 1
ATOM 2285 O O . ASP A 1 324 ? 3.58 -41.375 4.875 1 96.25 324 ASP A O 1
ATOM 2289 N N . ALA A 1 325 ? 3.24 -42.406 2.93 1 97.62 325 ALA A N 1
ATOM 2290 C CA . ALA A 1 325 ? 4.652 -42.75 2.848 1 97.62 325 ALA A CA 1
ATOM 2291 C C . ALA A 1 325 ? 5.527 -41.5 2.68 1 97.62 325 ALA A C 1
ATOM 2293 O O . ALA A 1 325 ? 5.039 -40.438 2.277 1 97.62 325 ALA A O 1
ATOM 2294 N N . ALA A 1 326 ? 6.816 -41.688 3.031 1 98.31 326 ALA A N 1
ATOM 2295 C CA . ALA A 1 326 ? 7.754 -40.594 2.863 1 98.31 326 ALA A CA 1
ATOM 2296 C C . ALA A 1 326 ? 7.777 -40.094 1.418 1 98.31 326 ALA A C 1
ATOM 2298 O O . ALA A 1 326 ? 7.77 -40.906 0.485 1 98.31 326 ALA A O 1
ATOM 2299 N N . ILE A 1 327 ? 7.762 -38.844 1.283 1 98.5 327 ILE A N 1
ATOM 2300 C CA . ILE A 1 327 ? 7.656 -38.25 -0.051 1 98.5 327 ILE A CA 1
ATOM 2301 C C . ILE A 1 327 ? 8.875 -38.656 -0.881 1 98.5 327 ILE A C 1
ATOM 2303 O O . ILE A 1 327 ? 8.773 -38.844 -2.092 1 98.5 327 ILE A O 1
ATOM 2307 N N . THR A 1 328 ? 10.031 -38.781 -0.214 1 98.69 328 THR A N 1
ATOM 2308 C CA . THR A 1 328 ? 11.25 -39.156 -0.903 1 98.69 328 THR A CA 1
ATOM 2309 C C . THR A 1 328 ? 11.086 -40.531 -1.545 1 98.69 328 THR A C 1
ATOM 2311 O O . THR A 1 328 ? 11.516 -40.75 -2.678 1 98.69 328 THR A O 1
ATOM 2314 N N . GLU A 1 329 ? 10.422 -41.438 -0.865 1 98.69 329 GLU A N 1
ATOM 2315 C CA . GLU A 1 329 ? 10.18 -42.781 -1.389 1 98.69 329 GLU A CA 1
ATOM 2316 C C . GLU A 1 329 ? 9.219 -42.719 -2.576 1 98.69 329 GLU A C 1
ATOM 2318 O O . GLU A 1 329 ? 9.398 -43.469 -3.549 1 98.69 329 GLU A O 1
ATOM 2323 N N . GLN A 1 330 ? 8.258 -41.938 -2.451 1 98.75 330 GLN A N 1
ATOM 2324 C CA . GLN A 1 330 ? 7.266 -41.844 -3.516 1 98.75 330 GLN A CA 1
ATOM 2325 C C . GLN A 1 330 ? 7.871 -41.219 -4.777 1 98.75 330 GLN A C 1
ATOM 2327 O O . GLN A 1 330 ? 7.602 -41.688 -5.887 1 98.75 330 GLN A O 1
ATOM 2332 N N . ILE A 1 331 ? 8.711 -40.219 -4.594 1 98.81 331 ILE A N 1
ATOM 2333 C CA . ILE A 1 331 ? 9.391 -39.594 -5.73 1 98.81 331 ILE A CA 1
ATOM 2334 C C . ILE A 1 331 ? 10.359 -40.594 -6.355 1 98.81 331 ILE A C 1
ATOM 2336 O O . ILE A 1 331 ? 10.398 -40.75 -7.578 1 98.81 331 ILE A O 1
ATOM 2340 N N . ALA A 1 332 ? 11.086 -41.312 -5.539 1 98.75 332 ALA A N 1
ATOM 2341 C CA . ALA A 1 332 ? 12.008 -42.344 -6.02 1 98.75 332 ALA A CA 1
ATOM 2342 C C . ALA A 1 332 ? 11.281 -43.406 -6.859 1 98.75 332 ALA A C 1
ATOM 2344 O O . ALA A 1 332 ? 11.781 -43.812 -7.898 1 98.75 332 ALA A O 1
ATOM 2345 N N . ALA A 1 333 ? 10.133 -43.781 -6.438 1 98.69 333 ALA A N 1
ATOM 2346 C CA . ALA A 1 333 ? 9.352 -44.812 -7.102 1 98.69 333 ALA A CA 1
ATOM 2347 C C . ALA A 1 333 ? 8.805 -44.312 -8.438 1 98.69 333 ALA A C 1
ATOM 2349 O O . ALA A 1 333 ? 8.523 -45.125 -9.336 1 98.69 333 ALA A O 1
ATOM 2350 N N . ALA A 1 334 ? 8.648 -43.031 -8.594 1 98.81 334 ALA A N 1
ATOM 2351 C CA . ALA A 1 334 ? 8.055 -42.438 -9.797 1 98.81 334 ALA A CA 1
ATOM 2352 C C . ALA A 1 334 ? 9.125 -42.156 -10.844 1 98.81 334 ALA A C 1
ATOM 2354 O O . ALA A 1 334 ? 8.812 -41.969 -12.023 1 98.81 334 ALA A O 1
ATOM 2355 N N . LEU A 1 335 ? 10.398 -42.125 -10.461 1 98.81 335 LEU A N 1
ATOM 2356 C CA . LEU A 1 335 ? 11.492 -41.688 -11.328 1 98.81 335 LEU A CA 1
ATOM 2357 C C . LEU A 1 335 ? 11.617 -42.625 -12.531 1 98.81 335 LEU A C 1
ATOM 2359 O O . LEU A 1 335 ? 11.766 -42.156 -13.664 1 98.81 335 LEU A O 1
ATOM 2363 N N . PRO A 1 336 ? 11.523 -43.938 -12.406 1 98.75 336 PRO A N 1
ATOM 2364 C CA . PRO A 1 336 ? 11.664 -44.812 -13.57 1 98.75 336 PRO A CA 1
ATOM 2365 C C . PRO A 1 336 ? 10.578 -44.594 -14.617 1 98.75 336 PRO A C 1
ATOM 2367 O O . PRO A 1 336 ? 10.859 -44.656 -15.82 1 98.75 336 PRO A O 1
ATOM 2370 N N . ARG A 1 337 ? 9.391 -44.375 -14.172 1 98.75 337 ARG A N 1
ATOM 2371 C CA . ARG A 1 337 ? 8.297 -44.094 -15.109 1 98.75 337 ARG A CA 1
ATOM 2372 C C . ARG A 1 337 ? 8.57 -42.844 -15.898 1 98.75 337 ARG A C 1
ATOM 2374 O O . ARG A 1 337 ? 8.328 -42.781 -17.109 1 98.75 337 ARG A O 1
ATOM 2381 N N . ALA A 1 338 ? 9.086 -41.812 -15.25 1 98.88 338 ALA A N 1
ATOM 2382 C CA . ALA A 1 338 ? 9.453 -40.562 -15.93 1 98.88 338 ALA A CA 1
ATOM 2383 C C . ALA A 1 338 ? 10.578 -40.781 -16.938 1 98.88 338 ALA A C 1
ATOM 2385 O O . ALA A 1 338 ? 10.508 -40.312 -18.062 1 98.88 338 ALA A O 1
ATOM 2386 N N . ALA A 1 339 ? 11.547 -41.531 -16.484 1 98.81 339 ALA A N 1
ATOM 2387 C CA . ALA A 1 339 ? 12.688 -41.844 -17.359 1 98.81 339 ALA A CA 1
ATOM 2388 C C . ALA A 1 339 ? 12.242 -42.625 -18.578 1 98.81 339 ALA A C 1
ATOM 2390 O O . ALA A 1 339 ? 12.711 -42.375 -19.688 1 98.81 339 ALA A O 1
ATOM 2391 N N . HIS A 1 340 ? 11.352 -43.562 -18.391 1 98.88 340 HIS A N 1
ATOM 2392 C CA . HIS A 1 340 ? 10.852 -44.375 -19.484 1 98.88 340 HIS A CA 1
ATOM 2393 C C . HIS A 1 340 ? 10.125 -43.531 -20.531 1 98.88 340 HIS A C 1
ATOM 2395 O O . HIS A 1 340 ? 10.219 -43.781 -21.734 1 98.88 340 HIS A O 1
ATOM 2401 N N . ALA A 1 341 ? 9.398 -42.531 -20.094 1 98.88 341 ALA A N 1
ATOM 2402 C CA . ALA A 1 341 ? 8.688 -41.656 -21 1 98.88 341 ALA A CA 1
ATOM 2403 C C . ALA A 1 341 ? 9.648 -40.969 -21.969 1 98.88 341 ALA A C 1
ATOM 2405 O O . ALA A 1 341 ? 9.32 -40.719 -23.125 1 98.88 341 ALA A O 1
ATOM 2406 N N . ILE A 1 342 ? 10.836 -40.594 -21.438 1 98.81 342 ILE A N 1
ATOM 2407 C CA . ILE A 1 342 ? 11.852 -40 -22.281 1 98.81 342 ILE A CA 1
ATOM 2408 C C . ILE A 1 342 ? 12.492 -41.062 -23.172 1 98.81 342 ILE A C 1
ATOM 2410 O O . ILE A 1 342 ? 12.523 -40.906 -24.391 1 98.81 342 ILE A O 1
ATOM 2414 N N . ASP A 1 343 ? 12.883 -42.156 -22.609 1 98.75 343 ASP A N 1
ATOM 2415 C CA . ASP A 1 343 ? 13.734 -43.125 -23.281 1 98.75 343 ASP A CA 1
ATOM 2416 C C . ASP A 1 343 ? 12.953 -43.906 -24.328 1 98.75 343 ASP A C 1
ATOM 2418 O O . ASP A 1 343 ? 13.523 -44.375 -25.328 1 98.75 343 ASP A O 1
ATOM 2422 N N . SER A 1 344 ? 11.672 -44.062 -24.172 1 98.75 344 SER A N 1
ATOM 2423 C CA . SER A 1 344 ? 10.836 -44.812 -25.125 1 98.75 344 SER A CA 1
ATOM 2424 C C . SER A 1 344 ? 10.422 -43.906 -26.297 1 98.75 344 SER A C 1
ATOM 2426 O O . SER A 1 344 ? 9.898 -44.406 -27.297 1 98.75 344 SER A O 1
ATOM 2428 N N . GLY A 1 345 ? 10.633 -42.594 -26.125 1 98.75 345 GLY A N 1
ATOM 2429 C CA . GLY A 1 345 ? 10.195 -41.656 -27.156 1 98.75 345 GLY A CA 1
ATOM 2430 C C . GLY A 1 345 ? 8.773 -41.188 -26.953 1 98.75 345 GLY A C 1
ATOM 2431 O O . GLY A 1 345 ? 8.273 -40.375 -27.719 1 98.75 345 GLY A O 1
ATOM 2432 N N . ALA A 1 346 ? 8.172 -41.688 -25.922 1 98.88 346 ALA A N 1
ATOM 2433 C CA . ALA A 1 346 ? 6.773 -41.312 -25.688 1 98.88 346 ALA A CA 1
ATOM 2434 C C . ALA A 1 346 ? 6.613 -39.812 -25.469 1 98.88 346 ALA A C 1
ATOM 2436 O O . ALA A 1 346 ? 5.648 -39.219 -25.938 1 98.88 346 ALA A O 1
ATOM 2437 N N . ALA A 1 347 ? 7.535 -39.219 -24.75 1 98.88 347 ALA A N 1
ATOM 2438 C CA . ALA A 1 347 ? 7.477 -37.781 -24.5 1 98.88 347 ALA A CA 1
ATOM 2439 C C . ALA A 1 347 ? 7.641 -37 -25.797 1 98.88 347 ALA A C 1
ATOM 2441 O O . ALA A 1 347 ? 6.934 -36 -26.031 1 98.88 347 ALA A O 1
ATOM 2442 N N . ALA A 1 348 ? 8.562 -37.406 -26.625 1 98.88 348 ALA A N 1
ATOM 2443 C CA . ALA A 1 348 ? 8.758 -36.781 -27.922 1 98.88 348 ALA A CA 1
ATOM 2444 C C . ALA A 1 348 ? 7.512 -36.906 -28.797 1 98.88 348 ALA A C 1
ATOM 2446 O O . ALA A 1 348 ? 7.137 -35.969 -29.5 1 98.88 348 ALA A O 1
ATOM 2447 N N . ALA A 1 349 ? 6.918 -38.062 -28.734 1 98.88 349 ALA A N 1
ATOM 2448 C CA . ALA A 1 349 ? 5.707 -38.312 -29.516 1 98.88 349 ALA A CA 1
ATOM 2449 C C . ALA A 1 349 ? 4.57 -37.375 -29.062 1 98.88 349 ALA A C 1
ATOM 2451 O O . ALA A 1 349 ? 3.752 -36.969 -29.891 1 98.88 349 ALA A O 1
ATOM 2452 N N . VAL A 1 350 ? 4.48 -37.156 -27.781 1 98.88 350 VAL A N 1
ATOM 2453 C CA . VAL A 1 350 ? 3.486 -36.219 -27.266 1 98.88 350 VAL A CA 1
ATOM 2454 C C . VAL A 1 350 ? 3.668 -34.844 -27.922 1 98.88 350 VAL A C 1
ATOM 2456 O O . VAL A 1 350 ? 2.697 -34.219 -28.359 1 98.88 350 VAL A O 1
ATOM 2459 N N . LEU A 1 351 ? 4.926 -34.344 -27.953 1 98.88 351 LEU A N 1
ATOM 2460 C CA . LEU A 1 351 ? 5.18 -33.031 -28.547 1 98.88 351 LEU A CA 1
ATOM 2461 C C . LEU A 1 351 ? 4.75 -33 -30.016 1 98.88 351 LEU A C 1
ATOM 2463 O O . LEU A 1 351 ? 4.156 -32.031 -30.469 1 98.88 351 LEU A O 1
ATOM 2467 N N . ASP A 1 352 ? 5.02 -34.062 -30.703 1 98.75 352 ASP A N 1
ATOM 2468 C CA . ASP A 1 352 ? 4.637 -34.156 -32.125 1 98.75 352 ASP A CA 1
ATOM 2469 C C . ASP A 1 352 ? 3.121 -34.094 -32.281 1 98.75 352 ASP A C 1
ATOM 2471 O O . ASP A 1 352 ? 2.607 -33.312 -33.094 1 98.75 352 ASP A O 1
ATOM 2475 N N . ARG A 1 353 ? 2.41 -34.875 -31.531 1 98.81 353 ARG A N 1
ATOM 2476 C CA . ARG A 1 353 ? 0.952 -34.906 -31.594 1 98.81 353 ARG A CA 1
ATOM 2477 C C . ARG A 1 353 ? 0.378 -33.531 -31.188 1 98.81 353 ARG A C 1
ATOM 2479 O O . ARG A 1 353 ? -0.597 -33.062 -31.781 1 98.81 353 ARG A O 1
ATOM 2486 N N . TRP A 1 354 ? 1.002 -33 -30.141 1 98.88 354 TRP A N 1
ATOM 2487 C CA . TRP A 1 354 ? 0.55 -31.703 -29.641 1 98.88 354 TRP A CA 1
ATOM 2488 C C . TRP A 1 354 ? 0.725 -30.625 -30.703 1 98.88 354 TRP A C 1
ATOM 2490 O O . TRP A 1 354 ? -0.182 -29.812 -30.922 1 98.88 354 TRP A O 1
ATOM 2500 N N . THR A 1 355 ? 1.92 -30.562 -31.328 1 98.75 355 THR A N 1
ATOM 2501 C CA . THR A 1 355 ? 2.195 -29.609 -32.406 1 98.75 355 THR A CA 1
ATOM 2502 C C . THR A 1 355 ? 1.191 -29.75 -33.531 1 98.75 355 THR A C 1
ATOM 2504 O O . THR A 1 355 ? 0.601 -28.766 -33.969 1 98.75 355 THR A O 1
ATOM 2507 N N . ASP A 1 356 ? 0.938 -30.969 -33.906 1 98.69 356 ASP A N 1
ATOM 2508 C CA . ASP A 1 356 ? 0.001 -31.234 -35 1 98.69 356 ASP A CA 1
ATOM 2509 C C . ASP A 1 356 ? -1.413 -30.797 -34.625 1 98.69 356 ASP A C 1
ATOM 2511 O O . ASP A 1 356 ? -2.076 -30.109 -35.406 1 98.69 356 ASP A O 1
ATOM 2515 N N . ALA A 1 357 ? -1.855 -31.219 -33.469 1 98.69 357 ALA A N 1
ATOM 2516 C CA . ALA A 1 357 ? -3.213 -30.922 -33.031 1 98.69 357 ALA A CA 1
ATOM 2517 C C . ALA A 1 357 ? -3.416 -29.422 -32.844 1 98.69 357 ALA A C 1
ATOM 2519 O O . ALA A 1 357 ? -4.473 -28.875 -33.188 1 98.69 357 ALA A O 1
ATOM 2520 N N . SER A 1 358 ? -2.42 -28.766 -32.25 1 98.69 358 SER A N 1
ATOM 2521 C CA . SER A 1 358 ? -2.543 -27.328 -31.984 1 98.69 358 SER A CA 1
ATOM 2522 C C . SER A 1 358 ? -2.562 -26.531 -33.281 1 98.69 358 SER A C 1
ATOM 2524 O O . SER A 1 358 ? -3.312 -25.562 -33.406 1 98.69 358 SER A O 1
ATOM 2526 N N . GLN A 1 359 ? -1.734 -26.922 -34.25 1 98.31 359 GLN A N 1
ATOM 2527 C CA . GLN A 1 359 ? -1.705 -26.25 -35.562 1 98.31 359 GLN A CA 1
ATOM 2528 C C . GLN A 1 359 ? -3.012 -26.469 -36.312 1 98.31 359 GLN A C 1
ATOM 2530 O O . GLN A 1 359 ? -3.508 -25.547 -36.969 1 98.31 359 GLN A O 1
ATOM 2535 N N . ALA A 1 360 ? -3.514 -27.625 -36.219 1 98.06 360 ALA A N 1
ATOM 2536 C CA . ALA A 1 360 ? -4.809 -27.891 -36.844 1 98.06 360 ALA A CA 1
ATOM 2537 C C . ALA A 1 360 ? -5.91 -27.062 -36.188 1 98.06 360 ALA A C 1
ATOM 2539 O O . ALA A 1 360 ? -6.777 -26.516 -36.906 1 98.06 360 ALA A O 1
ATOM 2540 N N . ALA A 1 361 ? -5.906 -27.016 -34.906 1 97.62 361 ALA A N 1
ATOM 2541 C CA . ALA A 1 361 ? -6.902 -26.234 -34.188 1 97.62 361 ALA A CA 1
ATOM 2542 C C . ALA A 1 361 ? -6.785 -24.75 -34.531 1 97.62 361 ALA A C 1
ATOM 2544 O O . ALA A 1 361 ? -7.797 -24.047 -34.625 1 97.62 361 ALA A O 1
ATOM 2545 N N . ALA A 1 362 ? -5.535 -24.219 -34.594 1 97.25 362 ALA A N 1
ATOM 2546 C CA . ALA A 1 362 ? -5.309 -22.812 -34.938 1 97.25 362 ALA A CA 1
ATOM 2547 C C . ALA A 1 362 ? -5.875 -22.516 -36.344 1 97.25 362 ALA A C 1
ATOM 2549 O O . ALA A 1 362 ? -6.477 -21.453 -36.531 1 97.25 362 ALA A O 1
ATOM 2550 N N . ALA A 1 363 ? -5.676 -23.422 -37.281 1 95.81 363 ALA A N 1
ATOM 2551 C CA . ALA A 1 363 ? -6.199 -23.266 -38.625 1 95.81 363 ALA A CA 1
ATOM 2552 C C . ALA A 1 363 ? -7.727 -23.234 -38.625 1 95.81 363 ALA A C 1
ATOM 2554 O O . ALA A 1 363 ? -8.336 -22.438 -39.344 1 95.81 363 ALA A O 1
ATOM 2555 N N . ALA A 1 364 ? -8.266 -24.078 -37.875 1 93.88 364 ALA A N 1
ATOM 2556 C CA . ALA A 1 364 ? -9.719 -24.141 -37.781 1 93.88 364 ALA A CA 1
ATOM 2557 C C . ALA A 1 364 ? -10.289 -22.859 -37.156 1 93.88 364 ALA A C 1
ATOM 2559 O O . ALA A 1 364 ? -11.336 -22.375 -37.594 1 93.88 364 ALA A O 1
ATOM 2560 N N . ALA A 1 365 ? -9.641 -22.375 -36.156 1 90.88 365 ALA A N 1
ATOM 2561 C CA . ALA A 1 365 ? -10.086 -21.156 -35.5 1 90.88 365 ALA A CA 1
ATOM 2562 C C . ALA A 1 365 ? -9.984 -19.953 -36.438 1 90.88 365 ALA A C 1
ATOM 2564 O O . ALA A 1 365 ? -10.812 -19.047 -36.375 1 90.88 365 ALA A O 1
ATOM 2565 N N . ALA A 1 366 ? -8.93 -19.906 -37.25 1 89.69 366 ALA A N 1
ATOM 2566 C CA . ALA A 1 366 ? -8.727 -18.812 -38.188 1 89.69 366 ALA A CA 1
ATOM 2567 C C . ALA A 1 366 ? -9.828 -18.797 -39.25 1 89.69 366 ALA A C 1
ATOM 2569 O O . ALA A 1 366 ? -10.242 -17.734 -39.719 1 89.69 366 ALA A O 1
ATOM 2570 N N . ILE A 1 367 ? -10.258 -19.922 -39.594 1 85.81 367 ILE A N 1
ATOM 2571 C CA . ILE A 1 367 ? -11.305 -20.031 -40.625 1 85.81 367 ILE A CA 1
ATOM 2572 C C . ILE A 1 367 ? -12.641 -19.578 -40.031 1 85.81 367 ILE A C 1
ATOM 2574 O O . ILE A 1 367 ? -13.453 -18.953 -40.719 1 85.81 367 ILE A O 1
ATOM 2578 N N . ALA A 1 368 ? -12.797 -19.828 -38.781 1 74.31 368 ALA A N 1
ATOM 2579 C CA . ALA A 1 368 ? -14.055 -19.484 -38.125 1 74.31 368 ALA A CA 1
ATOM 2580 C C . ALA A 1 368 ? -14.148 -17.969 -37.875 1 74.31 368 ALA A C 1
ATOM 2582 O O . ALA A 1 368 ? -15.242 -17.422 -37.75 1 74.31 368 ALA A O 1
ATOM 2583 N N . ARG A 1 369 ? -13.156 -17.141 -37.844 1 70.44 369 ARG A N 1
ATOM 2584 C CA . ARG A 1 369 ? -13.164 -15.688 -37.656 1 70.44 369 ARG A CA 1
ATOM 2585 C C . ARG A 1 369 ? -13.406 -14.977 -39 1 70.44 369 ARG A C 1
ATOM 2587 O O . ARG A 1 369 ? -14.062 -13.93 -39.031 1 70.44 369 ARG A O 1
ATOM 2594 N N . MET B 1 1 ? 20.875 4.352 -7.344 1 73.25 1 MET B N 1
ATOM 2595 C CA . MET B 1 1 ? 19.828 5.367 -7.434 1 73.25 1 MET B CA 1
ATOM 2596 C C . MET B 1 1 ? 18.516 4.836 -6.902 1 73.25 1 MET B C 1
ATOM 2598 O O . MET B 1 1 ? 18.219 3.646 -7.031 1 73.25 1 MET B O 1
ATOM 2602 N N . ALA B 1 2 ? 17.75 5.715 -6.125 1 90.81 2 ALA B N 1
ATOM 2603 C CA . ALA B 1 2 ? 16.469 5.336 -5.523 1 90.81 2 ALA B CA 1
ATOM 2604 C C . ALA B 1 2 ? 15.445 4.992 -6.598 1 90.81 2 ALA B C 1
ATOM 2606 O O . ALA B 1 2 ? 15.438 5.594 -7.676 1 90.81 2 ALA B O 1
ATOM 2607 N N . SER B 1 3 ? 14.773 3.904 -6.469 1 97.88 3 SER B N 1
ATOM 2608 C CA . SER B 1 3 ? 13.672 3.508 -7.344 1 97.88 3 SER B CA 1
ATOM 2609 C C . SER B 1 3 ? 12.445 3.102 -6.535 1 97.88 3 SER B C 1
ATOM 2611 O O . SER B 1 3 ? 12.547 2.773 -5.352 1 97.88 3 SER B O 1
ATOM 2613 N N . TRP B 1 4 ? 11.312 3.191 -7.164 1 98.62 4 TRP B N 1
ATOM 2614 C CA . TRP B 1 4 ? 10.062 2.877 -6.484 1 98.62 4 TRP B CA 1
ATOM 2615 C C . TRP B 1 4 ? 10.062 1.441 -5.969 1 98.62 4 TRP B C 1
ATOM 2617 O O . TRP B 1 4 ? 9.734 1.189 -4.809 1 98.62 4 TRP B O 1
ATOM 2627 N N . PRO B 1 5 ? 10.523 0.391 -6.812 1 98.38 5 PRO B N 1
ATOM 2628 C CA . PRO B 1 5 ? 10.57 -0.975 -6.285 1 98.38 5 PRO B CA 1
ATOM 2629 C C . PRO B 1 5 ? 11.5 -1.108 -5.078 1 98.38 5 PRO B C 1
ATOM 2631 O O . PRO B 1 5 ? 11.188 -1.84 -4.133 1 98.38 5 PRO B O 1
ATOM 2634 N N . GLU B 1 6 ? 12.562 -0.397 -5.109 1 98.31 6 GLU B N 1
ATOM 2635 C CA . GLU B 1 6 ? 13.5 -0.444 -3.992 1 98.31 6 GLU B CA 1
ATOM 2636 C C . GLU B 1 6 ? 12.875 0.138 -2.727 1 98.31 6 GLU B C 1
ATOM 2638 O O . GLU B 1 6 ? 12.992 -0.446 -1.646 1 98.31 6 GLU B O 1
ATOM 2643 N N . LEU B 1 7 ? 12.219 1.311 -2.812 1 98.81 7 LEU B N 1
ATOM 2644 C CA . LEU B 1 7 ? 11.609 1.956 -1.652 1 98.81 7 LEU B CA 1
ATOM 2645 C C . LEU B 1 7 ? 10.469 1.114 -1.098 1 98.81 7 LEU B C 1
ATOM 2647 O O . LEU B 1 7 ? 10.414 0.842 0.104 1 98.81 7 LEU B O 1
ATOM 2651 N N . ILE B 1 8 ? 9.562 0.706 -1.983 1 98.88 8 ILE B N 1
ATOM 2652 C CA . ILE B 1 8 ? 8.398 -0.063 -1.56 1 98.88 8 ILE B CA 1
ATOM 2653 C C . ILE B 1 8 ? 8.844 -1.411 -1 1 98.88 8 ILE B C 1
ATOM 2655 O O . ILE B 1 8 ? 8.328 -1.871 0.019 1 98.88 8 ILE B O 1
ATOM 2659 N N . GLY B 1 9 ? 9.844 -2.033 -1.674 1 98.62 9 GLY B N 1
ATOM 2660 C CA . GLY B 1 9 ? 10.391 -3.291 -1.187 1 98.62 9 GLY B CA 1
ATOM 2661 C C . GLY B 1 9 ? 10.984 -3.186 0.203 1 98.62 9 GLY B C 1
ATOM 2662 O O . GLY B 1 9 ? 10.75 -4.043 1.055 1 98.62 9 GLY B O 1
ATOM 2663 N N . ALA B 1 10 ? 11.805 -2.127 0.432 1 98.69 10 ALA B N 1
ATOM 2664 C CA . ALA B 1 10 ? 12.406 -1.905 1.744 1 98.69 10 ALA B CA 1
ATOM 2665 C C . ALA B 1 10 ? 11.336 -1.742 2.818 1 98.69 10 ALA B C 1
ATOM 2667 O O . ALA B 1 10 ? 11.43 -2.334 3.896 1 98.69 10 ALA B O 1
ATOM 2668 N N . LEU B 1 11 ? 10.32 -0.973 2.52 1 98.88 11 LEU B N 1
ATOM 2669 C CA . LEU B 1 11 ? 9.25 -0.732 3.477 1 98.88 11 LEU B CA 1
ATOM 2670 C C . LEU B 1 11 ? 8.492 -2.021 3.781 1 98.88 11 LEU B C 1
ATOM 2672 O O . LEU B 1 11 ? 8.156 -2.289 4.938 1 98.88 11 LEU B O 1
ATOM 2676 N N . LEU B 1 12 ? 8.234 -2.828 2.758 1 98.62 12 LEU B N 1
ATOM 2677 C CA . LEU B 1 12 ? 7.535 -4.098 2.947 1 98.62 12 LEU B CA 1
ATOM 2678 C C . LEU B 1 12 ? 8.391 -5.07 3.75 1 98.62 12 LEU B C 1
ATOM 2680 O O . LEU B 1 12 ? 7.859 -5.973 4.406 1 98.62 12 LEU B O 1
ATOM 2684 N N . ALA B 1 13 ? 9.695 -4.906 3.709 1 98.19 13 ALA B N 1
ATOM 2685 C CA . ALA B 1 13 ? 10.617 -5.699 4.512 1 98.19 13 ALA B CA 1
ATOM 2686 C C . ALA B 1 13 ? 10.766 -5.113 5.914 1 98.19 13 ALA B C 1
ATOM 2688 O O . ALA B 1 13 ? 11.625 -5.547 6.688 1 98.19 13 ALA B O 1
ATOM 2689 N N . ARG B 1 14 ? 10.062 -4.027 6.227 1 98.31 14 ARG B N 1
ATOM 2690 C CA . ARG B 1 14 ? 10.039 -3.355 7.523 1 98.31 14 ARG B CA 1
ATOM 2691 C C . ARG B 1 14 ? 11.344 -2.617 7.781 1 98.31 14 ARG B C 1
ATOM 2693 O O . ARG B 1 14 ? 11.789 -2.512 8.93 1 98.31 14 ARG B O 1
ATOM 2700 N N . GLU B 1 15 ? 11.969 -2.223 6.719 1 98.56 15 GLU B N 1
ATOM 2701 C CA . GLU B 1 15 ? 13.164 -1.393 6.801 1 98.56 15 GLU B CA 1
ATOM 2702 C C . GLU B 1 15 ? 12.82 0.085 6.633 1 98.56 15 GLU B C 1
ATOM 2704 O O . GLU B 1 15 ? 12.148 0.467 5.676 1 98.56 15 GLU B O 1
ATOM 2709 N N . SER B 1 16 ? 13.328 0.877 7.574 1 98.62 16 SER B N 1
ATOM 2710 C CA . SER B 1 16 ? 13.07 2.311 7.484 1 98.62 16 SER B CA 1
ATOM 2711 C C . SER B 1 16 ? 13.938 2.963 6.41 1 98.62 16 SER B C 1
ATOM 2713 O O . SER B 1 16 ? 15.078 2.562 6.199 1 98.62 16 SER B O 1
ATOM 2715 N N . LEU B 1 17 ? 13.352 3.875 5.77 1 98.56 17 LEU B N 1
ATOM 2716 C CA . LEU B 1 17 ? 14.094 4.684 4.805 1 98.56 17 LEU B CA 1
ATOM 2717 C C . LEU B 1 17 ? 14.75 5.879 5.484 1 98.56 17 LEU B C 1
ATOM 2719 O O . LEU B 1 17 ? 14.266 6.359 6.512 1 98.56 17 LEU B O 1
ATOM 2723 N N . ASP B 1 18 ? 15.852 6.316 4.949 1 97.69 18 ASP B N 1
ATOM 2724 C CA . ASP B 1 18 ? 16.406 7.574 5.434 1 97.69 18 ASP B CA 1
ATOM 2725 C C . ASP B 1 18 ? 15.719 8.766 4.777 1 97.69 18 ASP B C 1
ATOM 2727 O O . ASP B 1 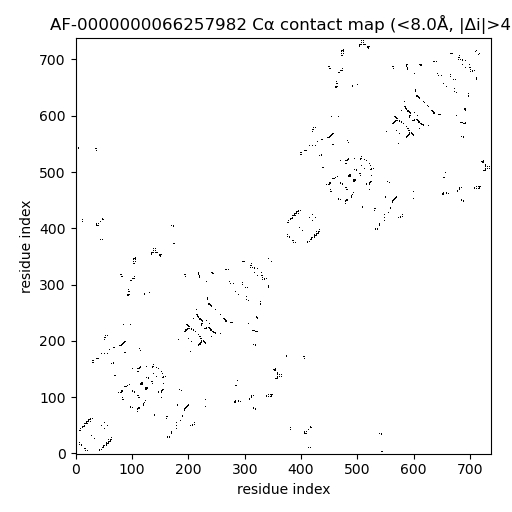18 ? 14.883 8.602 3.887 1 97.69 18 ASP B O 1
ATOM 2731 N N . SER B 1 19 ? 16.078 9.938 5.219 1 97.75 19 SER B N 1
ATOM 2732 C CA . SER B 1 19 ? 15.438 11.164 4.758 1 97.75 19 SER B CA 1
ATOM 2733 C C . SER B 1 19 ? 15.695 11.398 3.275 1 97.75 19 SER B C 1
ATOM 2735 O O . SER B 1 19 ? 14.828 11.898 2.557 1 97.75 19 SER B O 1
ATOM 2737 N N . ALA B 1 20 ? 16.828 11.07 2.812 1 98.06 20 ALA B N 1
ATOM 2738 C CA . ALA B 1 20 ? 17.172 11.289 1.41 1 98.06 20 ALA B CA 1
ATOM 2739 C C . ALA B 1 20 ? 16.281 10.461 0.491 1 98.06 20 ALA B C 1
ATOM 2741 O O . ALA B 1 20 ? 15.852 10.938 -0.562 1 98.06 20 ALA B O 1
ATOM 2742 N N . ARG B 1 21 ? 15.992 9.211 0.873 1 98.44 21 ARG B N 1
ATOM 2743 C CA . ARG B 1 21 ? 15.172 8.312 0.063 1 98.44 21 ARG B CA 1
ATOM 2744 C C . ARG B 1 21 ? 13.719 8.773 0.042 1 98.44 21 ARG B C 1
ATOM 2746 O O . ARG B 1 21 ? 13.062 8.734 -1.003 1 98.44 21 ARG B O 1
ATOM 2753 N N . THR B 1 22 ? 13.211 9.211 1.175 1 98.69 22 THR B N 1
ATOM 2754 C CA . THR B 1 22 ? 11.836 9.688 1.171 1 98.69 22 THR B CA 1
ATOM 2755 C C . THR B 1 22 ? 11.734 11.039 0.467 1 98.69 22 THR B C 1
ATOM 2757 O O . THR B 1 22 ? 10.727 11.344 -0.166 1 98.69 22 THR B O 1
ATOM 2760 N N . ALA B 1 23 ? 12.789 11.883 0.559 1 98.69 23 ALA B N 1
ATOM 2761 C CA . ALA B 1 23 ? 12.812 13.117 -0.213 1 98.69 23 ALA B CA 1
ATOM 2762 C C . ALA B 1 23 ? 12.758 12.836 -1.711 1 98.69 23 ALA B C 1
ATOM 2764 O O . ALA B 1 23 ? 12.062 13.523 -2.455 1 98.69 23 ALA B O 1
ATOM 2765 N N . TRP B 1 24 ? 13.477 11.812 -2.17 1 98.75 24 TRP B N 1
ATOM 2766 C CA . TRP B 1 24 ? 13.438 11.414 -3.574 1 98.75 24 TRP B CA 1
ATOM 2767 C C . TRP B 1 24 ? 12.016 11.055 -3.992 1 98.75 24 TRP B C 1
ATOM 2769 O O . TRP B 1 24 ? 11.531 11.508 -5.031 1 98.75 24 TRP B O 1
ATOM 2779 N N . ALA B 1 25 ? 11.359 10.219 -3.191 1 98.81 25 ALA B N 1
ATOM 2780 C CA . ALA B 1 25 ? 9.992 9.805 -3.49 1 98.81 25 ALA B CA 1
ATOM 2781 C C . ALA B 1 25 ? 9.07 11.016 -3.629 1 98.81 25 ALA B C 1
ATOM 2783 O O . ALA B 1 25 ? 8.312 11.117 -4.602 1 98.81 25 ALA B O 1
ATOM 2784 N N . MET B 1 26 ? 9.164 11.93 -2.668 1 98.81 26 MET B N 1
ATOM 2785 C CA . MET B 1 26 ? 8.289 13.102 -2.674 1 98.81 26 MET B CA 1
ATOM 2786 C C . MET B 1 26 ? 8.609 14.008 -3.854 1 98.81 26 MET B C 1
ATOM 2788 O O . MET B 1 26 ? 7.715 14.625 -4.43 1 98.81 26 MET B O 1
ATOM 2792 N N . ASP B 1 27 ? 9.867 14.141 -4.164 1 98.62 27 ASP B N 1
ATOM 2793 C CA . ASP B 1 27 ? 10.266 14.922 -5.328 1 98.62 27 ASP B CA 1
ATOM 2794 C C . ASP B 1 27 ? 9.625 14.367 -6.602 1 98.62 27 ASP B C 1
ATOM 2796 O O . ASP B 1 27 ? 9.141 15.133 -7.441 1 98.62 27 ASP B O 1
ATOM 2800 N N . GLN B 1 28 ? 9.656 13 -6.762 1 98.69 28 GLN B N 1
ATOM 2801 C CA . GLN B 1 28 ? 9.008 12.367 -7.906 1 98.69 28 GLN B CA 1
ATOM 2802 C C . GLN B 1 28 ? 7.52 12.695 -7.941 1 98.69 28 GLN B C 1
ATOM 2804 O O . GLN B 1 28 ? 6.969 12.977 -9.008 1 98.69 28 GLN B O 1
ATOM 2809 N N . ILE B 1 29 ? 6.91 12.648 -6.812 1 98.75 29 ILE B N 1
ATOM 2810 C CA . ILE B 1 29 ? 5.477 12.891 -6.707 1 98.75 29 ILE B CA 1
ATOM 2811 C C . ILE B 1 29 ? 5.172 14.352 -7.059 1 98.75 29 ILE B C 1
ATOM 2813 O O . ILE B 1 29 ? 4.305 14.625 -7.891 1 98.75 29 ILE B O 1
ATOM 2817 N N . MET B 1 30 ? 5.938 15.297 -6.469 1 98.19 30 MET B N 1
ATOM 2818 C CA . MET B 1 30 ? 5.684 16.719 -6.648 1 98.19 30 MET B CA 1
ATOM 2819 C C . MET B 1 30 ? 5.977 17.141 -8.086 1 98.19 30 MET B C 1
ATOM 2821 O O . MET B 1 30 ? 5.355 18.078 -8.602 1 98.19 30 MET B O 1
ATOM 2825 N N . ALA B 1 31 ? 6.871 16.469 -8.727 1 98.06 31 ALA B N 1
ATOM 2826 C CA . ALA B 1 31 ? 7.223 16.781 -10.109 1 98.06 31 ALA B CA 1
ATOM 2827 C C . ALA B 1 31 ? 6.211 16.172 -11.086 1 98.06 31 ALA B C 1
ATOM 2829 O O . ALA B 1 31 ? 6.297 16.391 -12.297 1 98.06 31 ALA B O 1
ATOM 2830 N N . GLY B 1 32 ? 5.301 15.391 -10.594 1 98.12 32 GLY B N 1
ATOM 2831 C CA . GLY B 1 32 ? 4.312 14.734 -11.438 1 98.12 32 GLY B CA 1
ATOM 2832 C C . GLY B 1 32 ? 4.859 13.523 -12.164 1 98.12 32 GLY B C 1
ATOM 2833 O O . GLY B 1 32 ? 4.289 13.086 -13.164 1 98.12 32 GLY B O 1
ATOM 2834 N N . ALA B 1 33 ? 5.957 13.008 -11.664 1 98.5 33 ALA B N 1
ATOM 2835 C CA . ALA B 1 33 ? 6.633 11.906 -12.336 1 98.5 33 ALA B CA 1
ATOM 2836 C C . ALA B 1 33 ? 6.195 10.562 -11.766 1 98.5 33 ALA B C 1
ATOM 2838 O O . ALA B 1 33 ? 6.465 9.508 -12.359 1 98.5 33 ALA B O 1
ATOM 2839 N N . ALA B 1 34 ? 5.531 10.477 -10.633 1 98.75 34 ALA B N 1
ATOM 2840 C CA . ALA B 1 34 ? 5.074 9.242 -10 1 98.75 34 ALA B CA 1
ATOM 2841 C C . ALA B 1 34 ? 3.658 8.891 -10.453 1 98.75 34 ALA B C 1
ATOM 2843 O O . ALA B 1 34 ? 2.793 9.766 -10.539 1 98.75 34 ALA B O 1
ATOM 2844 N N . THR B 1 35 ? 3.406 7.637 -10.773 1 98.75 35 THR B N 1
ATOM 2845 C CA . THR B 1 35 ? 2.072 7.18 -11.148 1 98.75 35 THR B CA 1
ATOM 2846 C C . THR B 1 35 ? 1.184 7.039 -9.922 1 98.75 35 THR B C 1
ATOM 2848 O O . THR B 1 35 ? 1.681 6.949 -8.797 1 98.75 35 THR B O 1
ATOM 2851 N N . PRO B 1 36 ? -0.174 6.992 -10.125 1 98.81 36 PRO B N 1
ATOM 2852 C CA . PRO B 1 36 ? -1.079 6.77 -8.992 1 98.81 36 PRO B CA 1
ATOM 2853 C C . PRO B 1 36 ? -0.759 5.488 -8.227 1 98.81 36 PRO B C 1
ATOM 2855 O O . PRO B 1 36 ? -0.836 5.469 -6.992 1 98.81 36 PRO B O 1
ATOM 2858 N N . ALA B 1 37 ? -0.343 4.445 -8.906 1 98.94 37 ALA B N 1
ATOM 2859 C CA . ALA B 1 37 ? 0.001 3.178 -8.273 1 98.94 37 ALA B CA 1
ATOM 2860 C C . ALA B 1 37 ? 1.241 3.324 -7.395 1 98.94 37 ALA B C 1
ATOM 2862 O O . ALA B 1 37 ? 1.287 2.797 -6.277 1 98.94 37 ALA B O 1
ATOM 2863 N N . GLN B 1 38 ? 2.217 4.027 -7.934 1 98.88 38 GLN B N 1
ATOM 2864 C CA . GLN B 1 38 ? 3.443 4.262 -7.176 1 98.88 38 GLN B CA 1
ATOM 2865 C C . GLN B 1 38 ? 3.168 5.086 -5.922 1 98.88 38 GLN B C 1
ATOM 2867 O O . GLN B 1 38 ? 3.656 4.758 -4.84 1 98.88 38 GLN B O 1
ATOM 2872 N N . ILE B 1 39 ? 2.342 6.133 -6.062 1 98.94 39 ILE B N 1
ATOM 2873 C CA . ILE B 1 39 ? 1.995 7.004 -4.941 1 98.94 39 ILE B CA 1
ATOM 2874 C C . ILE B 1 39 ? 1.268 6.199 -3.869 1 98.94 39 ILE B C 1
ATOM 2876 O O . ILE B 1 39 ? 1.65 6.227 -2.697 1 98.94 39 ILE B O 1
ATOM 2880 N N . ALA B 1 40 ? 0.264 5.426 -4.285 1 98.88 40 ALA B N 1
ATOM 2881 C CA . ALA B 1 40 ? -0.536 4.641 -3.35 1 98.88 40 ALA B CA 1
ATOM 2882 C C . ALA B 1 40 ? 0.297 3.529 -2.715 1 98.88 40 ALA B C 1
ATOM 2884 O O . ALA B 1 40 ? 0.241 3.318 -1.501 1 98.88 40 ALA B O 1
ATOM 2885 N N . GLY B 1 41 ? 1.081 2.814 -3.562 1 98.94 41 GLY B N 1
ATOM 2886 C CA . GLY B 1 41 ? 1.929 1.757 -3.037 1 98.94 41 GLY B CA 1
ATOM 2887 C C . GLY B 1 41 ? 2.912 2.244 -1.991 1 98.94 41 GLY B C 1
ATOM 2888 O O . GLY B 1 41 ? 3.074 1.616 -0.943 1 98.94 41 GLY B O 1
ATOM 2889 N N . PHE B 1 42 ? 3.559 3.387 -2.283 1 98.88 42 PHE B N 1
ATOM 2890 C CA . PHE B 1 42 ? 4.527 3.977 -1.368 1 98.88 42 PHE B CA 1
ATOM 2891 C C . PHE B 1 42 ? 3.854 4.418 -0.075 1 98.88 42 PHE B C 1
ATOM 2893 O O . PHE B 1 42 ? 4.312 4.082 1.018 1 98.88 42 PHE B O 1
ATOM 2900 N N . ALA B 1 43 ? 2.748 5.129 -0.181 1 98.94 43 ALA B N 1
ATOM 2901 C CA . ALA B 1 43 ? 2.051 5.668 0.984 1 98.94 43 ALA B CA 1
ATOM 2902 C C . ALA B 1 43 ? 1.543 4.547 1.887 1 98.94 43 ALA B C 1
ATOM 2904 O O . ALA B 1 43 ? 1.683 4.617 3.109 1 98.94 43 ALA B O 1
ATOM 2905 N N . VAL B 1 44 ? 0.982 3.504 1.31 1 98.94 44 VAL B N 1
ATOM 2906 C CA . VAL B 1 44 ? 0.404 2.396 2.062 1 98.94 44 VAL B CA 1
ATOM 2907 C C . VAL B 1 44 ? 1.517 1.577 2.713 1 98.94 44 VAL B C 1
ATOM 2909 O O . VAL B 1 44 ? 1.401 1.171 3.871 1 98.94 44 VAL B O 1
ATOM 2912 N N . ALA B 1 45 ? 2.631 1.332 1.953 1 98.94 45 ALA B N 1
ATOM 2913 C CA . ALA B 1 45 ? 3.756 0.591 2.52 1 98.94 45 ALA B CA 1
ATOM 2914 C C . ALA B 1 45 ? 4.355 1.331 3.711 1 98.94 45 ALA B C 1
ATOM 2916 O O . ALA B 1 45 ? 4.68 0.718 4.73 1 98.94 45 ALA B O 1
ATOM 2917 N N . LEU B 1 46 ? 4.5 2.613 3.533 1 98.88 46 LEU B N 1
ATOM 2918 C CA . LEU B 1 46 ? 5.043 3.438 4.609 1 98.88 46 LEU B CA 1
ATOM 2919 C C . LEU B 1 46 ? 4.164 3.359 5.852 1 98.88 46 LEU B C 1
ATOM 2921 O O . LEU B 1 46 ? 4.664 3.174 6.961 1 98.88 46 LEU B O 1
ATOM 2925 N N . ARG B 1 47 ? 2.881 3.482 5.695 1 98.81 47 ARG B N 1
ATOM 2926 C CA . ARG B 1 47 ? 1.923 3.398 6.793 1 98.81 47 ARG B CA 1
ATOM 2927 C C . ARG B 1 47 ? 1.955 2.02 7.441 1 98.81 47 ARG B C 1
ATOM 2929 O O . ARG B 1 47 ? 1.941 1.905 8.672 1 98.81 47 ARG B O 1
ATOM 2936 N N . ALA B 1 48 ? 1.991 0.988 6.648 1 98.81 48 ALA B N 1
ATOM 2937 C CA . ALA B 1 48 ? 1.988 -0.379 7.164 1 98.81 48 ALA B CA 1
ATOM 2938 C C . ALA B 1 48 ? 3.219 -0.644 8.023 1 98.81 48 ALA B C 1
ATOM 2940 O O . ALA B 1 48 ? 3.135 -1.328 9.047 1 98.81 48 ALA B O 1
ATOM 2941 N N . LYS B 1 49 ? 4.375 -0.184 7.645 1 98.5 49 LYS B N 1
ATOM 2942 C CA . LYS B 1 49 ? 5.629 -0.372 8.367 1 98.5 49 LYS B CA 1
ATOM 2943 C C . LYS B 1 49 ? 5.633 0.419 9.672 1 98.5 49 LYS B C 1
ATOM 2945 O O . LYS B 1 49 ? 6.16 -0.047 10.688 1 98.5 49 LYS B O 1
ATOM 2950 N N . GLY B 1 50 ? 5.008 1.661 9.586 1 98.62 50 GLY B N 1
ATOM 2951 C CA . GLY B 1 50 ? 5.133 2.65 10.648 1 98.62 50 GLY B CA 1
ATOM 2952 C C . GLY B 1 50 ? 6.117 3.756 10.312 1 98.62 50 GLY B C 1
ATOM 2953 O O . GLY B 1 50 ? 7.309 3.5 10.133 1 98.62 50 GLY B O 1
ATOM 2954 N N . GLU B 1 51 ? 5.727 4.988 10.273 1 98.62 51 GLU B N 1
ATOM 2955 C CA . GLU B 1 51 ? 6.508 6.145 9.844 1 98.62 51 GLU B CA 1
ATOM 2956 C C . GLU B 1 51 ? 7.535 6.543 10.906 1 98.62 51 GLU B C 1
ATOM 2958 O O . GLU B 1 51 ? 7.25 6.496 12.102 1 98.62 51 GLU B O 1
ATOM 2963 N N . THR B 1 52 ? 8.695 6.918 10.531 1 98.44 52 THR B N 1
ATOM 2964 C CA . THR B 1 52 ? 9.695 7.465 11.445 1 98.44 52 THR B CA 1
ATOM 2965 C C . THR B 1 52 ? 9.859 8.969 11.227 1 98.44 52 THR B C 1
ATOM 2967 O O . THR B 1 52 ? 9.508 9.492 10.172 1 98.44 52 THR B O 1
ATOM 2970 N N . PRO B 1 53 ? 10.445 9.672 12.227 1 98.19 53 PRO B N 1
ATOM 2971 C CA . PRO B 1 53 ? 10.688 11.102 12.07 1 98.19 53 PRO B CA 1
ATOM 2972 C C . PRO B 1 53 ? 11.594 11.422 10.883 1 98.19 53 PRO B C 1
ATOM 2974 O O . PRO B 1 53 ? 11.367 12.406 10.172 1 98.19 53 PRO B O 1
ATOM 2977 N N . ALA B 1 54 ? 12.602 10.594 10.664 1 97.88 54 ALA B N 1
ATOM 2978 C CA . ALA B 1 54 ? 13.516 10.82 9.547 1 97.88 54 ALA B CA 1
ATOM 2979 C C . ALA B 1 54 ? 12.789 10.719 8.211 1 97.88 54 ALA B C 1
ATOM 2981 O O . ALA B 1 54 ? 13.016 11.523 7.312 1 97.88 54 ALA B O 1
ATOM 2982 N N . GLU B 1 55 ? 11.938 9.68 8.07 1 98.62 55 GLU B N 1
ATOM 2983 C CA . GLU B 1 55 ? 11.156 9.492 6.848 1 98.62 55 GLU B CA 1
ATOM 2984 C C . GLU B 1 55 ? 10.234 10.688 6.602 1 98.62 55 GLU B C 1
ATOM 2986 O O . GLU B 1 55 ? 10.172 11.203 5.484 1 98.62 55 GLU B O 1
ATOM 2991 N N . ILE B 1 56 ? 9.555 11.141 7.648 1 98.75 56 ILE B N 1
ATOM 2992 C CA . ILE B 1 56 ? 8.664 12.297 7.539 1 98.75 56 ILE B CA 1
ATOM 2993 C C . ILE B 1 56 ? 9.484 13.547 7.219 1 98.75 56 ILE B C 1
ATOM 2995 O O . ILE B 1 56 ? 9.062 14.383 6.41 1 98.75 56 ILE B O 1
ATOM 2999 N N . GLY B 1 57 ? 10.656 13.664 7.855 1 98.06 57 GLY B N 1
ATOM 3000 C CA . GLY B 1 57 ? 11.531 14.797 7.586 1 98.06 57 GLY B CA 1
ATOM 3001 C C . GLY B 1 57 ? 11.898 14.93 6.117 1 98.06 57 GLY B C 1
ATOM 3002 O O . GLY B 1 57 ? 11.914 16.031 5.574 1 98.06 57 GLY B O 1
ATOM 3003 N N . GLY B 1 58 ? 12.195 13.773 5.477 1 98.38 58 GLY B N 1
ATOM 3004 C CA . GLY B 1 58 ? 12.508 13.797 4.059 1 98.38 58 GLY B CA 1
ATOM 3005 C C . GLY B 1 58 ? 11.344 14.242 3.197 1 98.38 58 GLY B C 1
ATOM 3006 O O . GLY B 1 58 ? 11.516 15.008 2.254 1 98.38 58 GLY B O 1
ATOM 3007 N N . LEU B 1 59 ? 10.133 13.75 3.504 1 98.75 59 LEU B N 1
ATOM 3008 C CA . LEU B 1 59 ? 8.938 14.164 2.779 1 98.75 59 LEU B CA 1
ATOM 3009 C C . LEU B 1 59 ? 8.727 15.672 2.898 1 98.75 59 LEU B C 1
ATOM 3011 O O . LEU B 1 59 ? 8.438 16.344 1.905 1 98.75 59 LEU B O 1
ATOM 3015 N N . ILE B 1 60 ? 8.906 16.219 4.078 1 98.31 60 ILE B N 1
ATOM 3016 C CA . ILE B 1 60 ? 8.727 17.641 4.363 1 98.31 60 ILE B CA 1
ATOM 3017 C C . ILE B 1 60 ? 9.727 18.453 3.562 1 98.31 60 ILE B C 1
ATOM 3019 O O . ILE B 1 60 ? 9.367 19.453 2.936 1 98.31 60 ILE B O 1
ATOM 3023 N N . ALA B 1 61 ? 10.961 18.047 3.611 1 97.31 61 AL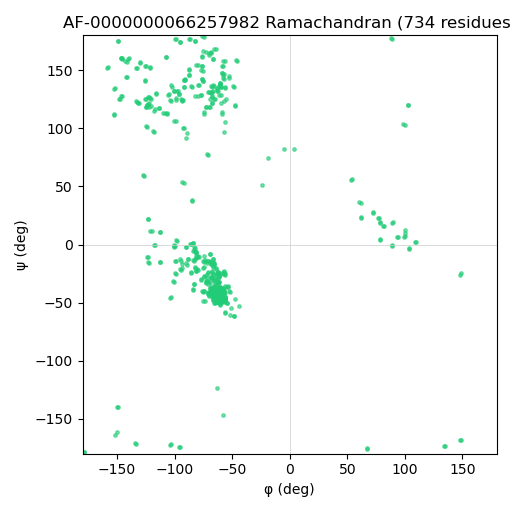A B N 1
ATOM 3024 C CA . ALA B 1 61 ? 12.016 18.781 2.924 1 97.31 61 ALA B CA 1
ATOM 3025 C C . ALA B 1 61 ? 11.703 18.938 1.439 1 97.31 61 ALA B C 1
ATOM 3027 O O . ALA B 1 61 ? 11.82 20.047 0.885 1 97.31 61 ALA B O 1
ATOM 3028 N N . ALA B 1 62 ? 11.297 17.859 0.825 1 98 62 ALA B N 1
ATOM 3029 C CA . ALA B 1 62 ? 10.969 17.906 -0.599 1 98 62 ALA B CA 1
ATOM 3030 C C . ALA B 1 62 ? 9.742 18.766 -0.854 1 98 62 ALA B C 1
ATOM 3032 O O . ALA B 1 62 ? 9.703 19.531 -1.816 1 98 62 ALA B O 1
ATOM 3033 N N . MET B 1 63 ? 8.727 18.641 -0.032 1 97.69 63 MET B N 1
ATOM 3034 C CA . MET B 1 63 ? 7.512 19.438 -0.201 1 97.69 63 MET B CA 1
ATOM 3035 C C . MET B 1 63 ? 7.801 20.922 -0.077 1 97.69 63 MET B C 1
ATOM 3037 O O . MET B 1 63 ? 7.289 21.719 -0.857 1 97.69 63 MET B O 1
ATOM 3041 N N . ARG B 1 64 ? 8.609 21.297 0.835 1 96.19 64 ARG B N 1
ATOM 3042 C CA . ARG B 1 64 ? 8.969 22.688 1.028 1 96.19 64 ARG B CA 1
ATOM 3043 C C . ARG B 1 64 ? 9.781 23.219 -0.15 1 96.19 64 ARG B C 1
ATOM 3045 O O . ARG B 1 64 ? 9.633 24.375 -0.548 1 96.19 64 ARG B O 1
ATOM 3052 N N . ALA B 1 65 ? 10.617 22.359 -0.66 1 96 65 ALA B N 1
ATOM 3053 C CA . ALA B 1 65 ? 11.438 22.75 -1.806 1 96 65 ALA B CA 1
ATOM 3054 C C . ALA B 1 65 ? 10.562 23.062 -3.02 1 96 65 ALA B C 1
ATOM 3056 O O . ALA B 1 65 ? 10.953 23.859 -3.881 1 96 65 ALA B O 1
ATOM 3057 N N . HIS B 1 66 ? 9.398 22.516 -3.066 1 97.12 66 HIS B N 1
ATOM 3058 C CA . HIS B 1 66 ? 8.508 22.719 -4.203 1 97.12 66 HIS B CA 1
ATOM 3059 C C . HIS B 1 66 ? 7.445 23.766 -3.898 1 97.12 66 HIS B C 1
ATOM 3061 O O . HIS B 1 66 ? 6.598 24.062 -4.742 1 97.12 66 HIS B O 1
ATOM 3067 N N . ALA B 1 67 ? 7.422 24.344 -2.688 1 96.69 67 ALA B N 1
ATOM 3068 C CA . ALA B 1 67 ? 6.422 25.328 -2.275 1 96.69 67 ALA B CA 1
ATOM 3069 C C . ALA B 1 67 ? 6.707 26.688 -2.893 1 96.69 67 ALA B C 1
ATOM 3071 O O . ALA B 1 67 ? 7.848 26.984 -3.27 1 96.69 67 ALA B O 1
ATOM 3072 N N . ALA B 1 68 ? 5.664 27.516 -3.082 1 95.5 68 ALA B N 1
ATOM 3073 C CA . ALA B 1 68 ? 5.863 28.906 -3.467 1 95.5 68 ALA B CA 1
ATOM 3074 C C . ALA B 1 68 ? 6.676 29.656 -2.416 1 95.5 68 ALA B C 1
ATOM 3076 O O . ALA B 1 68 ? 6.457 29.484 -1.214 1 95.5 68 ALA B O 1
ATOM 3077 N N . PRO B 1 69 ? 7.543 30.422 -2.85 1 91.06 69 PRO B N 1
ATOM 3078 C CA . PRO B 1 69 ? 8.414 31.125 -1.902 1 91.06 69 PRO B CA 1
ATOM 3079 C C . PRO B 1 69 ? 7.672 32.219 -1.112 1 91.06 69 PRO B C 1
ATOM 3081 O O . PRO B 1 69 ? 6.867 32.938 -1.68 1 91.06 69 PRO B O 1
ATOM 3084 N N . LEU B 1 70 ? 7.844 32.188 0.125 1 93.88 70 LEU B N 1
ATOM 3085 C CA . LEU B 1 70 ? 7.316 33.219 1.022 1 93.88 70 LEU B CA 1
ATOM 3086 C C . LEU B 1 70 ? 8.438 33.844 1.825 1 93.88 70 LEU B C 1
ATOM 3088 O O . LEU B 1 70 ? 9.188 33.156 2.521 1 93.88 70 LEU B O 1
ATOM 3092 N N . ARG B 1 71 ? 8.539 35.156 1.645 1 89.06 71 ARG B N 1
ATOM 3093 C CA . ARG B 1 71 ? 9.609 35.906 2.301 1 89.06 71 ARG B CA 1
ATOM 3094 C C . ARG B 1 71 ? 9.109 36.594 3.559 1 89.06 71 ARG B C 1
ATOM 3096 O O . ARG B 1 71 ? 8.359 37.594 3.475 1 89.06 71 ARG B O 1
ATOM 3103 N N . ILE B 1 72 ? 9.5 36.062 4.66 1 94.38 72 ILE B N 1
ATOM 3104 C CA . ILE B 1 72 ? 9.18 36.625 5.965 1 94.38 72 ILE B CA 1
ATOM 3105 C C . ILE B 1 72 ? 10.461 37.062 6.672 1 94.38 72 ILE B C 1
ATOM 3107 O O . ILE B 1 72 ? 11.438 36.312 6.711 1 94.38 72 ILE B O 1
ATOM 3111 N N . PRO B 1 73 ? 10.5 38.281 7.18 1 94.44 73 PRO B N 1
ATOM 3112 C CA . PRO B 1 73 ? 11.68 38.688 7.961 1 94.44 73 PRO B CA 1
ATOM 3113 C C . PRO B 1 73 ? 11.992 37.688 9.078 1 94.44 73 PRO B C 1
ATOM 3115 O O . PRO B 1 73 ? 11.078 37.188 9.727 1 94.44 73 PRO B O 1
ATOM 3118 N N . ASP B 1 74 ? 13.266 37.469 9.344 1 95.81 74 ASP B N 1
ATOM 3119 C CA . ASP B 1 74 ? 13.719 36.469 10.289 1 95.81 74 ASP B CA 1
ATOM 3120 C C . ASP B 1 74 ? 13.18 36.75 11.695 1 95.81 74 ASP B C 1
ATOM 3122 O O . ASP B 1 74 ? 12.828 35.812 12.422 1 95.81 74 ASP B O 1
ATOM 3126 N N . GLU B 1 75 ? 13.148 37.969 11.992 1 95.62 75 GLU B N 1
ATOM 3127 C CA . GLU B 1 75 ? 12.688 38.344 13.328 1 95.62 75 GLU B CA 1
ATOM 3128 C C . GLU B 1 75 ? 11.219 38 13.523 1 95.62 75 GLU B C 1
ATOM 3130 O O . GLU B 1 75 ? 10.828 37.5 14.586 1 95.62 75 GLU B O 1
ATOM 3135 N N . ILE B 1 76 ? 10.414 38.219 12.516 1 96.62 76 ILE B N 1
ATOM 3136 C CA . ILE B 1 76 ? 8.992 37.906 12.578 1 96.62 76 ILE B CA 1
ATOM 3137 C C . ILE B 1 76 ? 8.805 36.406 12.562 1 96.62 76 ILE B C 1
ATOM 3139 O O . ILE B 1 76 ? 8.016 35.844 13.336 1 96.62 76 ILE B O 1
ATOM 3143 N N . ARG B 1 77 ? 9.586 35.75 11.688 1 96.56 77 ARG B N 1
ATOM 3144 C CA . ARG B 1 77 ? 9.539 34.312 11.578 1 96.56 77 ARG B CA 1
ATOM 3145 C C . ARG B 1 77 ? 9.805 33.625 12.93 1 96.56 77 ARG B C 1
ATOM 3147 O O . ARG B 1 77 ? 9.078 32.719 13.336 1 96.56 77 ARG B O 1
ATOM 3154 N N . ALA B 1 78 ? 10.805 34.094 13.617 1 96.38 78 ALA B N 1
ATOM 3155 C CA . ALA B 1 78 ? 11.227 33.5 14.891 1 96.38 78 ALA B CA 1
ATOM 3156 C C . ALA B 1 78 ? 10.141 33.656 15.945 1 96.38 78 ALA B C 1
ATOM 3158 O O . ALA B 1 78 ? 9.977 32.781 16.797 1 96.38 78 ALA B O 1
ATOM 3159 N N . ARG B 1 79 ? 9.359 34.688 15.828 1 97.38 79 ARG B N 1
ATOM 3160 C CA . ARG B 1 79 ? 8.352 35 16.844 1 97.38 79 ARG B CA 1
ATOM 3161 C C . ARG B 1 79 ? 7.004 34.375 16.469 1 97.38 79 ARG B C 1
ATOM 3163 O O . ARG B 1 79 ? 6.125 34.25 17.328 1 97.38 79 ARG B O 1
ATOM 3170 N N . ALA B 1 80 ? 6.859 34.062 15.234 1 98.5 80 ALA B N 1
ATOM 3171 C CA . ALA B 1 80 ? 5.555 33.656 14.719 1 98.5 80 ALA B CA 1
ATOM 3172 C C . ALA B 1 80 ? 5.203 32.219 15.148 1 98.5 80 ALA B C 1
ATOM 3174 O O . ALA B 1 80 ? 6.09 31.406 15.359 1 98.5 80 ALA B O 1
ATOM 3175 N N . VAL B 1 81 ? 3.939 31.984 15.297 1 98.75 81 VAL B N 1
ATOM 3176 C CA . VAL B 1 81 ? 3.439 30.672 15.672 1 98.75 81 VAL B CA 1
ATOM 3177 C C . VAL B 1 81 ? 2.398 30.203 14.648 1 98.75 81 VAL B C 1
ATOM 3179 O O . VAL B 1 81 ? 1.662 31.031 14.094 1 98.75 81 VAL B O 1
ATOM 3182 N N . ASP B 1 82 ? 2.408 28.938 14.32 1 98.5 82 ASP B N 1
ATOM 3183 C CA . ASP B 1 82 ? 1.369 28.281 13.539 1 98.5 82 ASP B CA 1
ATOM 3184 C C . ASP B 1 82 ? 0.455 27.438 14.438 1 98.5 82 ASP B C 1
ATOM 3186 O O . ASP B 1 82 ? 0.929 26.703 15.305 1 98.5 82 ASP B O 1
ATOM 3190 N N . THR B 1 83 ? -0.826 27.484 14.242 1 96.44 83 THR B N 1
ATOM 3191 C CA . THR B 1 83 ? -1.799 26.797 15.078 1 96.44 83 THR B CA 1
ATOM 3192 C C . THR B 1 83 ? -2.494 25.688 14.305 1 96.44 83 THR B C 1
ATOM 3194 O O . THR B 1 83 ? -3.527 25.172 14.734 1 96.44 83 THR B O 1
ATOM 3197 N N . CYS B 1 84 ? -2.018 25.359 13.148 1 88.94 84 CYS B N 1
ATOM 3198 C CA . CYS B 1 84 ? -2.654 24.375 12.273 1 88.94 84 CYS B CA 1
ATOM 3199 C C . CYS B 1 84 ? -2.564 22.984 12.867 1 88.94 84 CYS B C 1
ATOM 3201 O O . CYS B 1 84 ? -1.491 22.547 13.305 1 88.94 84 CYS B O 1
ATOM 3203 N N . GLY B 1 85 ? -3.66 22.266 12.922 1 91.38 85 GLY B N 1
ATOM 3204 C CA . GLY B 1 85 ? -3.711 20.859 13.312 1 91.38 85 GLY B CA 1
ATOM 3205 C C . GLY B 1 85 ? -3.791 19.922 12.125 1 91.38 85 GLY B C 1
ATOM 3206 O O . GLY B 1 85 ? -3.844 20.359 10.977 1 91.38 85 GLY B O 1
ATOM 3207 N N . THR B 1 86 ? -3.775 18.688 12.43 1 92.44 86 THR B N 1
ATOM 3208 C CA . THR B 1 86 ? -3.791 17.688 11.367 1 92.44 86 THR B CA 1
ATOM 3209 C C . THR B 1 86 ? -5.215 17.453 10.859 1 92.44 86 THR B C 1
ATOM 3211 O O . THR B 1 86 ? -5.41 16.938 9.758 1 92.44 86 THR B O 1
ATOM 3214 N N . GLY B 1 87 ? -6.152 17.781 11.695 1 89.62 87 GLY B N 1
ATOM 3215 C CA . GLY B 1 87 ? -7.496 17.312 11.391 1 89.62 87 GLY B CA 1
ATOM 3216 C C . GLY B 1 87 ? -7.633 15.805 11.484 1 89.62 87 GLY B C 1
ATOM 3217 O O . GLY B 1 87 ? -6.777 15.133 12.07 1 89.62 87 GLY B O 1
ATOM 3218 N N . GLY B 1 88 ? -8.867 15.359 11.102 1 88.12 88 GLY B N 1
ATOM 3219 C CA . GLY B 1 88 ? -9.078 13.93 10.984 1 88.12 88 GLY B CA 1
ATOM 3220 C C . GLY B 1 88 ? -9.633 13.297 12.242 1 88.12 88 GLY B C 1
ATOM 3221 O O . GLY B 1 88 ? -9.742 12.07 12.336 1 88.12 88 GLY B O 1
ATOM 3222 N N . ASP B 1 89 ? -9.961 14.125 13.195 1 89.44 89 ASP B N 1
ATOM 3223 C CA . ASP B 1 89 ? -10.5 13.555 14.422 1 89.44 89 ASP B CA 1
ATOM 3224 C C . ASP B 1 89 ? -11.984 13.234 14.273 1 89.44 89 ASP B C 1
ATOM 3226 O O . ASP B 1 89 ? -12.562 12.523 15.102 1 89.44 89 ASP B O 1
ATOM 3230 N N . ARG B 1 90 ? -12.648 13.719 13.188 1 85.25 90 ARG B N 1
ATOM 3231 C CA . ARG B 1 90 ? -14.031 13.445 12.805 1 85.25 90 ARG B CA 1
ATOM 3232 C C . ARG B 1 90 ? -15 13.945 13.875 1 85.25 90 ARG B C 1
ATOM 3234 O O . ARG B 1 90 ? -16.109 13.406 14.008 1 85.25 90 ARG B O 1
ATOM 3241 N N . SER B 1 91 ? -14.57 14.906 14.672 1 89.12 91 SER B N 1
ATOM 3242 C CA . SER B 1 91 ? -15.414 15.43 15.742 1 89.12 91 SER B CA 1
ATOM 3243 C C . SER B 1 91 ? -16.328 16.531 15.242 1 89.12 91 SER B C 1
ATOM 3245 O O . SER B 1 91 ? -17.328 16.859 15.883 1 89.12 91 SER B O 1
ATOM 3247 N N . ASN B 1 92 ? -15.961 17.172 14.188 1 92.38 92 ASN B N 1
ATOM 3248 C CA . ASN B 1 92 ? -16.766 18.203 13.539 1 92.38 92 ASN B CA 1
ATOM 3249 C C . ASN B 1 92 ? -17.016 19.375 14.477 1 92.38 92 ASN B C 1
ATOM 3251 O O . ASN B 1 92 ? -18.141 19.891 14.539 1 92.38 92 ASN B O 1
ATOM 3255 N N . THR B 1 93 ? -16.062 19.703 15.289 1 94 93 THR B N 1
ATOM 3256 C CA . THR B 1 93 ? -16.172 20.891 16.125 1 94 93 THR B CA 1
ATOM 3257 C C . THR B 1 93 ? -16.078 22.156 15.289 1 94 93 THR B C 1
ATOM 3259 O O . THR B 1 93 ? -15.719 22.109 14.117 1 94 93 THR B O 1
ATOM 3262 N N . VAL B 1 94 ? -16.516 23.266 15.922 1 95.88 94 VAL B N 1
ATOM 3263 C CA . VAL B 1 94 ? -16.25 24.562 15.305 1 95.88 94 VAL B CA 1
ATOM 3264 C C . VAL B 1 94 ? -14.75 24.734 15.07 1 95.88 94 VAL B C 1
ATOM 3266 O O . VAL B 1 94 ? -13.938 24.016 15.672 1 95.88 94 VAL B O 1
ATOM 3269 N N . ASN B 1 95 ? -14.352 25.578 14.18 1 95.56 95 ASN B N 1
ATOM 3270 C CA . ASN B 1 95 ? -12.945 25.75 13.82 1 95.56 95 ASN B CA 1
ATOM 3271 C C . ASN B 1 95 ? -12.164 26.453 14.922 1 95.56 95 ASN B C 1
ATOM 3273 O O . ASN B 1 95 ? -11.789 27.609 14.773 1 95.56 95 ASN B O 1
ATOM 3277 N N . LEU B 1 96 ? -11.844 25.719 15.922 1 96.75 96 LEU B N 1
ATOM 3278 C CA . LEU B 1 96 ? -11.25 26.203 17.156 1 96.75 96 LEU B CA 1
ATOM 3279 C C . LEU B 1 96 ? -9.859 26.766 16.906 1 96.75 96 LEU B C 1
ATOM 3281 O O . LEU B 1 96 ? -9.5 27.812 17.469 1 96.75 96 LEU B O 1
ATOM 3285 N N . SER B 1 97 ? -9.07 26.125 16.062 1 96.75 97 SER B N 1
ATOM 3286 C CA . SER B 1 97 ? -7.676 26.516 15.867 1 96.75 97 SER B CA 1
ATOM 3287 C C . SER B 1 97 ? -7.578 27.875 15.172 1 96.75 97 SER B C 1
ATOM 3289 O O . SER B 1 97 ? -6.672 28.656 15.461 1 96.75 97 SER B O 1
ATOM 3291 N N . THR B 1 98 ? -8.5 28.141 14.188 1 98 98 THR B N 1
ATOM 3292 C CA . THR B 1 98 ? -8.5 29.438 13.516 1 98 98 THR B CA 1
ATOM 3293 C C . THR B 1 98 ? -8.922 30.547 14.484 1 98 98 THR B C 1
ATOM 3295 O O . THR B 1 98 ? -8.359 31.641 14.469 1 98 98 THR B O 1
ATOM 3298 N N . MET B 1 99 ? -9.906 30.266 15.344 1 98.62 99 MET B N 1
ATOM 3299 C CA . MET B 1 99 ? -10.289 31.219 16.375 1 98.62 99 MET B CA 1
ATOM 3300 C C . MET B 1 99 ? -9.117 31.5 17.312 1 98.62 99 MET B C 1
ATOM 3302 O O . MET B 1 99 ? -8.875 32.656 17.688 1 98.62 99 MET B O 1
ATOM 3306 N N . ALA B 1 100 ? -8.461 30.406 17.688 1 98.81 100 ALA B N 1
ATOM 3307 C CA . ALA B 1 100 ? -7.289 30.562 18.547 1 98.81 100 ALA B CA 1
ATOM 3308 C C . ALA B 1 100 ? -6.238 31.453 17.875 1 98.81 100 ALA B C 1
ATOM 3310 O O . ALA B 1 100 ? -5.574 32.25 18.547 1 98.81 100 ALA B O 1
ATOM 3311 N N . ALA B 1 101 ? -6.055 31.328 16.594 1 98.88 101 ALA B N 1
ATOM 3312 C CA . ALA B 1 101 ? -5.098 32.125 15.852 1 98.88 101 ALA B CA 1
ATOM 3313 C C . ALA B 1 101 ? -5.398 33.625 16.016 1 98.88 101 ALA B C 1
ATOM 3315 O O . ALA B 1 101 ? -4.488 34.438 16.203 1 98.88 101 ALA B O 1
ATOM 3316 N N . LEU B 1 102 ? -6.668 34.031 15.891 1 98.88 102 LEU B N 1
ATOM 3317 C CA . LEU B 1 102 ? -7.082 35.406 16.062 1 98.88 102 LEU B CA 1
ATOM 3318 C C . LEU B 1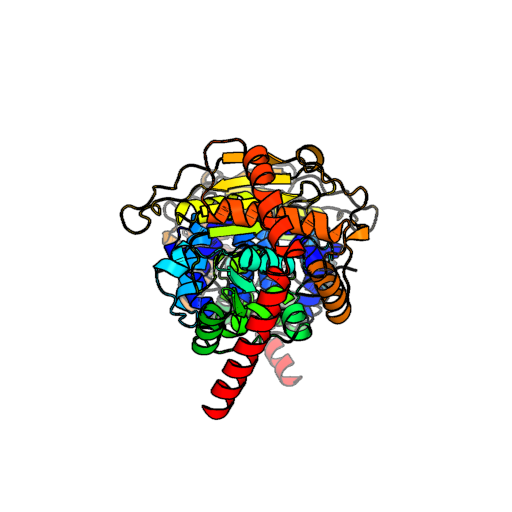 102 ? -6.762 35.906 17.469 1 98.88 102 LEU B C 1
ATOM 3320 O O . LEU B 1 102 ? -6.258 37.031 17.641 1 98.88 102 LEU B O 1
ATOM 3324 N N . VAL B 1 103 ? -7.051 35.062 18.453 1 98.94 103 VAL B N 1
ATOM 3325 C CA . VAL B 1 103 ? -6.82 35.438 19.844 1 98.94 103 VAL B CA 1
ATOM 3326 C C . VAL B 1 103 ? -5.324 35.625 20.094 1 98.94 103 VAL B C 1
ATOM 3328 O O . VAL B 1 103 ? -4.91 36.562 20.734 1 98.94 103 VAL B O 1
ATOM 3331 N N . VAL B 1 104 ? -4.512 34.719 19.609 1 98.94 104 VAL B N 1
ATOM 3332 C CA . VAL B 1 104 ? -3.062 34.781 19.781 1 98.94 104 VAL B CA 1
ATOM 3333 C C . VAL B 1 104 ? -2.508 36.031 19.125 1 98.94 104 VAL B C 1
ATOM 3335 O O . VAL B 1 104 ? -1.677 36.719 19.719 1 98.94 104 VAL B O 1
ATOM 3338 N N . ALA B 1 105 ? -2.939 36.344 17.922 1 98.94 105 ALA B N 1
ATOM 3339 C CA . ALA B 1 105 ? -2.531 37.594 17.25 1 98.94 105 ALA B CA 1
ATOM 3340 C C . ALA B 1 105 ? -2.959 38.812 18.062 1 98.94 105 ALA B C 1
ATOM 3342 O O . ALA B 1 105 ? -2.205 39.781 18.172 1 98.94 105 ALA B O 1
ATOM 3343 N N . GLY B 1 106 ? -4.16 38.781 18.578 1 98.88 106 GLY B N 1
ATOM 3344 C CA . GLY B 1 106 ? -4.652 39.844 19.438 1 98.88 106 GLY B CA 1
ATOM 3345 C C . GLY B 1 106 ? -3.832 40.031 20.703 1 98.88 106 GLY B C 1
ATOM 3346 O O . GLY B 1 106 ? -3.83 41.094 21.297 1 98.88 106 GLY B O 1
ATOM 3347 N N . ALA B 1 107 ? -3.215 38.969 21.094 1 98.81 107 ALA B N 1
ATOM 3348 C CA . ALA B 1 107 ? -2.354 39 22.266 1 98.81 107 ALA B CA 1
ATOM 3349 C C . ALA B 1 107 ? -0.96 39.531 21.906 1 98.81 107 ALA B C 1
ATOM 3351 O O . ALA B 1 107 ? -0.079 39.594 22.766 1 98.81 107 ALA B O 1
ATOM 3352 N N . GLY B 1 108 ? -0.748 39.812 20.641 1 98.5 108 GLY B N 1
ATOM 3353 C CA . GLY B 1 108 ? 0.476 40.469 20.234 1 98.5 108 GLY B CA 1
ATOM 3354 C C . GLY B 1 108 ? 1.522 39.531 19.672 1 98.5 108 GLY B C 1
ATOM 3355 O O . GLY B 1 108 ? 2.67 39.938 19.469 1 98.5 108 GLY B O 1
ATOM 3356 N N . VAL B 1 109 ? 1.262 38.312 19.469 1 98.81 109 VAL B N 1
ATOM 3357 C CA . VAL B 1 109 ? 2.172 37.344 18.891 1 98.81 109 VAL B CA 1
ATOM 3358 C C . VAL B 1 109 ? 1.862 37.156 17.406 1 98.81 109 VAL B C 1
ATOM 3360 O O . VAL B 1 109 ? 0.716 36.906 17.031 1 98.81 109 VAL B O 1
ATOM 3363 N N . PRO B 1 110 ? 2.852 37.312 16.516 1 98.81 110 PRO B N 1
ATOM 3364 C CA . PRO B 1 110 ? 2.576 37.094 15.086 1 98.81 110 PRO B CA 1
ATOM 3365 C C . PRO B 1 110 ? 2.123 35.656 14.789 1 98.81 110 PRO B C 1
ATOM 3367 O O . PRO B 1 110 ? 2.658 34.719 15.359 1 98.81 110 PRO B O 1
ATOM 3370 N N . VAL B 1 111 ? 1.108 35.531 13.961 1 98.88 111 VAL B N 1
ATOM 3371 C CA . VAL B 1 111 ? 0.585 34.25 13.586 1 98.88 111 VAL B CA 1
ATOM 3372 C C . VAL B 1 111 ? 0.685 34.062 12.07 1 98.88 111 VAL B C 1
ATOM 3374 O O . VAL B 1 111 ? 0.276 34.938 11.305 1 98.88 111 VAL B O 1
ATOM 3377 N N . ILE B 1 112 ? 1.285 33.031 11.609 1 98.5 112 ILE B N 1
ATOM 3378 C CA . ILE B 1 112 ? 1.246 32.562 10.219 1 98.5 112 ILE B CA 1
ATOM 3379 C C . ILE B 1 112 ? 0.628 31.172 10.148 1 98.5 112 ILE B C 1
ATOM 3381 O O . ILE B 1 112 ? 1.317 30.172 10.344 1 98.5 112 ILE B O 1
ATOM 3385 N N . LYS B 1 113 ? -0.629 31.125 9.852 1 98.25 113 LYS B N 1
ATOM 3386 C CA . LYS B 1 113 ? -1.374 29.859 9.875 1 98.25 113 LYS B CA 1
ATOM 3387 C C . LYS B 1 113 ? -1.389 29.203 8.5 1 98.25 113 LYS B C 1
ATOM 3389 O O . LYS B 1 113 ? -1.665 29.859 7.496 1 98.25 113 LYS B O 1
ATOM 3394 N N . HIS B 1 114 ? -0.94 28.016 8.461 1 97.38 114 HIS B N 1
ATOM 3395 C CA . HIS B 1 114 ? -1.103 27.188 7.277 1 97.38 114 HIS B CA 1
ATOM 3396 C C . HIS B 1 114 ? -2.43 26.438 7.305 1 97.38 114 HIS B C 1
ATOM 3398 O O . HIS B 1 114 ? -2.969 26.172 8.383 1 97.38 114 HIS B O 1
ATOM 3404 N N . GLY B 1 115 ? -3.018 26.234 6.168 1 95.38 115 GLY B N 1
ATOM 3405 C CA . GLY B 1 115 ? -4.277 25.516 6.199 1 95.38 115 GLY B CA 1
ATOM 3406 C C . GLY B 1 115 ? -4.883 25.297 4.824 1 95.38 115 GLY B C 1
ATOM 3407 O O . GLY B 1 115 ? -4.258 25.625 3.812 1 95.38 115 GLY B O 1
ATOM 3408 N N . ASN B 1 116 ? -6.016 24.688 4.871 1 93.62 116 ASN B N 1
ATOM 3409 C CA . ASN B 1 116 ? -6.738 24.297 3.66 1 93.62 116 ASN B CA 1
ATOM 3410 C C . ASN B 1 116 ? -8.25 24.312 3.879 1 93.62 116 ASN B C 1
ATOM 3412 O O . ASN B 1 116 ? -8.719 24.719 4.945 1 93.62 116 ASN B O 1
ATOM 3416 N N . ARG B 1 117 ? -8.961 24.062 2.803 1 90.81 117 ARG B N 1
ATOM 3417 C CA . ARG B 1 117 ? -10.391 23.812 2.898 1 90.81 117 ARG B CA 1
ATOM 3418 C C . ARG B 1 117 ? -10.68 22.5 3.596 1 90.81 117 ARG B C 1
ATOM 3420 O O . ARG B 1 117 ? -9.773 21.688 3.789 1 90.81 117 ARG B O 1
ATOM 3427 N N . ALA B 1 118 ? -11.93 22.359 3.986 1 84.88 118 ALA B N 1
ATOM 3428 C CA . ALA B 1 118 ? -12.312 21.141 4.715 1 84.88 118 ALA B CA 1
ATOM 3429 C C . ALA B 1 118 ? -12.125 19.906 3.852 1 84.88 118 ALA B C 1
ATOM 3431 O O . ALA B 1 118 ? -12.547 19.875 2.689 1 84.88 118 ALA B O 1
ATOM 3432 N N . ALA B 1 119 ? -11.516 18.875 4.473 1 72.56 119 ALA B N 1
ATOM 3433 C CA . ALA B 1 119 ? -11.445 17.547 3.865 1 72.56 119 ALA B CA 1
ATOM 3434 C C . ALA B 1 119 ? -12.445 16.594 4.523 1 72.56 119 ALA B C 1
ATOM 3436 O O . ALA B 1 119 ? -13.148 15.852 3.836 1 72.56 119 ALA B O 1
ATOM 3437 N N . SER B 1 120 ? -12.469 16.625 5.883 1 70.75 120 SER B N 1
ATOM 3438 C CA . SER B 1 120 ? -13.32 15.703 6.625 1 70.75 120 SER B CA 1
ATOM 3439 C C . SER B 1 120 ? -14.297 16.453 7.523 1 70.75 120 SER B C 1
ATOM 3441 O O . SER B 1 120 ? -15.273 15.883 8.008 1 70.75 120 SER B O 1
ATOM 3443 N N . SER B 1 121 ? -14.031 17.797 7.773 1 77.19 121 SER B N 1
ATOM 3444 C CA . SER B 1 121 ? -14.922 18.609 8.594 1 77.19 121 SER B CA 1
ATOM 3445 C C . SER B 1 121 ? -15.914 19.375 7.73 1 77.19 121 SER B C 1
ATOM 3447 O O . SER B 1 121 ? -15.82 19.375 6.5 1 77.19 121 SER B O 1
ATOM 3449 N N . ALA B 1 122 ? -16.812 20.031 8.469 1 83.5 122 ALA B N 1
ATOM 3450 C CA . ALA B 1 122 ? -17.812 20.797 7.75 1 83.5 122 ALA B CA 1
ATOM 3451 C C . ALA B 1 122 ? -17.266 22.172 7.336 1 83.5 122 ALA B C 1
ATOM 3453 O O . ALA B 1 122 ? -17.797 22.797 6.406 1 83.5 122 ALA B O 1
ATOM 3454 N N . CYS B 1 123 ? -16.172 22.562 8.055 1 91.94 123 CYS B N 1
ATOM 3455 C CA . CYS B 1 123 ? -15.625 23.906 7.816 1 91.94 123 CYS B CA 1
ATOM 3456 C C . CYS B 1 123 ? -14.141 23.953 8.125 1 91.94 123 CYS B C 1
ATOM 3458 O O . CYS B 1 123 ? -13.734 23.859 9.289 1 91.94 123 CYS B O 1
ATOM 3460 N N . GLY B 1 124 ? -13.344 24.109 7.105 1 93.25 124 GLY B N 1
ATOM 3461 C CA . GLY B 1 124 ? -11.906 24.25 7.293 1 93.25 124 GLY B CA 1
ATOM 3462 C C . GLY B 1 124 ? -11.484 25.688 7.551 1 93.25 124 GLY B C 1
ATOM 3463 O O . GLY B 1 124 ? -12.32 26.594 7.578 1 93.25 124 GLY B O 1
ATOM 3464 N N . SER B 1 125 ? -10.211 25.906 7.805 1 96.12 125 SER B N 1
ATOM 3465 C CA . SER B 1 125 ? -9.68 27.234 8.094 1 96.12 125 SER B CA 1
ATOM 3466 C C . SER B 1 125 ? -9.961 28.188 6.941 1 96.12 125 SER B C 1
ATOM 3468 O O . SER B 1 125 ? -10.375 29.328 7.164 1 96.12 125 SER B O 1
ATOM 3470 N N . ALA B 1 126 ? -9.734 27.672 5.684 1 96.94 126 ALA B N 1
ATOM 3471 C CA . ALA B 1 126 ? -9.953 28.516 4.512 1 96.94 126 ALA B CA 1
ATOM 3472 C C . ALA B 1 126 ? -11.422 28.906 4.375 1 96.94 126 ALA B C 1
ATOM 3474 O O . ALA B 1 126 ? -11.742 30.047 4.039 1 96.94 126 ALA B O 1
ATOM 3475 N N . ASP B 1 127 ? -12.328 28 4.625 1 97.12 127 ASP B N 1
ATOM 3476 C CA . ASP B 1 127 ? -13.766 28.25 4.539 1 97.12 127 ASP B CA 1
ATOM 3477 C C . ASP B 1 127 ? -14.195 29.328 5.543 1 97.12 127 ASP B C 1
ATOM 3479 O O . ASP B 1 127 ? -14.93 30.25 5.191 1 97.12 127 ASP B O 1
ATOM 3483 N N . LEU B 1 128 ? -13.766 29.188 6.734 1 97.94 128 LEU B N 1
ATOM 3484 C CA . LEU B 1 128 ? -14.133 30.109 7.801 1 97.94 128 LEU B CA 1
ATOM 3485 C C . LEU B 1 128 ? -13.594 31.516 7.504 1 97.94 128 LEU B C 1
ATOM 3487 O O . LEU B 1 128 ? -14.336 32.5 7.609 1 97.94 128 LEU B O 1
ATOM 3491 N N . LEU B 1 129 ? -12.312 31.562 7.145 1 98.62 129 LEU B N 1
ATOM 3492 C CA . LEU B 1 129 ? -11.672 32.844 6.906 1 98.62 129 LEU B CA 1
ATOM 3493 C C . LEU B 1 129 ? -12.344 33.594 5.754 1 98.62 129 LEU B C 1
ATOM 3495 O O . LEU B 1 129 ? -12.594 34.781 5.84 1 98.62 129 LEU B O 1
ATOM 3499 N N . ALA B 1 130 ? -12.617 32.844 4.723 1 98.38 130 ALA B N 1
ATOM 3500 C CA . ALA B 1 130 ? -13.32 33.438 3.594 1 98.38 130 ALA B CA 1
ATOM 3501 C C . ALA B 1 130 ? -14.68 34 4.023 1 98.38 130 ALA B C 1
ATOM 3503 O O . ALA B 1 130 ? -15.062 35.094 3.613 1 98.38 130 ALA B O 1
ATOM 3504 N N . GLU B 1 131 ? -15.406 33.25 4.793 1 98.31 131 GLU B N 1
ATOM 3505 C CA . GLU B 1 131 ? -16.719 33.656 5.277 1 98.31 131 GLU B CA 1
ATOM 3506 C C . GLU B 1 131 ? -16.609 34.906 6.156 1 98.31 131 GLU B C 1
ATOM 3508 O O . GLU B 1 131 ? -17.531 35.75 6.176 1 98.31 131 GLU B O 1
ATOM 3513 N N . LEU B 1 132 ? -15.508 35.062 6.879 1 98.75 132 LEU B N 1
ATOM 3514 C CA . LEU B 1 132 ? -15.289 36.188 7.777 1 98.75 132 LEU B CA 1
ATOM 3515 C C . LEU B 1 132 ? -14.82 37.438 7.008 1 98.75 132 LEU B C 1
ATOM 3517 O O . LEU B 1 132 ? -14.68 38.5 7.578 1 98.75 132 LEU B O 1
ATOM 3521 N N . GLY B 1 133 ? -14.492 37.219 5.73 1 98.5 133 GLY B N 1
ATOM 3522 C CA . GLY B 1 133 ? -14.18 38.375 4.883 1 9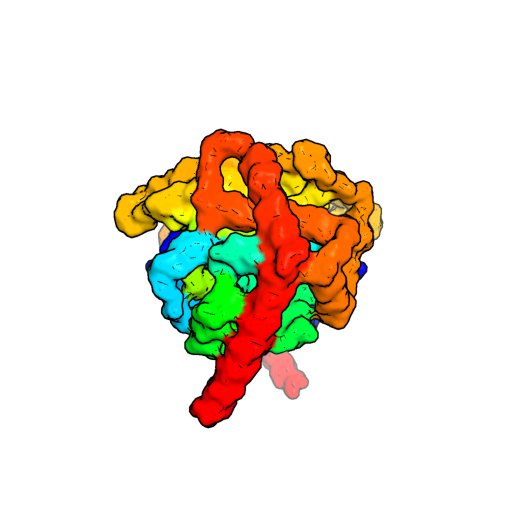8.5 133 GLY B CA 1
ATOM 3523 C C . GLY B 1 133 ? -12.711 38.469 4.523 1 98.5 133 GLY B C 1
ATOM 3524 O O . GLY B 1 133 ? -12.297 39.375 3.814 1 98.5 133 GLY B O 1
ATOM 3525 N N . VAL B 1 134 ? -11.93 37.531 4.953 1 98.81 134 VAL B N 1
ATOM 3526 C CA . VAL B 1 134 ? -10.508 37.531 4.629 1 98.81 134 VAL B CA 1
ATOM 3527 C C . VAL B 1 134 ? -10.297 36.938 3.23 1 98.81 134 VAL B C 1
ATOM 3529 O O . VAL B 1 134 ? -10.82 35.875 2.914 1 98.81 134 VAL B O 1
ATOM 3532 N N . ALA B 1 135 ? -9.57 37.656 2.342 1 98.62 135 ALA B N 1
ATOM 3533 C CA . ALA B 1 135 ? -9.156 37.062 1.071 1 98.62 135 ALA B CA 1
ATOM 3534 C C . ALA B 1 135 ? -8.109 35.969 1.288 1 98.62 135 ALA B C 1
ATOM 3536 O O . ALA B 1 135 ? -7.012 36.25 1.772 1 98.62 135 ALA B O 1
ATOM 3537 N N . ILE B 1 136 ? -8.445 34.75 0.905 1 97.62 136 ILE B N 1
ATOM 3538 C CA . ILE B 1 136 ? -7.598 33.625 1.298 1 97.62 136 ILE B CA 1
ATOM 3539 C C . ILE B 1 136 ? -6.676 33.25 0.142 1 97.62 136 ILE B C 1
ATOM 3541 O O . ILE B 1 136 ? -5.621 32.656 0.353 1 97.62 136 ILE B O 1
ATOM 3545 N N . ASP B 1 137 ? -7.039 33.531 -1.088 1 96.94 137 ASP B N 1
ATOM 3546 C CA . ASP B 1 137 ? -6.285 33.125 -2.262 1 96.94 137 ASP B CA 1
ATOM 3547 C C . ASP B 1 137 ? -5.285 34.188 -2.695 1 96.94 137 ASP B C 1
ATOM 3549 O O . ASP B 1 137 ? -5.262 34.594 -3.861 1 96.94 137 ASP B O 1
ATOM 3553 N N . LEU B 1 138 ? -4.484 34.625 -1.841 1 97.75 138 LEU B N 1
ATOM 3554 C CA . LEU B 1 138 ? -3.504 35.656 -2.084 1 97.75 138 LEU B CA 1
ATOM 3555 C C . LEU B 1 138 ? -2.174 35.094 -2.539 1 97.75 138 LEU B C 1
ATOM 3557 O O . LEU B 1 138 ? -1.755 34.031 -2.049 1 97.75 138 LEU B O 1
ATOM 3561 N N . PRO B 1 139 ? -1.475 35.75 -3.48 1 96.69 139 PRO B N 1
ATOM 3562 C CA . PRO B 1 139 ? -0.075 35.406 -3.721 1 96.69 139 PRO B CA 1
ATOM 3563 C C . PRO B 1 139 ? 0.826 35.688 -2.525 1 96.69 139 PRO B C 1
ATOM 3565 O O . PRO B 1 139 ? 0.415 36.406 -1.602 1 96.69 139 PRO B O 1
ATOM 3568 N N . PRO B 1 140 ? 2.037 35.219 -2.529 1 96.94 140 PRO B N 1
ATOM 3569 C CA . PRO B 1 140 ? 2.938 35.406 -1.388 1 96.94 140 PRO B CA 1
ATOM 3570 C C . PRO B 1 140 ? 3.061 36.844 -0.955 1 96.94 140 PRO B C 1
ATOM 3572 O O . PRO B 1 140 ? 3.027 37.156 0.242 1 96.94 140 PRO B O 1
ATOM 3575 N N . ALA B 1 141 ? 3.123 37.75 -1.9 1 96.19 141 ALA B N 1
ATOM 3576 C CA . ALA B 1 141 ? 3.268 39.156 -1.565 1 96.19 141 ALA B CA 1
ATOM 3577 C C . ALA B 1 141 ? 2.07 39.656 -0.762 1 96.19 141 ALA B C 1
ATOM 3579 O O . ALA B 1 141 ? 2.219 40.531 0.122 1 96.19 141 ALA B O 1
ATOM 3580 N N . GLY B 1 142 ? 0.903 39.25 -1.134 1 97.81 142 GLY B N 1
ATOM 3581 C CA . GLY B 1 142 ? -0.295 39.625 -0.392 1 97.81 142 GLY B CA 1
ATOM 3582 C C . GLY B 1 142 ? -0.308 39.062 1.022 1 97.81 142 GLY B C 1
ATOM 3583 O O . GLY B 1 142 ? -0.764 39.75 1.95 1 97.81 142 GLY B O 1
ATOM 3584 N N . VAL B 1 143 ? 0.155 37.844 1.203 1 98.19 143 VAL B N 1
ATOM 3585 C CA . VAL B 1 143 ? 0.244 37.219 2.516 1 98.19 143 VAL B CA 1
ATOM 3586 C C . VAL B 1 143 ? 1.213 38 3.4 1 98.19 143 VAL B C 1
ATOM 3588 O O . VAL B 1 143 ? 0.929 38.25 4.574 1 98.19 143 VAL B O 1
ATOM 3591 N N . GLU B 1 144 ? 2.342 38.438 2.838 1 97.31 144 GLU B N 1
ATOM 3592 C CA . GLU B 1 144 ? 3.32 39.25 3.551 1 97.31 144 GLU B CA 1
ATOM 3593 C C . GLU B 1 144 ? 2.713 40.562 4 1 97.31 144 GLU B C 1
ATOM 3595 O O . GLU B 1 144 ? 2.955 41.031 5.125 1 97.31 144 GLU B O 1
ATOM 3600 N N . ALA B 1 145 ? 1.942 41.156 3.115 1 97.06 145 ALA B N 1
ATOM 3601 C CA . ALA B 1 145 ? 1.294 42.438 3.424 1 97.06 145 ALA B CA 1
ATOM 3602 C C . ALA B 1 145 ? 0.322 42.281 4.59 1 97.06 145 ALA B C 1
ATOM 3604 O O . ALA B 1 145 ? 0.229 43.156 5.445 1 97.06 145 ALA B O 1
ATOM 3605 N N . CYS B 1 146 ? -0.431 41.219 4.613 1 98.44 146 CYS B N 1
ATOM 3606 C CA . CYS B 1 146 ? -1.367 40.938 5.699 1 98.44 146 CYS B CA 1
ATOM 3607 C C . CYS B 1 146 ? -0.636 40.812 7.031 1 98.44 146 CYS B C 1
ATOM 3609 O O . CYS B 1 146 ? -1.076 41.375 8.039 1 98.44 146 CYS B O 1
ATOM 3611 N N . LEU B 1 147 ? 0.47 40.062 6.969 1 98.31 147 LEU B N 1
ATOM 3612 C CA . LEU B 1 147 ? 1.251 39.875 8.188 1 98.31 147 LEU B CA 1
ATOM 3613 C C . LEU B 1 147 ? 1.744 41.188 8.734 1 98.31 147 LEU B C 1
ATOM 3615 O O . LEU B 1 147 ? 1.688 41.438 9.938 1 98.31 147 LEU B O 1
ATOM 3619 N N . ARG B 1 148 ? 2.184 42.062 7.887 1 96.69 148 ARG B N 1
ATOM 3620 C CA . ARG B 1 148 ? 2.693 43.375 8.289 1 96.69 148 ARG B CA 1
ATOM 3621 C C . ARG B 1 148 ? 1.582 44.25 8.867 1 96.69 148 ARG B C 1
ATOM 3623 O O . ARG B 1 148 ? 1.78 44.938 9.875 1 96.69 148 ARG B O 1
ATOM 3630 N N . ALA B 1 149 ? 0.472 44.188 8.289 1 98.06 149 ALA B N 1
ATOM 3631 C CA . ALA B 1 149 ? -0.609 45.125 8.625 1 98.06 149 ALA B CA 1
ATOM 3632 C C . ALA B 1 149 ? -1.373 44.656 9.859 1 98.06 149 ALA B C 1
ATOM 3634 O O . ALA B 1 149 ? -1.845 45.469 10.656 1 98.06 149 ALA B O 1
ATOM 3635 N N . ALA B 1 150 ? -1.488 43.312 10.008 1 98.5 150 ALA B N 1
ATOM 3636 C CA . ALA B 1 150 ? -2.451 42.812 10.984 1 98.5 150 ALA B CA 1
ATOM 3637 C C . ALA B 1 150 ? -1.774 41.906 12 1 98.5 150 ALA B C 1
ATOM 3639 O O . ALA B 1 150 ? -2.381 41.531 13.008 1 98.5 150 ALA B O 1
ATOM 3640 N N . GLY B 1 151 ? -0.525 41.531 11.75 1 98.25 151 GLY B N 1
ATOM 3641 C CA . GLY B 1 151 ? 0.174 40.625 12.656 1 98.25 151 GLY B CA 1
ATOM 3642 C C . GLY B 1 151 ? -0.235 39.156 12.484 1 98.25 151 GLY B C 1
ATOM 3643 O O . GLY B 1 151 ? 0.158 38.312 13.273 1 98.25 151 GLY B O 1
ATOM 3644 N N . ILE B 1 152 ? -1.076 38.875 11.5 1 98.69 152 ILE B N 1
ATOM 3645 C CA . ILE B 1 152 ? -1.573 37.531 11.219 1 98.69 152 ILE B CA 1
ATOM 3646 C C . ILE B 1 152 ? -1.673 37.344 9.711 1 98.69 152 ILE B C 1
ATOM 3648 O O . ILE B 1 152 ? -1.922 38.281 8.961 1 98.69 152 ILE B O 1
ATOM 3652 N N . ALA B 1 153 ? -1.381 36.125 9.258 1 98.19 153 ALA B N 1
ATOM 3653 C CA . ALA B 1 153 ? -1.472 35.781 7.84 1 98.19 153 ALA B CA 1
ATOM 3654 C C . ALA B 1 153 ? -1.896 34.312 7.668 1 98.19 153 ALA B C 1
ATOM 3656 O O . ALA B 1 153 ? -1.808 33.531 8.602 1 98.19 153 ALA B O 1
ATOM 3657 N N . PHE B 1 154 ? -2.391 34 6.492 1 98.5 154 PHE B N 1
ATOM 3658 C CA . PHE B 1 154 ? -2.85 32.656 6.137 1 98.5 154 PHE B CA 1
ATOM 3659 C C . PHE B 1 154 ? -2.146 32.156 4.879 1 98.5 154 PHE B C 1
ATOM 3661 O O . PHE B 1 154 ? -2.18 32.812 3.838 1 98.5 154 PHE B O 1
ATOM 3668 N N . CYS B 1 155 ? -1.439 31.109 5.02 1 98.25 155 CYS B N 1
ATOM 3669 C CA . CYS B 1 155 ? -0.854 30.422 3.871 1 98.25 155 CYS B CA 1
ATOM 3670 C C . CYS B 1 155 ? -1.78 29.328 3.355 1 98.25 155 CYS B C 1
ATOM 3672 O O . CYS B 1 155 ? -1.771 28.203 3.871 1 98.25 155 CYS B O 1
ATOM 3674 N N . PHE B 1 156 ? -2.492 29.625 2.309 1 97.88 156 PHE B N 1
ATOM 3675 C CA . PHE B 1 156 ? -3.445 28.703 1.722 1 97.88 156 PHE B CA 1
ATOM 3676 C C . PHE B 1 156 ? -2.721 27.578 0.988 1 97.88 156 PHE B C 1
ATOM 3678 O O . PHE B 1 156 ? -2.027 27.812 -0.002 1 97.88 156 PHE B O 1
ATOM 3685 N N . ALA B 1 157 ? -2.936 26.406 1.446 1 96.81 157 ALA B N 1
ATOM 3686 C CA . ALA B 1 157 ? -2.18 25.25 0.961 1 96.81 157 ALA B CA 1
ATOM 3687 C C . ALA B 1 157 ? -2.25 25.156 -0.56 1 96.81 157 ALA B C 1
ATOM 3689 O O . ALA B 1 157 ? -1.261 24.812 -1.213 1 96.81 157 ALA B O 1
ATOM 3690 N N . ARG B 1 158 ? -3.357 25.484 -1.208 1 95.69 158 ARG B N 1
ATOM 3691 C CA . ARG B 1 158 ? -3.551 25.359 -2.648 1 95.69 158 ARG B CA 1
ATOM 3692 C C . ARG B 1 158 ? -2.652 26.328 -3.412 1 95.69 158 ARG B C 1
ATOM 3694 O O . ARG B 1 158 ? -2.252 26.047 -4.543 1 95.69 158 ARG B O 1
ATOM 3701 N N . ILE B 1 159 ? -2.354 27.438 -2.787 1 96.94 159 ILE B N 1
ATOM 3702 C CA . ILE B 1 159 ? -1.519 28.453 -3.434 1 96.94 159 ILE B CA 1
ATOM 3703 C C . ILE B 1 159 ? -0.044 28.094 -3.234 1 96.94 159 ILE B C 1
ATOM 3705 O O . ILE B 1 159 ? 0.758 28.219 -4.164 1 96.94 159 ILE B O 1
ATOM 3709 N N . PHE B 1 160 ? 0.298 27.625 -2.102 1 97.75 160 PHE B N 1
ATOM 3710 C CA . PHE B 1 160 ? 1.706 27.516 -1.742 1 97.75 160 PHE B CA 1
ATOM 3711 C C . PHE B 1 160 ? 2.234 26.125 -2.061 1 97.75 160 PHE B C 1
ATOM 3713 O O . PHE B 1 160 ? 3.445 25.922 -2.156 1 97.75 160 PHE B O 1
ATOM 3720 N N . HIS B 1 161 ? 1.36 25.125 -2.172 1 97.44 161 HIS B N 1
ATOM 3721 C CA . HIS B 1 161 ? 1.743 23.766 -2.506 1 97.44 161 HIS B CA 1
ATOM 3722 C C . HIS B 1 161 ? 0.944 23.234 -3.697 1 97.44 161 HIS B C 1
ATOM 3724 O O . HIS B 1 161 ? 0.275 22.203 -3.6 1 97.44 161 HIS B O 1
ATOM 3730 N N . PRO B 1 162 ? 1.031 23.891 -4.824 1 96.19 162 PRO B N 1
ATOM 3731 C CA . PRO B 1 162 ? 0.23 23.469 -5.98 1 96.19 162 PRO B CA 1
ATOM 3732 C C . PRO B 1 162 ? 0.558 22.062 -6.449 1 96.19 162 PRO B C 1
ATOM 3734 O O . PRO B 1 162 ? -0.304 21.375 -7.008 1 96.19 162 PRO B O 1
ATOM 3737 N N . ALA B 1 163 ? 1.747 21.562 -6.184 1 96.81 163 ALA B N 1
ATOM 3738 C CA . ALA B 1 163 ? 2.197 20.25 -6.633 1 96.81 163 ALA B CA 1
ATOM 3739 C C . ALA B 1 163 ? 1.431 19.141 -5.926 1 96.81 163 ALA B C 1
ATOM 3741 O O . ALA B 1 163 ? 1.452 17.984 -6.367 1 96.81 163 ALA B O 1
ATOM 3742 N N . MET B 1 164 ? 0.739 19.453 -4.84 1 96.44 164 MET B N 1
ATOM 3743 C CA . MET B 1 164 ? -0.023 18.453 -4.102 1 96.44 164 MET B CA 1
ATOM 3744 C C . MET B 1 164 ? -1.2 17.938 -4.926 1 96.44 164 MET B C 1
ATOM 3746 O O . MET B 1 164 ? -1.812 16.938 -4.586 1 96.44 164 MET B O 1
ATOM 3750 N N . ARG B 1 165 ? -1.523 18.625 -6.039 1 96.12 165 ARG B N 1
ATOM 3751 C CA . ARG B 1 165 ? -2.559 18.172 -6.953 1 96.12 165 ARG B CA 1
ATOM 3752 C C . ARG B 1 165 ? -2.232 16.766 -7.484 1 96.12 165 ARG B C 1
ATOM 3754 O O . ARG B 1 165 ? -3.133 16.016 -7.855 1 96.12 165 ARG B O 1
ATOM 3761 N N . HIS B 1 166 ? -0.972 16.422 -7.488 1 97.19 166 HIS B N 1
ATOM 3762 C CA . HIS B 1 166 ? -0.534 15.141 -8.031 1 97.19 166 HIS B CA 1
ATOM 3763 C C . HIS B 1 166 ? -0.88 13.992 -7.094 1 97.19 166 HIS B C 1
ATOM 3765 O O . HIS B 1 166 ? -0.845 12.82 -7.488 1 97.19 166 HIS B O 1
ATOM 3771 N N . VAL B 1 167 ? -1.22 14.281 -5.852 1 97.19 167 VAL B N 1
ATOM 3772 C CA . VAL B 1 167 ? -1.424 13.203 -4.887 1 97.19 167 VAL B CA 1
ATOM 3773 C C . VAL B 1 167 ? -2.896 13.141 -4.488 1 97.19 167 VAL B C 1
ATOM 3775 O O . VAL B 1 167 ? -3.361 12.125 -3.965 1 97.19 167 VAL B O 1
ATOM 3778 N N . GLY B 1 168 ? -3.65 14.188 -4.793 1 96.56 168 GLY B N 1
ATOM 3779 C CA . GLY B 1 168 ? -5.043 14.258 -4.371 1 96.56 168 GLY B CA 1
ATOM 3780 C C . GLY B 1 168 ? -5.859 13.055 -4.805 1 96.56 168 GLY B C 1
ATOM 3781 O O . GLY B 1 168 ? -6.559 12.453 -3.99 1 96.56 168 GLY B O 1
ATOM 3782 N N . GLY B 1 169 ? -5.773 12.703 -6.098 1 97.19 169 GLY B N 1
ATOM 3783 C CA . GLY B 1 169 ? -6.516 11.586 -6.648 1 97.19 169 GLY B CA 1
ATOM 3784 C C . GLY B 1 169 ? -6.242 10.273 -5.93 1 97.19 169 GLY B C 1
ATOM 3785 O O . GLY B 1 169 ? -7.148 9.688 -5.336 1 97.19 169 GLY B O 1
ATOM 3786 N N . PRO B 1 170 ? -4.965 9.844 -5.898 1 98.56 170 PRO B N 1
ATOM 3787 C CA . PRO B 1 170 ? -4.613 8.586 -5.227 1 98.56 170 PRO B CA 1
ATOM 3788 C C . PRO B 1 170 ? -5.035 8.562 -3.76 1 98.56 170 PRO B C 1
ATOM 3790 O O . PRO B 1 170 ? -5.504 7.535 -3.262 1 98.56 170 PRO B O 1
ATOM 3793 N N . ARG B 1 171 ? -4.883 9.633 -3.059 1 97.81 171 ARG B N 1
ATOM 3794 C CA . ARG B 1 171 ? -5.266 9.695 -1.651 1 97.81 171 ARG B CA 1
ATOM 3795 C C . ARG B 1 171 ? -6.766 9.469 -1.481 1 97.81 171 ARG B C 1
ATOM 3797 O O . ARG B 1 171 ? -7.188 8.703 -0.611 1 97.81 171 ARG B O 1
ATOM 3804 N N . ALA B 1 172 ? -7.539 10.117 -2.283 1 97 172 ALA B N 1
ATOM 3805 C CA . ALA B 1 172 ? -8.992 9.977 -2.213 1 97 172 ALA B CA 1
ATOM 3806 C C . ALA B 1 172 ? -9.422 8.562 -2.564 1 97 172 ALA B C 1
ATOM 3808 O O . ALA B 1 172 ? -10.367 8.023 -1.978 1 97 172 ALA B O 1
ATOM 3809 N N . GLU B 1 173 ? -8.789 7.973 -3.496 1 98.44 173 GLU B N 1
ATOM 3810 C CA . GLU B 1 173 ? -9.148 6.652 -4.004 1 98.44 173 GLU B CA 1
ATOM 3811 C C . GLU B 1 173 ? -8.852 5.566 -2.973 1 98.44 173 GLU B C 1
ATOM 3813 O O . GLU B 1 173 ? -9.648 4.641 -2.795 1 98.44 173 GLU B O 1
ATOM 3818 N N . ILE B 1 174 ? -7.699 5.605 -2.303 1 98.25 174 ILE B N 1
ATOM 3819 C CA . ILE B 1 174 ? -7.402 4.594 -1.292 1 98.25 174 ILE B CA 1
ATOM 3820 C C . ILE B 1 174 ? -8.234 4.863 -0.038 1 98.25 174 ILE B C 1
ATOM 3822 O O . ILE B 1 174 ? -8.664 3.93 0.643 1 98.25 174 ILE B O 1
ATOM 3826 N N . GLY B 1 175 ? -8.375 6.121 0.34 1 96.94 175 GLY B N 1
ATOM 3827 C CA . GLY B 1 175 ? -9.383 6.539 1.298 1 96.94 175 GLY B CA 1
ATOM 3828 C C . GLY B 1 175 ? -9.016 6.223 2.734 1 96.94 175 GLY B C 1
ATOM 3829 O O . GLY B 1 175 ? -9.891 5.996 3.57 1 96.94 175 GLY B O 1
ATOM 3830 N N . VAL B 1 176 ? -7.707 6.055 3.029 1 97.06 176 VAL B N 1
ATOM 3831 C CA . VAL B 1 176 ? -7.25 5.805 4.391 1 97.06 176 VAL B CA 1
ATOM 3832 C C . VAL B 1 176 ? -6.195 6.84 4.781 1 97.06 176 VAL B C 1
ATOM 3834 O O . VAL B 1 176 ? -5.508 7.391 3.916 1 97.06 176 VAL B O 1
ATOM 3837 N N . PRO B 1 177 ? -6.039 7.145 6.059 1 96.19 177 PRO B N 1
ATOM 3838 C CA . PRO B 1 177 ? -4.988 8.07 6.488 1 96.19 177 PRO B CA 1
ATOM 3839 C C . PRO B 1 177 ? -3.584 7.523 6.254 1 96.19 177 PRO B C 1
ATOM 3841 O O . PRO B 1 177 ? -3.344 6.328 6.449 1 96.19 177 PRO B O 1
ATOM 3844 N N . THR B 1 178 ? -2.721 8.328 5.77 1 97.5 178 THR B N 1
ATOM 3845 C CA . THR B 1 178 ? -1.309 8.047 5.547 1 97.5 178 THR B CA 1
ATOM 3846 C C . THR B 1 178 ? -0.436 9.188 6.062 1 97.5 178 THR B C 1
ATOM 3848 O O . THR B 1 178 ? -0.929 10.102 6.727 1 97.5 178 THR B O 1
ATOM 3851 N N . ALA B 1 179 ? 0.832 9.148 5.77 1 98.06 179 ALA B N 1
ATOM 3852 C CA . ALA B 1 179 ? 1.761 10.203 6.164 1 98.06 179 ALA B CA 1
ATOM 3853 C C . ALA B 1 179 ? 1.309 11.555 5.625 1 98.06 179 ALA B C 1
ATOM 3855 O O . ALA B 1 179 ? 1.582 12.594 6.234 1 98.06 179 ALA B O 1
ATOM 3856 N N . PHE B 1 180 ? 0.56 11.508 4.543 1 97.44 180 PHE B N 1
ATOM 3857 C CA . PHE B 1 180 ? 0.137 12.75 3.902 1 97.44 180 PHE B CA 1
ATOM 3858 C C . PHE B 1 180 ? -0.811 13.531 4.805 1 97.44 180 PHE B C 1
ATOM 3860 O O . PHE B 1 180 ? -0.99 14.742 4.633 1 97.44 180 PHE B O 1
ATOM 3867 N N . ASN B 1 181 ? -1.384 12.836 5.832 1 95.56 181 ASN B N 1
ATOM 3868 C CA . ASN B 1 181 ? -2.363 13.469 6.707 1 95.56 181 ASN B CA 1
ATOM 3869 C C . ASN B 1 181 ? -1.691 14.344 7.758 1 95.56 181 ASN B C 1
ATOM 3871 O O . ASN B 1 181 ? -2.355 15.141 8.43 1 95.56 181 ASN B O 1
ATOM 3875 N N . ILE B 1 182 ? -0.362 14.258 7.871 1 97.31 182 ILE B N 1
ATOM 3876 C CA . ILE B 1 182 ? 0.303 15.062 8.883 1 97.31 182 ILE B CA 1
ATOM 3877 C C . ILE B 1 182 ? 1.263 16.047 8.219 1 97.31 182 ILE B C 1
ATOM 3879 O O . ILE B 1 182 ? 1.912 16.844 8.898 1 97.31 182 ILE B O 1
ATOM 3883 N N . LEU B 1 183 ? 1.358 16.031 6.906 1 97.75 183 LEU B N 1
ATOM 3884 C CA . LEU B 1 183 ? 2.338 16.875 6.238 1 97.75 183 LEU B CA 1
ATOM 3885 C C . LEU B 1 183 ? 1.857 18.328 6.195 1 97.75 183 LEU B C 1
ATOM 3887 O O . LEU B 1 183 ? 2.668 19.25 6.219 1 97.75 183 LEU B O 1
ATOM 3891 N N . GLY B 1 184 ? 0.569 18.516 6.148 1 95.19 184 GLY B N 1
ATOM 3892 C CA . GLY B 1 184 ? 0.017 19.859 6.113 1 95.19 184 GLY B CA 1
ATOM 3893 C C . GLY B 1 184 ? 0.605 20.781 7.172 1 95.19 184 GLY B C 1
ATOM 3894 O O . GLY B 1 184 ? 1.312 21.734 6.848 1 95.19 184 GLY B O 1
ATOM 3895 N N . PRO B 1 185 ? 0.412 20.422 8.383 1 96 185 PRO B N 1
ATOM 3896 C CA . PRO B 1 185 ? 0.905 21.281 9.469 1 96 185 PRO B CA 1
ATOM 3897 C C . PRO B 1 185 ? 2.43 21.344 9.516 1 96 185 PRO B C 1
ATOM 3899 O O . PRO B 1 185 ? 2.99 22.266 10.125 1 96 185 PRO B O 1
ATOM 3902 N N . LEU B 1 186 ? 3.105 20.469 8.852 1 97.94 186 LEU B N 1
ATOM 3903 C CA . LEU B 1 186 ? 4.555 20.391 9 1 97.94 186 LEU B CA 1
ATOM 3904 C C . LEU B 1 186 ? 5.258 21.078 7.836 1 97.94 186 LEU B C 1
ATOM 3906 O O . LEU B 1 186 ? 6.488 21.188 7.824 1 97.94 186 LEU B O 1
ATOM 3910 N N . THR B 1 187 ? 4.492 21.609 6.902 1 97.5 187 THR B N 1
ATOM 3911 C CA . THR B 1 187 ? 5.129 22.109 5.691 1 97.5 187 THR B CA 1
ATOM 3912 C C . THR B 1 187 ? 4.785 23.578 5.473 1 97.5 187 THR B C 1
ATOM 3914 O O . THR B 1 187 ? 4.789 24.062 4.336 1 97.5 187 THR B O 1
ATOM 3917 N N . ASN B 1 188 ? 4.395 24.266 6.535 1 97.38 188 ASN B N 1
ATOM 3918 C CA . ASN B 1 188 ? 4.184 25.703 6.449 1 97.38 188 ASN B CA 1
ATOM 3919 C C . ASN B 1 188 ? 5.352 26.406 5.754 1 97.38 188 ASN B C 1
ATOM 3921 O O . ASN B 1 188 ? 6.488 26.344 6.227 1 97.38 188 ASN B O 1
ATOM 3925 N N . PRO B 1 189 ? 5.039 27.094 4.594 1 96.69 189 PRO B N 1
ATOM 3926 C CA . PRO B 1 189 ? 6.137 27.672 3.818 1 96.69 189 PRO B CA 1
ATOM 3927 C C . PRO B 1 189 ? 6.844 28.812 4.551 1 96.69 189 PRO B C 1
ATOM 3929 O O . PRO B 1 189 ? 7.969 29.172 4.203 1 96.69 189 PRO B O 1
ATOM 3932 N N . ALA B 1 190 ? 6.234 29.406 5.57 1 96.75 190 ALA B N 1
ATOM 3933 C CA . ALA B 1 190 ? 6.828 30.5 6.332 1 96.75 190 ALA B CA 1
ATOM 3934 C C . ALA B 1 190 ? 7.816 29.969 7.367 1 96.75 190 ALA B C 1
ATOM 3936 O O . ALA B 1 190 ? 8.625 30.719 7.91 1 96.75 190 ALA B O 1
ATOM 3937 N N . GLU B 1 191 ? 7.664 28.656 7.719 1 95.56 191 GLU B N 1
ATOM 3938 C CA . GLU B 1 191 ? 8.516 28.016 8.711 1 95.56 191 GLU B CA 1
ATOM 3939 C C . GLU B 1 191 ? 8.547 28.797 10.016 1 95.56 191 GLU B C 1
ATOM 3941 O O . GLU B 1 191 ? 9.625 29.109 10.531 1 95.56 191 GLU B O 1
ATOM 3946 N N . PRO B 1 192 ? 7.418 29.031 10.555 1 97.19 192 PRO B N 1
ATOM 3947 C CA . PRO B 1 192 ? 7.406 29.797 11.789 1 97.19 192 PRO B CA 1
ATOM 3948 C C . PRO B 1 192 ? 8.242 29.156 12.898 1 97.19 192 PRO B C 1
ATOM 3950 O O . PRO B 1 192 ? 8.375 27.938 12.945 1 97.19 192 PRO B O 1
ATOM 3953 N N . GLY B 1 193 ? 8.719 29.953 13.781 1 97.38 193 GLY B N 1
ATOM 3954 C CA . GLY B 1 193 ? 9.609 29.5 14.836 1 97.38 193 GLY B CA 1
ATOM 3955 C C . GLY B 1 193 ? 8.898 28.703 15.914 1 97.38 193 GLY B C 1
ATOM 3956 O O . GLY B 1 193 ? 9.539 28.016 16.719 1 97.38 193 GLY B O 1
ATOM 3957 N N . ALA B 1 194 ? 7.598 28.75 15.906 1 98.56 194 ALA B N 1
ATOM 3958 C CA . ALA B 1 194 ? 6.82 28.031 16.922 1 98.56 194 ALA B CA 1
ATOM 3959 C C . ALA B 1 194 ? 5.57 27.406 16.312 1 98.56 194 ALA B C 1
ATOM 3961 O O . ALA B 1 194 ? 5.102 27.844 15.25 1 98.56 194 ALA B O 1
ATOM 3962 N N . GLN B 1 195 ? 5.098 26.375 17.016 1 98.62 195 GLN B N 1
ATOM 3963 C CA . GLN B 1 195 ? 3.883 25.734 16.547 1 98.62 195 GLN B CA 1
ATOM 3964 C C . GLN B 1 195 ? 3.102 25.109 17.703 1 98.62 195 GLN B C 1
ATOM 3966 O O . GLN B 1 195 ? 3.691 24.547 18.625 1 98.62 195 GLN B O 1
ATOM 3971 N N . ALA B 1 196 ? 1.864 25.312 17.734 1 98.69 196 ALA B N 1
ATOM 3972 C CA . ALA B 1 196 ? 0.902 24.516 18.484 1 98.69 196 ALA B CA 1
ATOM 3973 C C . ALA B 1 196 ? 0.075 23.625 17.562 1 98.69 196 ALA B C 1
ATOM 3975 O O . ALA B 1 196 ? -0.711 24.125 16.766 1 98.69 196 ALA B O 1
ATOM 3976 N N . VAL B 1 197 ? 0.278 22.328 17.688 1 98.25 197 VAL B N 1
ATOM 3977 C CA . VAL B 1 197 ? -0.323 21.484 16.672 1 98.25 197 VAL B CA 1
ATOM 3978 C C . VAL B 1 197 ? -1.026 20.297 17.328 1 98.25 197 VAL B C 1
ATOM 3980 O O . VAL B 1 197 ? -0.417 19.562 18.109 1 98.25 197 VAL B O 1
ATOM 3983 N N . GLY B 1 198 ? -2.316 20.156 17.047 1 97.88 198 GLY B N 1
ATOM 3984 C CA . GLY B 1 198 ? -3.08 18.984 17.438 1 97.88 198 GLY B CA 1
ATOM 3985 C C . GLY B 1 198 ? -2.975 17.844 16.438 1 97.88 198 GLY B C 1
ATOM 3986 O O . GLY B 1 198 ? -3.033 18.078 15.219 1 97.88 198 GLY B O 1
ATOM 3987 N N . VAL B 1 199 ? -2.797 16.641 16.938 1 98.06 199 VAL B N 1
ATOM 3988 C CA . VAL B 1 199 ? -2.66 15.461 16.094 1 98.06 199 VAL B CA 1
ATOM 3989 C C . VAL B 1 199 ? -3.703 14.422 16.484 1 98.06 199 VAL B C 1
ATOM 3991 O O . VAL B 1 199 ? -3.705 13.93 17.609 1 98.06 199 VAL B O 1
ATOM 3994 N N . ALA B 1 200 ? -4.539 14.078 15.547 1 95.81 200 ALA B N 1
ATOM 3995 C CA . ALA B 1 200 ? -5.617 13.133 15.836 1 95.81 200 ALA B CA 1
ATOM 3996 C C . ALA B 1 200 ? -5.086 11.703 15.922 1 95.81 200 ALA B C 1
ATOM 3998 O O . ALA B 1 200 ? -5.527 10.922 16.766 1 95.81 200 ALA B O 1
ATOM 3999 N N . ASP B 1 201 ? -4.172 11.391 15.023 1 96.12 201 ASP B N 1
ATOM 4000 C CA . ASP B 1 201 ? -3.633 10.039 14.93 1 96.12 201 ASP B CA 1
ATOM 4001 C C . ASP B 1 201 ? -2.656 9.766 16.078 1 96.12 201 ASP B C 1
ATOM 4003 O O . ASP B 1 201 ? -1.552 10.312 16.094 1 96.12 201 ASP B O 1
ATOM 4007 N N . ALA B 1 202 ? -3.027 8.859 16.953 1 96.81 202 ALA B N 1
ATOM 4008 C CA . ALA B 1 202 ? -2.238 8.555 18.156 1 96.81 202 ALA B CA 1
ATOM 4009 C C . ALA B 1 202 ? -0.861 8.016 17.766 1 96.81 202 ALA B C 1
ATOM 4011 O O . ALA B 1 202 ? 0.124 8.273 18.469 1 96.81 202 ALA B O 1
ATOM 4012 N N . ARG B 1 203 ? -0.786 7.32 16.656 1 95.75 203 ARG B N 1
ATOM 4013 C CA . ARG B 1 203 ? 0.477 6.742 16.203 1 95.75 203 ARG B CA 1
ATOM 4014 C C . ARG B 1 203 ? 1.444 7.828 15.75 1 95.75 203 ARG B C 1
ATOM 4016 O O . ARG B 1 203 ? 2.656 7.711 15.945 1 95.75 203 ARG B O 1
ATOM 4023 N N . LEU B 1 204 ? 0.94 8.883 15.203 1 98 204 LEU B N 1
ATOM 4024 C CA . LEU B 1 204 ? 1.776 9.852 14.5 1 98 204 LEU B CA 1
ATOM 4025 C C . LEU B 1 204 ? 2.1 11.047 15.391 1 98 204 LEU B C 1
ATOM 4027 O O . LEU B 1 204 ? 3.021 11.812 15.102 1 98 204 LEU B O 1
ATOM 4031 N N . ALA B 1 205 ? 1.375 11.18 16.516 1 98.19 205 ALA B N 1
ATOM 4032 C CA . ALA B 1 205 ? 1.588 12.328 17.391 1 98.19 205 ALA B CA 1
ATOM 4033 C C . ALA B 1 205 ? 3.037 12.391 17.875 1 98.19 205 ALA B C 1
ATOM 4035 O O . ALA B 1 205 ? 3.697 13.422 17.734 1 98.19 205 ALA B O 1
ATOM 4036 N N . PRO B 1 206 ? 3.604 11.273 18.359 1 98.12 206 PRO B N 1
ATOM 4037 C CA . PRO B 1 206 ? 5.008 11.336 18.766 1 98.12 206 PRO B CA 1
ATOM 4038 C C . PRO B 1 206 ? 5.953 11.578 17.594 1 98.12 206 PRO B C 1
ATOM 4040 O O . PRO B 1 206 ? 7.008 12.195 17.766 1 98.12 206 PRO B O 1
ATOM 4043 N N . VAL B 1 207 ? 5.621 11.102 16.391 1 98.5 207 VAL B N 1
ATOM 4044 C CA . VAL B 1 207 ? 6.43 11.312 15.195 1 98.5 207 VAL B CA 1
ATOM 4045 C C . VAL B 1 207 ? 6.465 12.805 14.852 1 98.5 207 VAL B C 1
ATOM 4047 O O . VAL B 1 207 ? 7.535 13.367 14.602 1 98.5 207 VAL B O 1
ATOM 4050 N N . VAL B 1 208 ? 5.312 13.445 14.891 1 98.56 208 VAL B N 1
ATOM 4051 C CA . VAL B 1 208 ? 5.203 14.875 14.625 1 98.56 208 VAL B CA 1
ATOM 4052 C C . VAL B 1 208 ? 6.039 15.648 15.641 1 98.56 208 VAL B C 1
ATOM 4054 O O . VAL B 1 208 ? 6.789 16.562 15.273 1 98.56 208 VAL B O 1
ATOM 4057 N N . ALA B 1 209 ? 5.941 15.258 16.891 1 98.44 209 ALA B N 1
ATOM 4058 C CA . ALA B 1 209 ? 6.691 15.922 17.953 1 98.44 209 ALA B CA 1
ATOM 4059 C C . ALA B 1 209 ? 8.195 15.82 17.719 1 98.44 209 ALA B C 1
ATOM 4061 O O . ALA B 1 209 ? 8.914 16.812 17.828 1 98.44 209 ALA B O 1
ATOM 4062 N N . GLN B 1 210 ? 8.617 14.656 17.375 1 98.06 210 GLN B N 1
ATOM 4063 C CA . GLN B 1 210 ? 10.047 14.453 17.156 1 98.06 210 GLN B CA 1
ATOM 4064 C C . GLN B 1 210 ? 10.539 15.219 15.938 1 98.06 210 GLN B C 1
ATOM 4066 O O . GLN B 1 210 ? 11.656 15.742 15.938 1 98.06 210 GLN B O 1
ATOM 4071 N N . VAL B 1 211 ? 9.766 15.25 14.922 1 97.81 211 VAL B N 1
ATOM 4072 C CA . VAL B 1 211 ? 10.125 16 13.727 1 97.81 211 VAL B CA 1
ATOM 4073 C C . VAL B 1 211 ? 10.344 17.469 14.094 1 97.81 211 VAL B C 1
ATOM 4075 O O . VAL B 1 211 ? 11.328 18.078 13.672 1 97.81 211 VAL B O 1
ATOM 4078 N N . LEU B 1 212 ? 9.453 18.047 14.828 1 97.69 212 LEU B N 1
ATOM 4079 C CA . LEU B 1 212 ? 9.57 19.438 15.234 1 97.69 212 LEU B CA 1
ATOM 4080 C C . LEU B 1 212 ? 10.781 19.641 16.141 1 97.69 212 LEU B C 1
ATOM 4082 O O . LEU B 1 212 ? 11.484 20.641 16.031 1 97.69 212 LEU B O 1
ATOM 4086 N N . ALA B 1 213 ? 11 18.719 17.047 1 97.06 213 ALA B N 1
ATOM 4087 C CA . ALA B 1 213 ? 12.18 18.781 17.891 1 97.06 213 ALA B CA 1
ATOM 4088 C C . ALA B 1 213 ? 13.461 18.766 17.062 1 97.06 213 ALA B C 1
ATOM 4090 O O . ALA B 1 213 ? 14.367 19.562 17.312 1 97.06 213 ALA B O 1
ATOM 4091 N N . ASP B 1 214 ? 13.492 17.875 16.109 1 96.12 214 ASP B N 1
ATOM 4092 C CA . ASP B 1 214 ? 14.664 17.734 15.25 1 96.12 214 ASP B CA 1
ATOM 4093 C C . ASP B 1 214 ? 14.93 19.016 14.469 1 96.12 214 ASP B C 1
ATOM 4095 O O . ASP B 1 214 ? 16.078 19.359 14.18 1 96.12 214 ASP B O 1
ATOM 4099 N N . ARG B 1 215 ? 13.875 19.766 14.227 1 94.56 215 ARG B N 1
ATOM 4100 C CA . ARG B 1 215 ? 13.977 21 13.453 1 94.56 215 ARG B CA 1
ATOM 4101 C C . ARG B 1 215 ? 14.297 22.188 14.352 1 94.56 215 ARG B C 1
ATOM 4103 O O . ARG B 1 215 ? 14.594 23.281 13.867 1 94.56 215 ARG B O 1
ATOM 4110 N N . GLY B 1 216 ? 14.18 21.969 15.609 1 94.94 216 GLY B N 1
ATOM 4111 C CA . GLY B 1 216 ? 14.445 23.031 16.562 1 94.94 216 GLY B CA 1
ATOM 4112 C C . GLY B 1 216 ? 13.273 23.984 16.734 1 94.94 216 GLY B C 1
ATOM 4113 O O . GLY B 1 216 ? 13.438 25.094 17.25 1 94.94 216 GLY B O 1
ATOM 4114 N N . THR B 1 217 ? 12.133 23.625 16.312 1 96.69 217 THR B N 1
ATOM 4115 C CA . THR B 1 217 ? 10.93 24.438 16.422 1 96.69 217 THR B CA 1
ATOM 4116 C C . THR B 1 217 ? 10.375 24.406 17.844 1 96.69 217 THR B C 1
ATOM 4118 O O . THR B 1 217 ? 10.227 23.328 18.438 1 96.69 217 THR B O 1
ATOM 4121 N N . ARG B 1 218 ? 10.133 25.547 18.406 1 98.06 218 ARG B N 1
ATOM 4122 C CA . ARG B 1 218 ? 9.391 25.578 19.672 1 98.06 218 ARG B CA 1
ATOM 4123 C C . ARG B 1 218 ? 7.945 25.141 19.453 1 98.06 218 ARG B C 1
ATOM 4125 O O . ARG B 1 218 ? 7.25 25.672 18.594 1 98.06 218 ARG B O 1
ATOM 4132 N N . ALA B 1 219 ? 7.527 24.094 20.312 1 98.5 219 ALA B N 1
ATOM 4133 C CA . ALA B 1 219 ? 6.199 23.609 19.953 1 98.5 219 ALA B CA 1
ATOM 4134 C C . ALA B 1 219 ? 5.539 22.906 21.141 1 98.5 219 ALA B C 1
ATOM 4136 O O . ALA B 1 219 ? 6.223 22.453 22.062 1 98.5 219 ALA B O 1
ATOM 4137 N N . LEU B 1 220 ? 4.277 22.938 21.125 1 98.81 220 LEU B N 1
ATOM 4138 C CA . LEU B 1 220 ? 3.438 21.984 21.844 1 98.81 220 LEU B CA 1
ATOM 4139 C C . LEU B 1 220 ? 2.648 21.109 20.859 1 98.81 220 LEU B C 1
ATOM 4141 O O . LEU B 1 220 ? 1.862 21.625 20.062 1 98.81 220 LEU B O 1
ATOM 4145 N N . VAL B 1 221 ? 2.92 19.812 20.906 1 98.81 221 VAL B N 1
ATOM 4146 C CA . VAL B 1 221 ? 2.119 18.828 20.188 1 98.81 221 VAL B CA 1
ATOM 4147 C C . VAL B 1 221 ? 1.146 18.141 21.156 1 98.81 221 VAL B C 1
ATOM 4149 O O . VAL B 1 221 ? 1.53 17.734 22.25 1 98.81 221 VAL B O 1
ATOM 4152 N N . PHE B 1 222 ? -0.088 18.078 20.734 1 98.69 222 PHE B N 1
ATOM 4153 C CA . PHE B 1 222 ? -1.022 17.516 21.703 1 98.69 222 PHE B CA 1
ATOM 4154 C C . PHE B 1 222 ? -2.109 16.719 21 1 98.69 222 PHE B C 1
ATOM 4156 O O . PHE B 1 222 ? -2.324 16.875 19.797 1 98.69 222 PHE B O 1
ATOM 4163 N N . ARG B 1 223 ? -2.746 15.859 21.703 1 98.19 223 ARG B N 1
ATOM 4164 C CA . ARG B 1 223 ? -3.891 15.039 21.328 1 98.19 223 ARG B CA 1
ATOM 4165 C C . ARG B 1 223 ? -4.809 14.789 22.516 1 98.19 223 ARG B C 1
ATOM 4167 O O . ARG B 1 223 ? -4.352 14.352 23.578 1 98.19 223 ARG B O 1
ATOM 4174 N N . GLY B 1 224 ? -6.09 15.141 22.297 1 98 224 GLY B N 1
ATOM 4175 C CA . GLY B 1 224 ? -7.035 14.711 23.312 1 98 224 GLY B CA 1
ATOM 4176 C C . GLY B 1 224 ? -7.098 13.203 23.469 1 98 224 GLY B C 1
ATOM 4177 O O . GLY B 1 224 ? -7.055 12.469 22.484 1 98 224 GLY B O 1
ATOM 4178 N N . ASP B 1 225 ? -7.18 12.766 24.719 1 97.56 225 ASP B N 1
ATOM 4179 C CA . ASP B 1 225 ? -7.262 11.328 24.938 1 97.56 225 ASP B CA 1
ATOM 4180 C C . ASP B 1 225 ? -8.602 10.773 24.453 1 97.56 225 ASP B C 1
ATOM 4182 O O . ASP B 1 225 ? -8.797 9.562 24.406 1 97.56 225 ASP B O 1
ATOM 4186 N N . ASP B 1 226 ? -9.484 11.688 24.094 1 96.06 226 ASP B N 1
ATOM 4187 C CA . ASP B 1 226 ? -10.727 11.312 23.438 1 96.06 226 ASP B CA 1
ATOM 4188 C C . ASP B 1 226 ? -10.555 11.289 21.922 1 96.06 226 ASP B C 1
ATOM 4190 O O . ASP B 1 226 ? -11.516 11.039 21.188 1 96.06 226 ASP B O 1
ATOM 4194 N N . GLY B 1 227 ? -9.391 11.633 21.359 1 95.5 227 GLY B N 1
ATOM 4195 C CA . GLY B 1 227 ? -9.102 11.57 19.922 1 95.5 227 GLY B CA 1
ATOM 4196 C C . GLY B 1 227 ? -9.133 12.93 19.25 1 95.5 227 GLY B C 1
ATOM 4197 O O . GLY B 1 227 ? -8.805 13.047 18.078 1 95.5 227 GLY B O 1
ATOM 4198 N N . LEU B 1 228 ? -9.461 13.922 20 1 95 228 LEU B N 1
ATOM 4199 C CA . LEU B 1 228 ? -9.555 15.273 19.438 1 95 228 LEU B CA 1
ATOM 4200 C C . LEU B 1 228 ? -8.172 15.789 19.047 1 95 228 LEU B C 1
ATOM 4202 O O . LEU B 1 228 ? -7.203 15.609 19.797 1 95 228 LEU B O 1
ATOM 4206 N N . ASP B 1 229 ? -8.016 16.438 17.828 1 96.19 229 ASP B N 1
ATOM 4207 C CA . ASP B 1 229 ? -6.754 17.047 17.438 1 96.19 229 ASP B CA 1
ATOM 4208 C C . ASP B 1 229 ? -6.637 18.469 18 1 96.19 229 ASP B C 1
ATOM 4210 O O . ASP B 1 229 ? -6.246 19.391 17.297 1 96.19 229 ASP B O 1
ATOM 4214 N N . GLU B 1 230 ? -7.098 18.672 19.188 1 94.31 230 GLU B N 1
ATOM 4215 C CA . GLU B 1 230 ? -7.004 19.844 20.047 1 94.31 230 GLU B CA 1
ATOM 4216 C C . GLU B 1 230 ? -6.785 19.453 21.5 1 94.31 230 GLU B C 1
ATOM 4218 O O . GLU B 1 230 ? -6.965 18.297 21.875 1 94.31 230 GLU B O 1
ATOM 4223 N N . LEU B 1 231 ? -6.27 20.422 22.312 1 97.12 231 LEU B N 1
ATOM 4224 C CA . LEU B 1 231 ? -6.434 20.203 23.734 1 97.12 231 LEU B CA 1
ATOM 4225 C C . LEU B 1 231 ? -7.91 20.078 24.109 1 97.12 231 LEU B C 1
ATOM 4227 O O . LEU B 1 231 ? -8.664 21.047 24 1 97.12 231 LEU B O 1
ATOM 4231 N N . THR B 1 232 ? -8.266 18.875 24.516 1 97.31 232 THR B N 1
ATOM 4232 C CA . THR B 1 232 ? -9.688 18.641 24.734 1 97.31 232 THR B CA 1
ATOM 4233 C C . THR B 1 232 ? -10.141 19.219 26.078 1 97.31 232 THR B C 1
ATOM 4235 O O . THR B 1 232 ? -9.414 19.156 27.062 1 97.31 232 THR B O 1
ATOM 4238 N N . PRO B 1 233 ? -11.312 19.875 26.078 1 97.69 233 PRO B N 1
ATOM 4239 C CA . PRO B 1 233 ? -11.891 20.344 27.344 1 97.69 233 PRO B CA 1
ATOM 4240 C C . PRO B 1 233 ? -12.719 19.266 28.031 1 97.69 233 PRO B C 1
ATOM 4242 O O . PRO B 1 233 ? -13.297 19.516 29.094 1 97.69 233 PRO B O 1
ATOM 4245 N N . THR B 1 234 ? -12.836 18.078 27.469 1 97.12 234 THR B N 1
ATOM 4246 C CA . THR B 1 234 ? -13.805 17.094 27.938 1 97.12 234 THR B CA 1
ATOM 4247 C C . THR B 1 234 ? -13.125 16.047 28.797 1 97.12 234 THR B C 1
ATOM 4249 O O . THR B 1 234 ? -13.766 15.438 29.672 1 97.12 234 THR B O 1
ATOM 4252 N N . THR B 1 235 ? -11.93 15.75 28.547 1 97.38 235 THR B N 1
ATOM 4253 C CA . THR B 1 235 ? -11.109 14.789 29.281 1 97.38 235 THR B CA 1
ATOM 4254 C C . THR B 1 235 ? -9.633 15.164 29.203 1 97.38 235 THR B C 1
ATOM 4256 O O . THR B 1 235 ? -9.297 16.297 28.875 1 97.38 235 THR B O 1
ATOM 4259 N N . THR B 1 236 ? -8.75 14.305 29.5 1 98.31 236 THR B N 1
ATOM 4260 C CA . THR B 1 236 ? -7.32 14.602 29.516 1 98.31 236 THR B CA 1
ATOM 4261 C C . THR B 1 236 ? -6.738 14.594 28.109 1 98.31 236 THR B C 1
ATOM 4263 O O . THR B 1 236 ? -7.344 14.047 27.188 1 98.31 236 THR B O 1
ATOM 4266 N N . SER B 1 237 ? -5.691 15.312 27.938 1 98.69 237 SER B N 1
ATOM 4267 C CA . SER B 1 237 ? -4.895 15.312 26.719 1 98.69 237 SER B CA 1
ATOM 4268 C C . SER B 1 237 ? -3.447 14.922 27.016 1 98.69 237 SER B C 1
ATOM 4270 O O . SER B 1 237 ? -2.975 15.055 28.141 1 98.69 237 SER B O 1
ATOM 4272 N N . THR B 1 238 ? -2.824 14.367 26.031 1 98.81 238 THR B N 1
ATOM 4273 C CA . THR B 1 238 ? -1.381 14.164 26.062 1 98.81 238 THR B CA 1
ATOM 4274 C C . THR B 1 238 ? -0.669 15.289 25.312 1 98.81 238 THR B C 1
ATOM 4276 O O . THR B 1 238 ? -1.077 15.656 24.203 1 98.81 238 THR B O 1
ATOM 4279 N N . ILE B 1 239 ? 0.393 15.852 25.969 1 98.81 239 ILE B N 1
ATOM 4280 C CA . ILE B 1 239 ? 1.137 16.953 25.359 1 98.81 239 ILE B CA 1
ATOM 4281 C C . ILE B 1 239 ? 2.611 16.578 25.25 1 98.81 239 ILE B C 1
ATOM 4283 O O . ILE B 1 239 ? 3.203 16.047 26.188 1 98.81 239 ILE B O 1
ATOM 4287 N N . TRP B 1 240 ? 3.188 16.688 24.094 1 98.75 240 TRP B N 1
ATOM 4288 C CA . TRP B 1 240 ? 4.633 16.656 23.875 1 98.75 240 TRP B CA 1
ATOM 4289 C C . TRP B 1 240 ? 5.207 18.078 23.859 1 98.75 240 TRP B C 1
ATOM 4291 O O . TRP B 1 240 ? 4.762 18.922 23.094 1 98.75 240 TRP B O 1
ATOM 4301 N N . VAL B 1 241 ? 6.16 18.328 24.703 1 98.69 241 VAL B N 1
ATOM 4302 C CA . VAL B 1 241 ? 6.699 19.656 24.953 1 98.69 241 VAL B CA 1
ATOM 4303 C C . VAL B 1 241 ? 8.055 19.797 24.25 1 98.69 241 VAL B C 1
ATOM 4305 O O . VAL B 1 241 ? 8.984 19.047 24.547 1 98.69 241 VAL B O 1
ATOM 4308 N N . ILE B 1 242 ? 8.148 20.828 23.391 1 97.88 242 ILE B N 1
ATOM 4309 C CA . ILE B 1 242 ? 9.375 21.047 22.609 1 97.88 242 ILE B CA 1
ATOM 4310 C C . ILE B 1 242 ? 9.906 22.453 22.859 1 97.88 242 ILE B C 1
ATOM 4312 O O . ILE B 1 242 ? 9.414 23.422 22.281 1 97.88 242 ILE B O 1
ATOM 4316 N N . PRO B 1 243 ? 10.836 22.656 23.609 1 95.25 243 PRO B N 1
ATOM 4317 C CA . PRO B 1 243 ? 11.352 23.984 23.953 1 95.25 243 PRO B CA 1
ATOM 4318 C C . PRO B 1 243 ? 12.039 24.672 22.766 1 95.25 243 PRO B C 1
ATOM 4320 O O . PRO B 1 243 ? 12.156 25.906 22.75 1 95.25 243 PRO B O 1
ATOM 4323 N N . GLY B 1 244 ? 12.398 24.047 21.781 1 88.31 244 GLY B N 1
ATOM 4324 C CA . GLY B 1 244 ? 13.148 24.625 20.672 1 88.31 244 GLY B CA 1
ATOM 4325 C C . GLY B 1 244 ? 14.648 24.562 20.875 1 88.31 244 GLY B C 1
ATOM 4326 O O . GLY B 1 244 ? 15.125 24 21.859 1 88.31 244 GLY B O 1
ATOM 4327 N N . GLY B 1 245 ? 15.367 25 19.922 1 82.12 245 GLY B N 1
ATOM 4328 C CA . GLY B 1 245 ? 16.812 25 19.969 1 82.12 245 GLY B CA 1
ATOM 4329 C C . GLY B 1 245 ? 17.453 24.797 18.609 1 82.12 245 GLY B C 1
ATOM 4330 O O . GLY B 1 245 ? 16.859 25.141 17.578 1 82.12 245 GLY B O 1
ATOM 4331 N N . GLN B 1 246 ? 18.625 24.578 18.734 1 73.19 246 GLN B N 1
ATOM 4332 C CA . GLN B 1 246 ? 19.359 24.391 17.484 1 73.19 246 GLN B CA 1
ATOM 4333 C C . GLN B 1 246 ? 18.922 23.094 16.797 1 73.19 246 GLN B C 1
ATOM 4335 O O . GLN B 1 246 ? 18.781 22.062 17.438 1 73.19 246 GLN B O 1
ATOM 4340 N N . PRO B 1 247 ? 18.453 23.406 15.57 1 72.19 247 PRO B N 1
ATOM 4341 C CA . PRO B 1 247 ? 18.109 22.188 14.828 1 72.19 247 PRO B CA 1
ATOM 4342 C C . PRO B 1 247 ? 19.219 21.141 14.867 1 72.19 247 PRO B C 1
ATOM 4344 O O . PRO B 1 247 ? 20.391 21.469 14.992 1 72.19 247 PRO B O 1
ATOM 4347 N N . SER B 1 248 ? 18.797 20.062 15.078 1 58.38 248 SER B N 1
ATOM 4348 C CA . SER B 1 248 ? 19.797 19 15.031 1 58.38 248 SER B CA 1
ATOM 4349 C C . SER B 1 248 ? 20.516 19 13.695 1 58.38 248 SER B C 1
ATOM 4351 O O . SER B 1 248 ? 19.969 19.391 12.672 1 58.38 248 SER B O 1
ATOM 4353 N N . ALA B 1 249 ? 21.734 19.453 13.594 1 43.66 249 ALA B N 1
ATOM 4354 C CA . ALA B 1 249 ? 22.531 19.359 12.375 1 43.66 249 ALA B CA 1
ATOM 4355 C C . ALA B 1 249 ? 22.062 18.219 11.484 1 43.66 249 ALA B C 1
ATOM 4357 O O . ALA B 1 249 ? 22.438 17.062 11.695 1 43.66 249 ALA B O 1
ATOM 4358 N N . ALA B 1 250 ? 20.938 18.062 11.148 1 43.34 250 ALA B N 1
ATOM 4359 C CA . ALA B 1 250 ? 20.797 17.062 10.094 1 43.34 250 ALA B CA 1
ATOM 4360 C C . ALA B 1 250 ? 21.812 17.312 8.977 1 43.34 250 ALA B C 1
ATOM 4362 O O . ALA B 1 250 ? 21.906 16.516 8.039 1 43.34 250 ALA B O 1
ATOM 4363 N N . GLY B 1 251 ? 22 18.484 8.477 1 35.62 251 GLY B N 1
ATOM 4364 C CA . GLY B 1 251 ? 22.969 18.531 7.395 1 35.62 251 GLY B CA 1
ATOM 4365 C C . GLY B 1 251 ? 24.281 17.859 7.738 1 35.62 251 GLY B C 1
ATOM 4366 O O . GLY B 1 251 ? 25.141 17.656 6.867 1 35.62 251 GLY B O 1
ATOM 4367 N N . GLU B 1 252 ? 24.922 18.234 8.797 1 33.94 252 GLU B N 1
ATOM 4368 C CA . GLU B 1 252 ? 26.188 17.5 8.844 1 33.94 252 GLU B CA 1
ATOM 4369 C C . GLU B 1 252 ? 25.953 16 8.992 1 33.94 252 GLU B C 1
ATOM 4371 O O . GLU B 1 252 ? 26.031 15.258 8.016 1 33.94 252 GLU B O 1
ATOM 4376 N N . ALA B 1 253 ? 26.656 15.305 10.242 1 31.56 253 ALA B N 1
ATOM 4377 C CA . ALA B 1 253 ? 26.812 13.852 10.258 1 31.56 253 ALA B CA 1
ATOM 4378 C C . ALA B 1 253 ? 25.469 13.156 10.336 1 31.56 253 ALA B C 1
ATOM 4380 O O . ALA B 1 253 ? 24.547 13.656 10.992 1 31.56 253 ALA B O 1
ATOM 4381 N N . ALA B 1 254 ? 24.938 12.227 9.539 1 34.06 254 ALA B N 1
ATOM 4382 C CA . ALA B 1 254 ? 24.172 10.992 9.414 1 34.06 254 ALA B CA 1
ATOM 4383 C C . ALA B 1 254 ? 23.859 10.391 10.781 1 34.06 254 ALA B C 1
ATOM 4385 O O . ALA B 1 254 ? 24.781 10.008 11.516 1 34.06 254 ALA B O 1
ATOM 4386 N N . GLY B 1 255 ? 22.672 10.836 11.703 1 48.19 255 GLY B N 1
ATOM 4387 C CA . GLY B 1 255 ? 22.297 9.953 12.789 1 48.19 255 GLY B CA 1
ATOM 4388 C C . GLY B 1 255 ? 21.781 10.703 14.008 1 48.19 255 GLY B C 1
ATOM 4389 O O . GLY B 1 255 ? 21.344 10.086 14.977 1 48.19 255 GLY B O 1
ATOM 4390 N N . GLN B 1 256 ? 22.203 12.094 14.289 1 55.41 256 GLN B N 1
ATOM 4391 C CA . GLN B 1 256 ? 21.906 12.469 15.672 1 55.41 256 GLN B CA 1
ATOM 4392 C C . GLN B 1 256 ? 20.5 13.055 15.797 1 55.41 256 GLN B C 1
ATOM 4394 O O . GLN B 1 256 ? 20.188 14.062 15.172 1 55.41 256 GLN B O 1
ATOM 4399 N N . THR B 1 257 ? 19.484 12.422 16.125 1 75.19 257 THR B N 1
ATOM 4400 C CA . THR B 1 257 ? 18.125 12.773 16.516 1 75.19 257 THR B CA 1
ATOM 4401 C C . THR B 1 257 ? 18.125 13.453 17.891 1 75.19 257 THR B C 1
ATOM 4403 O O . THR B 1 257 ? 18.922 13.109 18.766 1 75.19 257 THR B O 1
ATOM 4406 N N . ALA B 1 258 ? 17.453 14.773 17.875 1 82.75 258 ALA B N 1
ATOM 4407 C CA . ALA B 1 258 ? 17.25 15.422 19.172 1 82.75 258 ALA B CA 1
ATOM 4408 C C . ALA B 1 258 ? 16.688 14.438 20.188 1 82.75 258 ALA B C 1
ATOM 4410 O O . ALA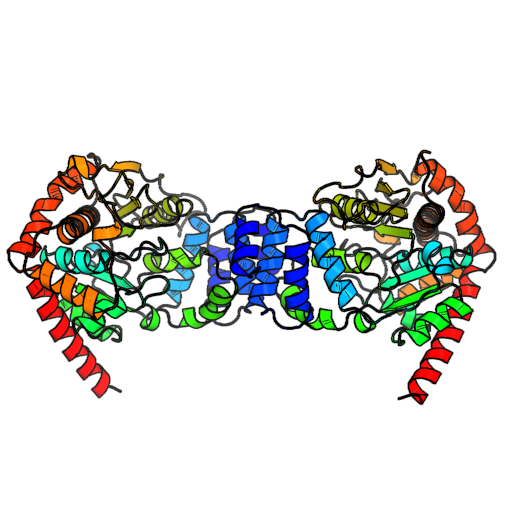 B 1 258 ? 16.203 13.359 19.828 1 82.75 258 ALA B O 1
ATOM 4411 N N . ALA B 1 259 ? 16.906 14.828 21.453 1 86.5 259 ALA B N 1
ATOM 4412 C CA . ALA B 1 259 ? 16.281 14.039 22.516 1 86.5 259 ALA B CA 1
ATOM 4413 C C . ALA B 1 259 ? 14.766 13.992 22.359 1 86.5 259 ALA B C 1
ATOM 4415 O O . ALA B 1 259 ? 14.164 14.953 21.859 1 86.5 259 ALA B O 1
ATOM 4416 N N . PRO B 1 260 ? 14.195 12.891 22.734 1 92.19 260 PRO B N 1
ATOM 4417 C CA . PRO B 1 260 ? 12.734 12.789 22.656 1 92.19 260 PRO B CA 1
ATOM 4418 C C . PRO B 1 260 ? 12.023 13.844 23.5 1 92.19 260 PRO B C 1
ATOM 4420 O O . PRO B 1 260 ? 12.453 14.125 24.625 1 92.19 260 PRO B O 1
ATOM 4423 N N . PRO B 1 261 ? 11.023 14.422 22.891 1 96.56 261 PRO B N 1
ATOM 4424 C CA . PRO B 1 261 ? 10.289 15.445 23.656 1 96.56 261 PRO B CA 1
ATOM 4425 C C . PRO B 1 261 ? 9.688 14.898 24.938 1 96.56 261 PRO B C 1
ATOM 4427 O O . PRO B 1 261 ? 9.297 13.734 25 1 96.56 261 PRO B O 1
ATOM 4430 N N . ARG B 1 262 ? 9.664 15.805 25.875 1 97.06 262 ARG B N 1
ATOM 4431 C CA . ARG B 1 262 ? 8.977 15.492 27.125 1 97.06 262 ARG B CA 1
ATOM 4432 C C . ARG B 1 262 ? 7.477 15.352 26.906 1 97.06 262 ARG B C 1
ATOM 4434 O O . ARG B 1 262 ? 6.879 16.141 26.172 1 97.06 262 ARG B O 1
ATOM 4441 N N . ARG B 1 263 ? 6.918 14.25 27.453 1 98.19 263 ARG B N 1
ATOM 4442 C CA . ARG B 1 263 ? 5.488 13.969 27.359 1 98.19 263 ARG B CA 1
ATOM 4443 C C . ARG B 1 263 ? 4.789 14.227 28.688 1 98.19 263 ARG B C 1
ATOM 4445 O O . ARG B 1 263 ? 5.238 13.75 29.734 1 98.19 263 ARG B O 1
ATOM 4452 N N . GLU B 1 264 ? 3.715 15 28.688 1 98.56 264 GLU B N 1
ATOM 4453 C CA . GLU B 1 264 ? 2.953 15.305 29.891 1 98.56 264 GLU B CA 1
ATOM 4454 C C . GLU B 1 264 ? 1.455 15.125 29.656 1 98.56 264 GLU B C 1
ATOM 4456 O O . GLU B 1 264 ? 0.979 15.227 28.531 1 98.56 264 GLU B O 1
ATOM 4461 N N . GLN B 1 265 ? 0.779 14.797 30.75 1 98.44 265 GLN B N 1
ATOM 4462 C CA . GLN B 1 265 ? -0.68 14.781 30.719 1 98.44 265 GLN B CA 1
ATOM 4463 C C . GLN B 1 265 ? -1.252 16.125 31.141 1 98.44 265 GLN B C 1
ATOM 4465 O O . GLN B 1 265 ? -0.737 16.766 32.062 1 98.44 265 GLN B O 1
ATOM 4470 N N . PHE B 1 266 ? -2.289 16.516 30.5 1 98.62 266 PHE B N 1
ATOM 4471 C CA . PHE B 1 266 ? -2.965 17.766 30.812 1 98.62 266 PHE B CA 1
ATOM 4472 C C . PHE B 1 266 ? -4.441 17.531 31.094 1 98.62 266 PHE B C 1
ATOM 4474 O O . PHE B 1 266 ? -5.148 16.906 30.297 1 98.62 266 PHE B O 1
ATOM 4481 N N . ASP B 1 267 ? -4.859 17.953 32.188 1 98.56 267 ASP B N 1
ATOM 4482 C CA . ASP B 1 267 ? -6.273 17.938 32.562 1 98.56 267 ASP B CA 1
ATOM 4483 C C . ASP B 1 267 ? -6.863 19.344 32.562 1 98.56 267 ASP B C 1
ATOM 4485 O O . ASP B 1 267 ? -6.484 20.172 33.406 1 98.56 267 ASP B O 1
ATOM 4489 N N . PRO B 1 268 ? -7.781 19.609 31.641 1 98.25 268 PRO B N 1
ATOM 4490 C CA . PRO B 1 268 ? -8.352 20.953 31.594 1 98.25 268 PRO B CA 1
ATOM 4491 C C . PRO B 1 268 ? -8.992 21.375 32.906 1 98.25 268 PRO B C 1
ATOM 4493 O O . PRO B 1 268 ? -9.094 22.562 33.188 1 98.25 268 PRO B O 1
ATOM 4496 N N . ARG B 1 269 ? -9.406 20.453 33.781 1 97.5 269 ARG B N 1
ATOM 4497 C CA . ARG B 1 269 ? -9.984 20.766 35.062 1 97.5 269 ARG B CA 1
ATOM 4498 C C . ARG B 1 269 ? -8.984 21.484 35.969 1 97.5 269 ARG B C 1
ATOM 4500 O O . ARG B 1 269 ? -9.367 22.297 36.812 1 97.5 269 ARG B O 1
ATOM 4507 N N . ASP B 1 270 ? -7.758 21.203 35.719 1 98.44 270 ASP B N 1
ATOM 4508 C CA . ASP B 1 270 ? -6.688 21.766 36.562 1 98.44 270 ASP B CA 1
ATOM 4509 C C . ASP B 1 270 ? -6.535 23.266 36.312 1 98.44 270 ASP B C 1
ATOM 4511 O O . ASP B 1 270 ? -5.883 23.969 37.062 1 98.44 270 ASP B O 1
ATOM 4515 N N . VAL B 1 271 ? -7.141 23.75 35.219 1 98.38 271 VAL B N 1
ATOM 4516 C CA . VAL B 1 271 ? -7.043 25.172 34.938 1 98.38 271 VAL B CA 1
ATOM 4517 C C . VAL B 1 271 ? -8.438 25.797 34.906 1 98.38 271 VAL B C 1
ATOM 4519 O O . VAL B 1 271 ? -8.641 26.859 34.312 1 98.38 271 VAL B O 1
ATOM 4522 N N . GLY B 1 272 ? -9.367 25.062 35.344 1 97 272 GLY B N 1
ATOM 4523 C CA . GLY B 1 272 ? -10.703 25.594 35.562 1 97 272 GLY B CA 1
ATOM 4524 C C . GLY B 1 272 ? -11.586 25.484 34.344 1 97 272 GLY B C 1
ATOM 4525 O O . GLY B 1 272 ? -12.586 26.188 34.219 1 97 272 GLY B O 1
ATOM 4526 N N . ILE B 1 273 ? -11.258 24.609 33.375 1 97.19 273 ILE B N 1
ATOM 4527 C CA . ILE B 1 273 ? -12.023 24.438 32.125 1 97.19 273 ILE B CA 1
ATOM 4528 C C . ILE B 1 273 ? -12.492 22.984 32 1 97.19 273 ILE B C 1
ATOM 4530 O O . ILE B 1 273 ? -11.672 22.062 31.984 1 97.19 273 ILE B O 1
ATOM 4534 N N . HIS B 1 274 ? -13.797 22.875 31.984 1 92.38 274 HIS B N 1
ATOM 4535 C CA . HIS B 1 274 ? -14.367 21.547 31.797 1 92.38 274 HIS B CA 1
ATOM 4536 C C . HIS B 1 274 ? -15.672 21.625 31 1 92.38 274 HIS B C 1
ATOM 4538 O O . HIS B 1 274 ? -16.516 22.469 31.281 1 92.38 274 HIS B O 1
ATOM 4544 N N . VAL B 1 275 ? -15.711 20.812 29.938 1 91.69 275 VAL B N 1
ATOM 4545 C CA . VAL B 1 275 ? -16.891 20.656 29.109 1 91.69 275 VAL B CA 1
ATOM 4546 C C . VAL B 1 275 ? -17.391 19.219 29.156 1 91.69 275 VAL B C 1
ATOM 4548 O O . VAL B 1 275 ? -16.688 18.297 28.734 1 91.69 275 VAL B O 1
ATOM 4551 N N . PRO B 1 276 ? -18.531 19.016 29.672 1 87.75 276 PRO B N 1
ATOM 4552 C CA . PRO B 1 276 ? -18.984 17.641 29.906 1 87.75 276 PRO B CA 1
ATOM 4553 C C . PRO B 1 276 ? -19.328 16.906 28.625 1 87.75 276 PRO B C 1
ATOM 4555 O O . PRO B 1 276 ? -19.234 15.68 28.562 1 87.75 276 PRO B O 1
ATOM 4558 N N . ASP B 1 277 ? -19.797 17.688 27.641 1 93.56 277 ASP B N 1
ATOM 4559 C CA . ASP B 1 277 ? -20.234 17.062 26.391 1 93.56 277 ASP B CA 1
ATOM 4560 C C . ASP B 1 277 ? -19.641 17.766 25.188 1 93.56 277 ASP B C 1
ATOM 4562 O O . ASP B 1 277 ? -19.906 18.953 24.969 1 93.56 277 ASP B O 1
ATOM 4566 N N . ILE B 1 278 ? -18.906 16.969 24.391 1 93.94 278 ILE B N 1
ATOM 4567 C CA . ILE B 1 278 ? -18.203 17.516 23.234 1 93.94 278 ILE B CA 1
ATOM 4568 C C . ILE B 1 278 ? -19.203 18.062 22.219 1 93.94 278 ILE B C 1
ATOM 4570 O O . ILE B 1 278 ? -18.859 18.922 21.406 1 93.94 278 ILE B O 1
ATOM 4574 N N . ALA B 1 279 ? -20.469 17.625 22.281 1 94.62 279 ALA B N 1
ATOM 4575 C CA . ALA B 1 279 ? -21.5 17.984 21.312 1 94.62 279 ALA B CA 1
ATOM 4576 C C . ALA B 1 279 ? -21.766 19.5 21.328 1 94.62 279 ALA B C 1
ATOM 4578 O O . ALA B 1 279 ? -22.203 20.062 20.328 1 94.62 279 ALA B O 1
ATOM 4579 N N . VAL B 1 280 ? -21.469 20.156 22.406 1 95.31 280 VAL B N 1
ATOM 4580 C CA . VAL B 1 280 ? -21.719 21.594 22.547 1 95.31 280 VAL B CA 1
ATOM 4581 C C . VAL B 1 280 ? -20.734 22.375 21.672 1 95.31 280 VAL B C 1
ATOM 4583 O O . VAL B 1 280 ? -20.922 23.562 21.422 1 95.31 280 VAL B O 1
ATOM 4586 N N . LEU B 1 281 ? -19.672 21.719 21.234 1 96.44 281 LEU B N 1
ATOM 4587 C CA . LEU B 1 281 ? -18.656 22.359 20.406 1 96.44 281 LEU B CA 1
ATOM 4588 C C . LEU B 1 281 ? -18.891 22.047 18.922 1 96.44 281 LEU B C 1
ATOM 4590 O O . LEU B 1 281 ? -18.062 22.391 18.078 1 96.44 281 LEU B O 1
ATOM 4594 N N . ARG B 1 282 ? -19.984 21.328 18.641 1 95.38 282 ARG B N 1
ATOM 4595 C CA . ARG B 1 282 ? -20.266 20.922 17.266 1 95.38 282 ARG B CA 1
ATOM 4596 C C . ARG B 1 282 ? -20.406 22.125 16.344 1 95.38 282 ARG B C 1
ATOM 4598 O O . ARG B 1 282 ? -21.141 23.062 16.672 1 95.38 282 ARG B O 1
ATOM 4605 N N . GLY B 1 283 ? -19.719 22.094 15.32 1 94.88 283 GLY B N 1
ATOM 4606 C CA . GLY B 1 283 ? -19.828 23.125 14.297 1 94.88 283 GLY B CA 1
ATOM 4607 C C . GLY B 1 283 ? -20.766 22.734 13.164 1 94.88 283 GLY B C 1
ATOM 4608 O O . GLY B 1 283 ? -21.484 21.75 13.266 1 94.88 283 GLY B O 1
ATOM 4609 N N . ALA B 1 284 ? -20.828 23.516 12.188 1 94.88 284 ALA B N 1
ATOM 4610 C CA . AL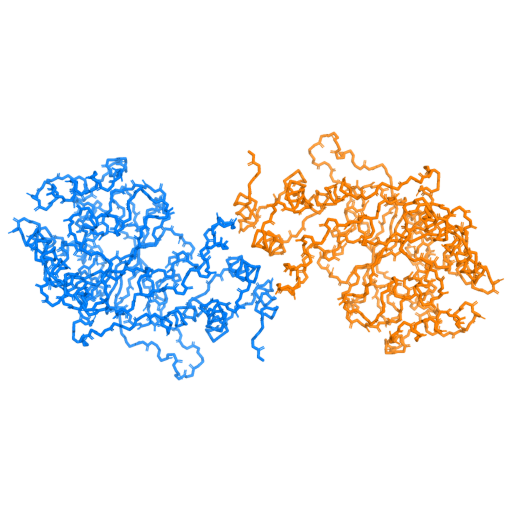A B 1 284 ? -21.578 23.312 10.953 1 94.88 284 ALA B CA 1
ATOM 4611 C C . ALA B 1 284 ? -20.891 24 9.773 1 94.88 284 ALA B C 1
ATOM 4613 O O . ALA B 1 284 ? -19.656 23.969 9.656 1 94.88 284 ALA B O 1
ATOM 4614 N N . ASP B 1 285 ? -21.672 24.578 8.938 1 95.56 285 ASP B N 1
ATOM 4615 C CA . ASP B 1 285 ? -21.094 25.188 7.738 1 95.56 285 ASP B CA 1
ATOM 4616 C C . ASP B 1 285 ? -20.375 26.484 8.07 1 95.56 285 ASP B C 1
ATOM 4618 O O . ASP B 1 285 ? -20.281 26.875 9.234 1 95.56 285 ASP B O 1
ATOM 4622 N N . ALA B 1 286 ? -19.797 27.109 7.078 1 97.19 286 ALA B N 1
ATOM 4623 C CA . ALA B 1 286 ? -18.969 28.297 7.223 1 97.19 286 ALA B CA 1
ATOM 4624 C C . ALA B 1 286 ? -19.734 29.438 7.875 1 97.19 286 ALA B C 1
ATOM 4626 O O . ALA B 1 286 ? -19.234 30.109 8.773 1 97.19 286 ALA B O 1
ATOM 4627 N N . PRO B 1 287 ? -20.984 29.703 7.496 1 97.94 287 PRO B N 1
ATOM 4628 C CA . PRO B 1 287 ? -21.734 30.766 8.148 1 97.94 287 PRO B CA 1
ATOM 4629 C C . PRO B 1 287 ? -21.922 30.531 9.648 1 97.94 287 PRO B C 1
ATOM 4631 O O . PRO B 1 287 ? -21.797 31.469 10.445 1 97.94 287 PRO B O 1
ATOM 4634 N N . HIS B 1 288 ? -22.219 29.328 9.953 1 98.12 288 HIS B N 1
ATOM 4635 C CA . HIS B 1 288 ? -22.344 29 11.367 1 98.12 288 HIS B CA 1
ATOM 4636 C C . HIS B 1 288 ? -21.047 29.25 12.125 1 98.12 288 HIS B C 1
ATOM 4638 O O . HIS B 1 288 ? -21.062 29.906 13.172 1 98.12 288 HIS B O 1
ATOM 4644 N N . ASN B 1 289 ? -19.969 28.734 11.672 1 98.12 289 ASN B N 1
ATOM 4645 C CA . ASN B 1 289 ? -18.672 28.938 12.312 1 98.12 289 ASN B CA 1
ATOM 4646 C C . ASN B 1 289 ? -18.312 30.406 12.398 1 98.12 289 ASN B C 1
ATOM 4648 O O . ASN B 1 289 ? -17.703 30.844 13.375 1 98.12 289 ASN B O 1
ATOM 4652 N N . ALA B 1 290 ? -18.641 31.188 11.344 1 98.62 290 ALA B N 1
ATOM 4653 C CA . ALA B 1 290 ? -18.391 32.625 11.352 1 98.62 290 ALA B CA 1
ATOM 4654 C C . ALA B 1 290 ? -19.188 33.312 12.453 1 98.62 290 ALA B C 1
ATOM 4656 O O . ALA B 1 290 ? -18.656 34.219 13.133 1 98.62 290 ALA B O 1
ATOM 4657 N N . ALA B 1 291 ? -20.391 32.938 12.594 1 98.62 291 ALA B N 1
ATOM 4658 C CA . ALA B 1 291 ? -21.234 33.5 13.648 1 98.62 291 ALA B CA 1
ATOM 4659 C C . ALA B 1 291 ? -20.656 33.188 15.023 1 98.62 291 ALA B C 1
ATOM 4661 O O . ALA B 1 291 ? -20.625 34.062 15.898 1 98.62 291 ALA B O 1
ATOM 4662 N N . VAL B 1 292 ? -20.234 31.953 15.18 1 98.62 292 VAL B N 1
ATOM 4663 C CA . VAL B 1 292 ? -19.641 31.531 16.438 1 98.62 292 VAL B CA 1
ATOM 4664 C C . VAL B 1 292 ? -18.359 32.344 16.688 1 98.62 292 VAL B C 1
ATOM 4666 O O . VAL B 1 292 ? -18.094 32.75 17.828 1 98.62 292 VAL B O 1
ATOM 4669 N N . THR B 1 293 ? -17.594 32.562 15.68 1 98.81 293 THR B N 1
ATOM 4670 C CA . THR B 1 293 ? -16.359 33.312 15.797 1 98.81 293 THR B CA 1
ATOM 4671 C C . THR B 1 293 ? -16.641 34.75 16.203 1 98.81 293 THR B C 1
ATOM 4673 O O . THR B 1 293 ? -15.977 35.312 17.078 1 98.81 293 THR B O 1
ATOM 4676 N N . ARG B 1 294 ? -17.609 35.406 15.562 1 98.75 294 ARG B N 1
ATOM 4677 C CA . ARG B 1 294 ? -17.969 36.781 15.891 1 98.75 294 ARG B CA 1
ATOM 4678 C C . ARG B 1 294 ? -18.469 36.906 17.328 1 98.75 294 ARG B C 1
ATOM 4680 O O . ARG B 1 294 ? -18.188 37.875 18.016 1 98.75 294 ARG B O 1
ATOM 4687 N N . ALA B 1 295 ? -19.219 35.875 17.719 1 98.75 295 ALA B N 1
ATOM 4688 C CA . ALA B 1 295 ? -19.703 35.875 19.094 1 98.75 295 ALA B CA 1
ATOM 4689 C C . ALA B 1 295 ? -18.531 35.75 20.078 1 98.75 295 ALA B C 1
ATOM 4691 O O . ALA B 1 295 ? -18.516 36.438 21.109 1 98.75 295 ALA B O 1
ATOM 4692 N N . LEU B 1 296 ? -17.625 34.938 19.766 1 98.75 296 LEU B N 1
ATOM 4693 C CA . LEU B 1 296 ? -16.422 34.781 20.594 1 98.75 296 LEU B CA 1
ATOM 4694 C C . LEU B 1 296 ? -15.672 36.094 20.688 1 98.75 296 LEU B C 1
ATOM 4696 O O . LEU B 1 296 ? -15.289 36.531 21.781 1 98.75 296 LEU B O 1
ATOM 4700 N N . LEU B 1 297 ? -15.461 36.781 19.547 1 98.75 297 LEU B N 1
ATOM 4701 C CA . LEU B 1 297 ? -14.688 38 19.5 1 98.75 297 LEU B CA 1
ATOM 4702 C C . LEU B 1 297 ? -15.414 39.125 20.234 1 98.75 297 LEU B C 1
ATOM 4704 O O . LEU B 1 297 ? -14.781 40.094 20.688 1 98.75 297 LEU B O 1
ATOM 4708 N N . ALA B 1 298 ? -16.703 38.969 20.328 1 98.5 298 ALA B N 1
ATOM 4709 C CA . ALA B 1 298 ? -17.5 39.938 21.047 1 98.5 298 ALA B CA 1
ATOM 4710 C C . ALA B 1 298 ? -17.484 39.656 22.547 1 98.5 298 ALA B C 1
ATOM 4712 O O . ALA B 1 298 ? -18.062 40.406 23.344 1 98.5 298 ALA B O 1
ATOM 4713 N N . GLY B 1 299 ? -16.859 38.562 22.922 1 98.38 299 GLY B N 1
ATOM 4714 C CA . GLY B 1 299 ? -16.656 38.281 24.344 1 98.38 299 GLY B CA 1
ATOM 4715 C C . GLY B 1 299 ? -17.656 37.281 24.906 1 98.38 299 GLY B C 1
ATOM 4716 O O . GLY B 1 299 ? -17.734 37.125 26.125 1 98.38 299 GLY B O 1
ATOM 4717 N N . GLU B 1 300 ? -18.406 36.656 24.078 1 98.19 300 GLU B N 1
ATOM 4718 C CA . GLU B 1 300 ? -19.406 35.688 24.562 1 98.19 300 GLU B CA 1
ATOM 4719 C C . GLU B 1 300 ? -18.766 34.594 25.391 1 98.19 300 GLU B C 1
ATOM 4721 O O . GLU B 1 300 ? -17.812 33.938 24.938 1 98.19 300 GLU B O 1
ATOM 4726 N N . PRO B 1 301 ? -19.188 34.375 26.625 1 97.69 301 PRO B N 1
ATOM 4727 C CA . PRO B 1 301 ? -18.656 33.281 27.422 1 97.69 301 PRO B CA 1
ATOM 4728 C C . PRO B 1 301 ? -19.203 31.922 26.984 1 97.69 301 PRO B C 1
ATOM 4730 O O . PRO B 1 301 ? -20.156 31.859 26.219 1 97.69 301 PRO B O 1
ATOM 4733 N N . GLY B 1 302 ? -18.578 30.812 27.453 1 97.38 302 GLY B N 1
ATOM 4734 C CA . GLY B 1 302 ? -19.094 29.484 27.188 1 97.38 302 GLY B CA 1
ATOM 4735 C C . GLY B 1 302 ? -18.031 28.5 26.75 1 97.38 302 GLY B C 1
ATOM 4736 O O . GLY B 1 302 ? -16.828 28.812 26.797 1 97.38 302 GLY B O 1
ATOM 4737 N N . PRO B 1 303 ? -18.5 27.297 26.359 1 97.81 303 PRO B N 1
ATOM 4738 C CA . PRO B 1 303 ? -17.578 26.203 26.062 1 97.81 303 PRO B CA 1
ATOM 4739 C C . PRO B 1 303 ? -16.656 26.516 24.891 1 97.81 303 PRO B C 1
ATOM 4741 O O . PRO B 1 303 ? -15.484 26.141 24.906 1 97.81 303 PRO B O 1
ATOM 4744 N N . VAL B 1 304 ? -17.188 27.156 23.859 1 98.19 304 VAL B N 1
ATOM 4745 C CA . VAL B 1 304 ? -16.375 27.5 22.719 1 98.19 304 VAL B CA 1
ATOM 4746 C C . VAL B 1 304 ? -15.234 28.422 23.156 1 98.19 304 VAL B C 1
ATOM 4748 O O . VAL B 1 304 ? -14.07 28.172 22.828 1 98.19 304 VAL B O 1
ATOM 4751 N N . ARG B 1 305 ? -15.578 29.469 23.875 1 98.38 305 ARG B N 1
ATOM 4752 C CA . ARG B 1 305 ? -14.57 30.391 24.375 1 98.38 305 ARG B CA 1
ATOM 4753 C C . ARG B 1 305 ? -13.531 29.672 25.219 1 98.38 305 ARG B C 1
ATOM 4755 O O . ARG B 1 305 ? -12.328 29.859 25.047 1 98.38 305 ARG B O 1
ATOM 4762 N N . ASP B 1 306 ? -14.008 28.828 26.109 1 98.19 306 ASP B N 1
ATOM 4763 C CA . ASP B 1 306 ? -13.117 28.109 27.016 1 98.19 306 ASP B CA 1
ATOM 4764 C C . ASP B 1 306 ? -12.125 27.25 26.219 1 98.19 306 ASP B C 1
ATOM 4766 O O . ASP B 1 306 ? -10.93 27.219 26.547 1 98.19 306 ASP B O 1
ATOM 4770 N N . THR B 1 307 ? -12.617 26.562 25.234 1 98.12 307 THR B N 1
ATOM 4771 C CA . THR B 1 307 ? -11.773 25.688 24.422 1 98.12 307 THR B CA 1
ATOM 4772 C C . THR B 1 307 ? -10.789 26.5 23.594 1 98.12 307 THR B C 1
ATOM 4774 O O . THR B 1 307 ? -9.633 26.109 23.453 1 98.12 307 THR B O 1
ATOM 4777 N N . VAL B 1 308 ? -11.242 27.609 23.031 1 98.62 308 VAL B N 1
ATOM 4778 C CA . VAL B 1 308 ? -10.375 28.484 22.25 1 98.62 308 VAL B CA 1
ATOM 4779 C C . VAL B 1 308 ? -9.289 29.062 23.156 1 98.62 308 VAL B C 1
ATOM 4781 O O . VAL B 1 308 ? -8.133 29.188 22.734 1 98.62 308 VAL B O 1
ATOM 4784 N N . LEU B 1 309 ? -9.641 29.406 24.391 1 98.75 309 LEU B N 1
ATOM 4785 C CA . LEU B 1 309 ? -8.656 29.906 25.328 1 98.75 309 LEU B CA 1
ATOM 4786 C C . LEU B 1 309 ? -7.57 28.875 25.609 1 98.75 309 LEU B C 1
ATOM 4788 O O . LEU B 1 309 ? -6.391 29.219 25.719 1 98.75 309 LEU B O 1
ATOM 4792 N N . LEU B 1 310 ? -7.941 27.609 25.719 1 98.56 310 LEU B N 1
ATOM 4793 C CA . LEU B 1 310 ? -6.953 26.562 25.906 1 98.56 310 LEU B CA 1
ATOM 4794 C C . LEU B 1 310 ? -6 26.484 24.719 1 98.56 310 LEU B C 1
ATOM 4796 O O . LEU B 1 310 ? -4.781 26.438 24.906 1 98.56 310 LEU B O 1
ATOM 4800 N N . ALA B 1 311 ? -6.586 26.5 23.531 1 98.38 311 ALA B N 1
ATOM 4801 C CA . ALA B 1 311 ? -5.781 26.422 22.312 1 98.38 311 ALA B CA 1
ATOM 4802 C C . ALA B 1 311 ? -4.863 27.641 22.203 1 98.38 311 ALA B C 1
ATOM 4804 O O . ALA B 1 311 ? -3.691 27.5 21.828 1 98.38 311 ALA B O 1
ATOM 4805 N N . ALA B 1 312 ? -5.395 28.797 22.484 1 98.88 312 ALA B N 1
ATOM 4806 C CA . ALA B 1 312 ? -4.617 30.031 22.406 1 98.88 312 ALA B CA 1
ATOM 4807 C C . ALA B 1 312 ? -3.498 30.047 23.453 1 98.88 312 ALA B C 1
ATOM 4809 O O . ALA B 1 312 ? -2.367 30.438 23.141 1 98.88 312 ALA B O 1
ATOM 4810 N N . ALA B 1 313 ? -3.838 29.625 24.656 1 98.88 313 ALA B N 1
ATOM 4811 C CA . ALA B 1 313 ? -2.832 29.562 25.719 1 98.88 313 ALA B CA 1
ATOM 4812 C C . ALA B 1 313 ? -1.693 28.625 25.328 1 98.88 313 ALA B C 1
ATOM 4814 O O . ALA B 1 313 ? -0.521 28.938 25.547 1 98.88 313 ALA B O 1
ATOM 4815 N N . ALA B 1 314 ? -2.047 27.484 24.812 1 98.81 314 ALA B N 1
ATOM 4816 C CA . ALA B 1 314 ? -1.03 26.531 24.344 1 98.81 314 ALA B CA 1
ATOM 4817 C C . ALA B 1 314 ? -0.146 27.172 23.281 1 98.81 314 ALA B C 1
ATOM 4819 O O . ALA B 1 314 ? 1.075 27 23.297 1 98.81 314 ALA B O 1
ATOM 4820 N N . SER B 1 315 ? -0.724 27.891 22.359 1 98.88 315 SER B N 1
ATOM 4821 C CA . SER B 1 315 ? 0.01 28.562 21.297 1 98.88 315 SER B CA 1
ATOM 4822 C C . SER B 1 315 ? 0.929 29.656 21.844 1 98.88 315 SER B C 1
ATOM 4824 O O . SER B 1 315 ? 2.053 29.828 21.359 1 98.88 315 SER B O 1
ATOM 4826 N N . LEU B 1 316 ? 0.439 30.375 22.812 1 98.88 316 LEU B N 1
ATOM 4827 C CA . LEU B 1 316 ? 1.248 31.406 23.453 1 98.88 316 LEU B CA 1
ATOM 4828 C C . LEU B 1 316 ? 2.449 30.797 24.156 1 98.88 316 LEU B C 1
ATOM 4830 O O . LEU B 1 316 ? 3.555 31.344 24.109 1 98.88 316 LEU B O 1
ATOM 4834 N N . VAL B 1 317 ? 2.219 29.688 24.844 1 98.81 317 VAL B N 1
ATOM 4835 C CA . VAL B 1 317 ? 3.311 28.984 25.516 1 98.81 317 VAL B CA 1
ATOM 4836 C C . VAL B 1 317 ? 4.34 28.516 24.484 1 98.81 317 VAL B C 1
ATOM 4838 O O . VAL B 1 317 ? 5.543 28.703 24.672 1 98.81 317 VAL B O 1
ATOM 4841 N N . ALA B 1 318 ? 3.893 27.953 23.375 1 98.75 318 ALA B N 1
ATOM 4842 C CA . ALA B 1 318 ? 4.797 27.516 22.312 1 98.75 318 ALA B CA 1
ATOM 4843 C C . ALA B 1 318 ? 5.602 28.688 21.766 1 98.75 318 ALA B C 1
ATOM 4845 O O . ALA B 1 318 ? 6.812 28.578 21.562 1 98.75 318 ALA B O 1
ATOM 4846 N N . ALA B 1 319 ? 4.922 29.781 21.5 1 98.44 319 ALA B N 1
ATOM 4847 C CA . ALA B 1 319 ? 5.566 30.969 20.938 1 98.44 319 ALA B CA 1
ATOM 4848 C C . ALA B 1 319 ? 6.645 31.5 21.875 1 98.44 319 ALA B C 1
ATOM 4850 O O . ALA B 1 319 ? 7.715 31.922 21.422 1 98.44 319 ALA B O 1
ATOM 4851 N N . ALA B 1 320 ? 6.312 31.5 23.141 1 97.31 320 ALA B N 1
ATOM 4852 C CA . ALA B 1 320 ? 7.238 32.031 24.125 1 97.31 320 ALA B CA 1
ATOM 4853 C C . ALA B 1 320 ? 8.43 31.109 24.328 1 97.31 320 ALA B C 1
ATOM 4855 O O . ALA B 1 320 ? 9.523 31.562 24.672 1 97.31 320 ALA B O 1
ATOM 4856 N N . GLY B 1 321 ? 8.219 29.797 24.094 1 96.94 321 GLY B N 1
ATOM 4857 C CA . GLY B 1 321 ? 9.234 28.797 24.375 1 96.94 321 GLY B CA 1
ATOM 4858 C C . GLY B 1 321 ? 8.992 28.078 25.688 1 96.94 321 GLY B C 1
ATOM 4859 O O . GLY B 1 321 ? 9.359 28.562 26.75 1 96.94 321 GLY B O 1
ATOM 4860 N N . PRO B 1 322 ? 8.477 26.844 25.547 1 97.5 322 PRO B N 1
ATOM 4861 C CA . PRO B 1 322 ? 8.188 26.109 26.766 1 97.5 322 PRO B CA 1
ATOM 4862 C C . PRO B 1 322 ? 9.422 25.938 27.656 1 97.5 322 PRO B C 1
ATOM 4864 O O . PRO B 1 322 ? 10.531 25.734 27.156 1 97.5 322 PRO B O 1
ATOM 4867 N N . THR B 1 323 ? 9.195 26.016 28.953 1 96.44 323 THR B N 1
ATOM 4868 C CA . THR B 1 323 ? 10.266 25.844 29.938 1 96.44 323 THR B CA 1
ATOM 4869 C C . THR B 1 323 ? 10.188 24.469 30.578 1 96.44 323 THR B C 1
ATOM 4871 O O . THR B 1 323 ? 9.422 23.609 30.141 1 96.44 323 THR B O 1
ATOM 4874 N N . ASP B 1 324 ? 11 24.266 31.609 1 96.25 324 ASP B N 1
ATOM 4875 C CA . ASP B 1 324 ? 11.023 22.969 32.281 1 96.25 324 ASP B CA 1
ATOM 4876 C C . ASP B 1 324 ? 9.875 22.859 33.312 1 96.25 324 ASP B C 1
ATOM 4878 O O . ASP B 1 324 ? 9.617 21.781 33.844 1 96.25 324 ASP B O 1
ATOM 4882 N N . ALA B 1 325 ? 9.203 23.953 33.469 1 97.62 325 ALA B N 1
ATOM 4883 C CA . ALA B 1 325 ? 8.055 23.906 34.375 1 97.62 325 ALA B CA 1
ATOM 4884 C C . ALA B 1 325 ? 6.945 23.016 33.812 1 97.62 325 ALA B C 1
ATOM 4886 O O . ALA B 1 325 ? 6.914 22.75 32.594 1 97.62 325 ALA B O 1
ATOM 4887 N N . ALA B 1 326 ? 6.066 22.578 34.719 1 98.25 326 ALA B N 1
ATOM 4888 C CA . ALA B 1 326 ? 4.934 21.766 34.312 1 98.25 326 ALA B CA 1
ATOM 4889 C C . ALA B 1 326 ? 4.102 22.5 33.25 1 98.25 326 ALA B C 1
ATOM 4891 O O . ALA B 1 326 ? 3.855 23.703 33.375 1 98.25 326 ALA B O 1
ATOM 4892 N N . ILE B 1 327 ? 3.75 21.781 32.25 1 98.5 327 ILE B N 1
ATOM 4893 C CA . ILE B 1 327 ? 3.059 22.391 31.141 1 98.5 327 ILE B CA 1
ATOM 4894 C C . ILE B 1 327 ? 1.72 22.953 31.594 1 98.5 327 ILE B C 1
ATOM 4896 O O . ILE B 1 327 ? 1.271 24 31.109 1 98.5 327 ILE B O 1
ATOM 4900 N N . THR B 1 328 ? 1.092 22.281 32.562 1 98.69 328 THR B N 1
ATOM 4901 C CA . THR B 1 328 ? -0.175 22.766 33.094 1 98.69 328 THR B CA 1
ATOM 4902 C C . THR B 1 328 ? -0.015 24.156 33.719 1 98.69 328 THR B C 1
ATOM 4904 O O . THR B 1 328 ? -0.874 25.016 33.531 1 98.69 328 THR B O 1
ATOM 4907 N N . GLU B 1 329 ? 1.08 24.391 34.375 1 98.69 329 GLU B N 1
ATOM 4908 C CA . GLU B 1 329 ? 1.352 25.688 34.969 1 98.69 329 GLU B CA 1
ATOM 4909 C C . GLU B 1 329 ? 1.581 26.75 33.906 1 98.69 329 GLU B C 1
ATOM 4911 O O . GLU B 1 329 ? 1.139 27.891 34.062 1 98.69 329 GLU B O 1
ATOM 4916 N N . GLN B 1 330 ? 2.271 26.391 32.938 1 98.75 330 GLN B N 1
ATOM 4917 C CA . GLN B 1 330 ? 2.572 27.328 31.844 1 98.75 330 GLN B CA 1
ATOM 4918 C C . GLN B 1 330 ? 1.31 27.703 31.078 1 98.75 330 GLN B C 1
ATOM 4920 O O . GLN B 1 330 ? 1.112 28.875 30.75 1 98.75 330 GLN B O 1
ATOM 4925 N N . ILE B 1 331 ? 0.444 26.719 30.828 1 98.81 331 ILE B N 1
ATOM 4926 C CA . ILE B 1 331 ? -0.823 26.984 30.156 1 98.81 331 ILE B CA 1
ATOM 4927 C C . ILE B 1 331 ? -1.698 27.859 31.062 1 98.81 331 ILE B C 1
ATOM 4929 O O . ILE B 1 331 ? -2.283 28.844 30.594 1 98.81 331 ILE B O 1
ATOM 4933 N N . ALA B 1 332 ? -1.756 27.562 32.344 1 98.75 332 ALA B N 1
ATOM 4934 C CA . ALA B 1 332 ? -2.525 28.359 33.281 1 98.75 332 ALA B CA 1
ATOM 4935 C C . ALA B 1 332 ? -2.064 29.812 33.281 1 98.75 332 ALA B C 1
ATOM 4937 O O . ALA B 1 332 ? -2.887 30.734 33.344 1 98.75 332 ALA B O 1
ATOM 4938 N N . ALA B 1 333 ? -0.799 30.016 33.219 1 98.62 333 ALA B N 1
ATOM 4939 C CA . ALA B 1 333 ? -0.215 31.344 33.281 1 98.62 333 ALA B CA 1
ATOM 4940 C C . ALA B 1 333 ? -0.509 32.125 31.984 1 98.62 333 ALA B C 1
ATOM 4942 O O . ALA B 1 333 ? -0.52 33.375 32 1 98.62 333 ALA B O 1
ATOM 4943 N N . ALA B 1 334 ? -0.76 31.453 30.891 1 98.81 334 ALA B N 1
ATOM 4944 C CA . ALA B 1 334 ? -0.975 32.094 29.609 1 98.81 334 ALA B CA 1
ATOM 4945 C C . ALA B 1 334 ? -2.451 32.406 29.391 1 98.81 334 ALA B C 1
ATOM 4947 O O . ALA B 1 334 ? -2.797 33.25 28.547 1 98.81 334 ALA B O 1
ATOM 4948 N N . LEU B 1 335 ? -3.357 31.812 30.172 1 98.81 335 LEU B N 1
ATOM 4949 C CA . LEU B 1 335 ? -4.797 31.906 29.953 1 98.81 335 LEU B CA 1
ATOM 4950 C C . LEU B 1 335 ? -5.266 33.344 30.109 1 98.81 335 LEU B C 1
ATOM 4952 O O . LEU B 1 335 ? -6.039 33.844 29.281 1 98.81 335 LEU B O 1
ATOM 4956 N N . PRO B 1 336 ? -4.805 34.125 31.094 1 98.75 336 PRO B N 1
ATOM 4957 C CA . PRO B 1 336 ? -5.273 35.531 31.234 1 98.75 336 PRO B CA 1
ATOM 4958 C C . PRO B 1 336 ? -4.918 36.406 30.031 1 98.75 336 PRO B C 1
ATOM 4960 O O . PRO B 1 336 ? -5.711 37.25 29.625 1 98.75 336 PRO B O 1
ATOM 4963 N N . ARG B 1 337 ? -3.744 36.219 29.531 1 98.75 337 ARG B N 1
ATOM 4964 C CA . ARG B 1 337 ? -3.338 36.969 28.344 1 98.75 337 ARG B CA 1
ATOM 4965 C C . ARG B 1 337 ? -4.25 36.656 27.156 1 98.75 337 ARG B C 1
ATOM 4967 O O . ARG B 1 337 ? -4.637 37.562 26.422 1 98.75 337 ARG B O 1
ATOM 4974 N N . ALA B 1 338 ? -4.617 35.406 26.984 1 98.88 338 ALA B N 1
ATOM 4975 C CA . ALA B 1 338 ? -5.547 35.031 25.922 1 98.88 338 ALA B CA 1
ATOM 4976 C C . ALA B 1 338 ? -6.922 35.625 26.141 1 98.88 338 ALA B C 1
ATOM 4978 O O . ALA B 1 338 ? -7.523 36.188 25.219 1 98.88 338 ALA B O 1
ATOM 4979 N N . ALA B 1 339 ? -7.359 35.562 27.375 1 98.81 339 ALA B N 1
ATOM 4980 C CA . ALA B 1 339 ? -8.664 36.125 27.703 1 98.81 339 ALA B CA 1
ATOM 4981 C C . ALA B 1 339 ? -8.695 37.625 27.469 1 98.81 339 ALA B C 1
ATOM 4983 O O . ALA B 1 339 ? -9.688 38.188 26.984 1 98.81 339 ALA B O 1
ATOM 4984 N N . HIS B 1 340 ? -7.629 38.312 27.812 1 98.88 340 HIS B N 1
ATOM 4985 C CA . HIS B 1 340 ? -7.539 39.75 27.625 1 98.88 340 HIS B CA 1
ATOM 4986 C C . HIS B 1 340 ? -7.625 40.125 26.156 1 98.88 340 HIS B C 1
ATOM 4988 O O . HIS B 1 340 ? -8.219 41.156 25.812 1 98.88 340 HIS B O 1
ATOM 4994 N N . ALA B 1 341 ? -7.035 39.344 25.297 1 98.88 341 ALA B N 1
ATOM 4995 C CA . ALA B 1 341 ? -7.082 39.594 23.859 1 98.88 341 ALA B CA 1
ATOM 4996 C C . ALA B 1 341 ? -8.523 39.625 23.359 1 98.88 341 ALA B C 1
ATOM 4998 O O . ALA B 1 341 ? -8.852 40.406 22.469 1 98.88 341 ALA B O 1
ATOM 4999 N N . ILE B 1 342 ? -9.344 38.75 23.938 1 98.81 342 ILE B N 1
ATOM 5000 C CA . ILE B 1 342 ? -10.758 38.719 23.562 1 98.81 342 ILE B CA 1
ATOM 5001 C C . ILE B 1 342 ? -11.477 39.906 24.203 1 98.81 342 ILE B C 1
ATOM 5003 O O . ILE B 1 342 ? -12.125 40.688 23.516 1 98.81 342 ILE B O 1
ATOM 5007 N N . ASP B 1 343 ? -11.281 40.125 25.469 1 98.75 343 ASP B N 1
ATOM 5008 C CA . ASP B 1 343 ? -12.086 41.031 26.281 1 98.75 343 ASP B CA 1
ATOM 5009 C C . ASP B 1 343 ? -11.742 42.5 25.953 1 98.75 343 ASP B C 1
ATOM 5011 O O . ASP B 1 343 ? -12.586 43.375 26.078 1 98.75 343 ASP B O 1
ATOM 5015 N N . SER B 1 344 ? -10.555 42.781 25.516 1 98.75 344 SER B N 1
ATOM 5016 C CA . SER B 1 344 ? -10.125 44.125 25.188 1 98.75 344 SER B CA 1
ATOM 5017 C C . SER B 1 344 ? -10.555 44.5 23.781 1 98.75 344 SER B C 1
ATOM 5019 O O . SER B 1 344 ? -10.477 45.688 23.391 1 98.75 344 SER B O 1
ATOM 5021 N N . GLY B 1 345 ? -10.961 43.5 23 1 98.75 345 GLY B N 1
ATOM 5022 C CA . GLY B 1 345 ? -11.305 43.75 21.609 1 98.75 345 GLY B CA 1
ATOM 5023 C C . GLY B 1 345 ? -10.117 43.625 20.672 1 98.75 345 GLY B C 1
ATOM 5024 O O . GLY B 1 345 ? -10.258 43.781 19.453 1 98.75 345 GLY B O 1
ATOM 5025 N N . ALA B 1 346 ? -9.008 43.344 21.234 1 98.88 346 ALA B N 1
ATOM 5026 C CA . ALA B 1 346 ? -7.789 43.25 20.438 1 98.88 346 ALA B CA 1
ATOM 5027 C C . ALA B 1 346 ? -7.902 42.188 19.359 1 98.88 346 ALA B C 1
ATOM 5029 O O . ALA B 1 346 ? -7.453 42.375 18.234 1 98.88 346 ALA B O 1
ATOM 5030 N N . ALA B 1 347 ? -8.477 41.031 19.719 1 98.88 347 ALA B N 1
ATOM 5031 C CA . ALA B 1 347 ? -8.656 39.938 18.75 1 98.88 347 ALA B CA 1
ATOM 5032 C C . ALA B 1 347 ? -9.602 40.344 17.625 1 98.88 347 ALA B C 1
ATOM 5034 O O . ALA B 1 347 ? -9.344 40.062 16.453 1 98.88 347 ALA B O 1
ATOM 5035 N N . ALA B 1 348 ? -10.672 41 17.969 1 98.81 348 ALA B N 1
ATOM 5036 C CA . ALA B 1 348 ? -11.617 41.5 16.984 1 98.81 348 ALA B CA 1
ATOM 5037 C C . ALA B 1 348 ? -10.945 42.5 16.062 1 98.81 348 ALA B C 1
ATOM 5039 O O . ALA B 1 348 ? -11.188 42.531 14.844 1 98.81 348 ALA B O 1
ATOM 5040 N N . ALA B 1 349 ? -10.148 43.344 16.625 1 98.81 349 ALA B N 1
ATOM 5041 C CA . ALA B 1 349 ? -9.438 44.344 15.852 1 98.81 349 ALA B CA 1
ATOM 5042 C C . ALA B 1 349 ? -8.484 43.719 14.852 1 98.81 349 ALA B C 1
ATOM 5044 O O . ALA B 1 349 ? -8.289 44.219 13.75 1 98.81 349 ALA B O 1
ATOM 5045 N N . VAL B 1 350 ? -7.84 42.625 15.25 1 98.88 350 VAL B N 1
ATOM 5046 C CA . VAL B 1 350 ? -6.973 41.906 14.344 1 98.88 350 VAL B CA 1
ATOM 5047 C C . VAL B 1 350 ? -7.762 41.438 13.117 1 98.88 350 VAL B C 1
ATOM 5049 O O . VAL B 1 350 ? -7.301 41.594 11.984 1 98.88 350 VAL B O 1
ATOM 5052 N N . LEU B 1 351 ? -8.961 40.844 13.336 1 98.88 351 LEU B N 1
ATOM 5053 C CA . LEU B 1 351 ? -9.773 40.375 12.219 1 98.88 351 LEU B CA 1
ATOM 5054 C C . LEU B 1 351 ? -10.117 41.531 11.273 1 98.88 351 LEU B C 1
ATOM 5056 O O . LEU B 1 351 ? -10.07 41.375 10.055 1 98.88 351 LEU B O 1
ATOM 5060 N N . ASP B 1 352 ? -10.43 42.656 11.852 1 98.75 352 ASP B N 1
ATOM 5061 C CA . ASP B 1 352 ? -10.766 43.844 11.047 1 98.75 352 ASP B CA 1
ATOM 5062 C C . ASP B 1 352 ? -9.578 44.281 10.195 1 98.75 352 ASP B C 1
ATOM 5064 O O . ASP B 1 352 ? -9.719 44.469 8.984 1 98.75 352 ASP B O 1
ATOM 5068 N N . ARG B 1 353 ? -8.43 44.406 10.789 1 98.81 353 ARG B N 1
ATOM 5069 C CA . ARG B 1 353 ? -7.227 44.812 10.062 1 98.81 353 ARG B CA 1
ATOM 5070 C C . ARG B 1 353 ? -6.867 43.781 9 1 98.81 353 ARG B C 1
ATOM 5072 O O . ARG B 1 353 ? -6.438 44.125 7.898 1 98.81 353 ARG B O 1
ATOM 5079 N N . TRP B 1 354 ? -7.016 42.5 9.406 1 98.88 354 TRP B N 1
ATOM 5080 C CA . TRP B 1 354 ? -6.703 41.406 8.492 1 98.88 354 TRP B CA 1
ATOM 5081 C C . TRP B 1 354 ? -7.613 41.438 7.27 1 98.88 354 TRP B C 1
ATOM 5083 O O . TRP B 1 354 ? -7.148 41.312 6.137 1 98.88 354 TRP B O 1
ATOM 5093 N N . THR B 1 355 ? -8.93 41.594 7.496 1 98.75 355 THR B N 1
ATOM 5094 C CA . THR B 1 355 ? -9.898 41.688 6.41 1 98.75 355 THR B CA 1
ATOM 5095 C C . THR B 1 355 ? -9.562 42.844 5.48 1 98.75 355 THR B C 1
ATOM 5097 O O . THR B 1 355 ? -9.516 42.656 4.262 1 98.75 355 THR B O 1
ATOM 5100 N N . ASP B 1 356 ? -9.258 43.969 6.066 1 98.62 356 ASP B N 1
ATOM 5101 C CA . ASP B 1 356 ? -8.922 45.156 5.277 1 98.62 356 ASP B CA 1
ATOM 5102 C C . ASP B 1 356 ? -7.652 44.938 4.465 1 98.62 356 ASP B C 1
ATOM 5104 O O . ASP B 1 356 ? -7.625 45.188 3.26 1 98.62 356 ASP B O 1
ATOM 5108 N N . ALA B 1 357 ? -6.625 44.469 5.113 1 98.69 357 ALA B N 1
ATOM 5109 C CA . ALA B 1 357 ? -5.336 44.25 4.461 1 98.69 357 ALA B CA 1
ATOM 5110 C C . ALA B 1 357 ? -5.434 43.219 3.355 1 98.69 357 ALA B C 1
ATOM 5112 O O . ALA B 1 357 ? -4.832 43.375 2.291 1 98.69 357 ALA B O 1
ATOM 5113 N N . SER B 1 358 ? -6.141 42.125 3.65 1 98.69 358 SER B N 1
ATOM 5114 C CA . SER B 1 358 ? -6.25 41.031 2.678 1 98.69 358 SER B CA 1
ATOM 5115 C C . SER B 1 358 ? -7.047 41.469 1.452 1 98.69 358 SER B C 1
ATOM 5117 O O . SER B 1 358 ? -6.699 41.125 0.323 1 98.69 358 SER B O 1
ATOM 5119 N N . GLN B 1 359 ? -8.125 42.25 1.663 1 98.31 359 GLN B N 1
ATOM 5120 C CA . GLN B 1 359 ? -8.93 42.75 0.555 1 98.31 359 GLN B CA 1
ATOM 5121 C C . GLN B 1 359 ? -8.141 43.75 -0.292 1 98.31 359 GLN B C 1
ATOM 5123 O O . GLN B 1 359 ? -8.258 43.75 -1.519 1 98.31 359 GLN B O 1
ATOM 5128 N N . ALA B 1 360 ? -7.402 44.562 0.354 1 98.06 360 ALA B N 1
ATOM 5129 C CA . ALA B 1 360 ? -6.539 45.469 -0.37 1 98.06 360 ALA B CA 1
ATOM 5130 C C . ALA B 1 360 ? -5.496 44.719 -1.198 1 98.06 360 ALA B C 1
ATOM 5132 O O . ALA B 1 360 ? -5.227 45.094 -2.346 1 98.06 360 ALA B O 1
ATOM 5133 N N . ALA B 1 361 ? -4.879 43.75 -0.588 1 97.62 361 ALA B N 1
ATOM 5134 C CA . ALA B 1 361 ? -3.877 42.938 -1.286 1 97.62 361 ALA B CA 1
ATOM 5135 C C . ALA B 1 361 ? -4.488 42.219 -2.479 1 97.62 361 ALA B C 1
ATOM 5137 O O . ALA B 1 361 ? -3.854 42.094 -3.527 1 97.62 361 ALA B O 1
ATOM 5138 N N . ALA B 1 362 ? -5.703 41.625 -2.291 1 97.25 362 ALA B N 1
ATOM 5139 C CA . ALA B 1 362 ? -6.398 40.938 -3.373 1 97.25 362 ALA B CA 1
ATOM 5140 C C . ALA B 1 362 ? -6.656 41.875 -4.547 1 97.25 362 ALA B C 1
ATOM 5142 O O . ALA B 1 362 ? -6.496 41.5 -5.707 1 97.25 362 ALA B O 1
ATOM 5143 N N . ALA B 1 363 ? -7.066 43.125 -4.254 1 95.75 363 ALA B N 1
ATOM 5144 C CA . ALA B 1 363 ? -7.316 44.125 -5.285 1 95.75 363 ALA B CA 1
ATOM 5145 C C . ALA B 1 363 ? -6.035 44.469 -6.035 1 95.75 363 ALA B C 1
ATOM 5147 O O . ALA B 1 363 ? -6.051 44.625 -7.258 1 95.75 363 ALA B O 1
ATOM 5148 N N . ALA B 1 364 ? -5 44.594 -5.301 1 93.69 364 ALA B N 1
ATOM 5149 C CA . ALA B 1 364 ? -3.711 44.906 -5.91 1 93.69 364 ALA B CA 1
ATOM 5150 C C . ALA B 1 364 ? -3.242 43.781 -6.82 1 93.69 364 ALA B C 1
ATOM 5152 O O . ALA B 1 364 ? -2.68 44.031 -7.891 1 93.69 364 ALA B O 1
ATOM 5153 N N . ALA B 1 365 ? -3.422 42.562 -6.391 1 90.81 365 ALA B N 1
ATOM 5154 C CA . ALA B 1 365 ? -3.016 41.406 -7.176 1 90.81 365 ALA B CA 1
ATOM 5155 C C . ALA B 1 365 ? -3.836 41.312 -8.461 1 90.81 365 ALA B C 1
ATOM 5157 O O . ALA B 1 365 ? -3.324 40.875 -9.5 1 90.81 365 ALA B O 1
ATOM 5158 N N . ALA B 1 366 ? -5.117 41.594 -8.391 1 89.56 366 ALA B N 1
ATOM 5159 C CA . ALA B 1 366 ? -6.004 41.531 -9.547 1 89.56 366 ALA B CA 1
ATOM 5160 C C . ALA B 1 366 ? -5.594 42.562 -10.602 1 89.56 366 ALA B C 1
ATOM 5162 O O . ALA B 1 366 ? -5.715 42.312 -11.805 1 89.56 366 ALA B O 1
ATOM 5163 N N . ILE B 1 367 ? -5.156 43.656 -10.156 1 86.25 367 ILE B N 1
ATOM 5164 C CA . ILE B 1 367 ? -4.73 44.719 -11.07 1 86.25 367 ILE B CA 1
ATOM 5165 C C . ILE B 1 367 ? -3.426 44.312 -11.75 1 86.25 367 ILE B C 1
ATOM 5167 O O . ILE B 1 367 ? -3.227 44.594 -12.938 1 86.25 367 ILE B O 1
ATOM 5171 N N . ALA B 1 368 ? -2.617 43.594 -10.992 1 76.62 368 ALA B N 1
ATOM 5172 C CA . ALA B 1 368 ? -1.318 43.188 -11.531 1 76.62 368 ALA B CA 1
ATOM 5173 C C . ALA B 1 368 ? -1.469 42.062 -12.547 1 76.62 368 ALA B C 1
ATOM 5175 O O . ALA B 1 368 ? -0.613 41.906 -13.414 1 76.62 368 ALA B O 1
ATOM 5176 N N . ARG B 1 369 ? -2.518 41.281 -12.648 1 71 369 ARG B N 1
ATOM 5177 C CA . ARG B 1 369 ? -2.762 40.219 -13.625 1 71 369 ARG B CA 1
ATOM 5178 C C . ARG B 1 369 ? -3.371 40.781 -14.898 1 71 369 ARG B C 1
ATOM 5180 O O . ARG B 1 369 ? -3.076 40.312 -16 1 71 369 ARG B O 1
#

Radius of gyration: 32.71 Å; Cα contacts (8 Å, |Δi|>4): 1641; chains: 2; bounding box: 49×90×77 Å

Organism: Frankia alni (strain DSM 45986 / CECT 9034 / ACN14a) (NCBI:txid326424)

pLDDT: mean 95.16, std 9.6, range [31.3, 98.94]